Protein AF-A0A1C0VYT2-F1 (afdb_monomer)

Nearest PDB structures (foldseek):
  2xb3-assembly1_A  TM=7.299E-01  e=4.134E-08  Thermosynechococcus vestitus BP-1
  6e8a-assembly1_A-3  TM=6.330E-01  e=3.218E-06  Salmonella enterica subsp. enterica serovar Typhimurium
  6e8a-assembly2_B-2  TM=6.716E-01  e=8.251E-06  Salmonella enterica subsp. enterica serovar Typhimurium
  4pws-assembly1_A  TM=6.854E-01  e=1.565E-04  Mycobacterium tuberculosis
  7f9o-assembly1_a  TM=5.754E-01  e=8.686E-05  Hordeum vulgare subsp. spontaneum

Structure (mmCIF, N/CA/C/O backbone):
data_AF-A0A1C0VYT2-F1
#
_entry.id   AF-A0A1C0VYT2-F1
#
loop_
_atom_site.group_PDB
_atom_site.id
_atom_site.type_symbol
_atom_site.label_atom_id
_atom_site.label_alt_id
_atom_site.label_comp_id
_atom_site.label_asym_id
_atom_site.label_entity_id
_atom_site.label_seq_id
_atom_site.pdbx_PDB_ins_code
_atom_site.Cartn_x
_atom_site.Cartn_y
_atom_site.Cartn_z
_atom_site.occupancy
_atom_site.B_iso_or_equiv
_atom_site.auth_seq_id
_atom_site.auth_comp_id
_atom_site.auth_asym_id
_atom_site.auth_atom_id
_atom_site.pdbx_PDB_model_num
ATOM 1 N N . MET A 1 1 ? 4.820 16.505 9.010 1.00 67.19 1 MET A N 1
ATOM 2 C CA . MET A 1 1 ? 3.392 16.584 9.397 1.00 67.19 1 MET A CA 1
ATOM 3 C C . MET A 1 1 ? 3.048 15.269 10.068 1.00 67.19 1 MET A C 1
ATOM 5 O O . MET A 1 1 ? 3.541 14.257 9.594 1.00 67.19 1 MET A O 1
ATOM 9 N N . THR A 1 2 ? 2.296 15.259 11.169 1.00 90.50 2 THR A N 1
ATOM 10 C CA . THR A 1 2 ? 2.099 14.013 11.928 1.00 90.50 2 THR A CA 1
ATOM 11 C C . THR A 1 2 ? 1.067 13.104 11.279 1.00 90.50 2 THR A C 1
ATOM 13 O O . THR A 1 2 ? -0.043 13.531 10.964 1.00 90.50 2 THR A O 1
ATOM 16 N N . ARG A 1 3 ? 1.416 11.822 11.172 1.00 95.06 3 ARG A N 1
ATOM 17 C CA . ARG A 1 3 ? 0.549 10.750 10.683 1.00 95.06 3 ARG A CA 1
ATOM 18 C C . ARG A 1 3 ? 0.267 9.780 11.826 1.00 95.06 3 ARG A C 1
ATOM 20 O O . ARG A 1 3 ? 1.177 9.441 12.585 1.00 95.06 3 ARG A O 1
ATOM 27 N N . LYS A 1 4 ? -0.982 9.342 11.974 1.00 96.81 4 LYS A N 1
ATOM 28 C CA . LYS A 1 4 ? -1.411 8.404 13.027 1.00 96.81 4 LYS A CA 1
ATOM 29 C C . LYS A 1 4 ? -2.142 7.221 12.408 1.00 96.81 4 LYS A C 1
ATOM 31 O O . LYS A 1 4 ? -2.921 7.399 11.474 1.00 96.81 4 LYS A O 1
ATOM 36 N N . ALA A 1 5 ? -1.894 6.023 12.918 1.00 97.81 5 ALA A N 1
ATOM 37 C CA . ALA A 1 5 ? -2.599 4.822 12.495 1.00 97.81 5 ALA A CA 1
ATOM 38 C C . ALA A 1 5 ? -3.116 4.041 13.703 1.00 97.81 5 ALA A C 1
ATOM 40 O O . ALA A 1 5 ? -2.420 3.930 14.708 1.00 97.81 5 ALA A O 1
ATOM 41 N N . LEU A 1 6 ? -4.312 3.474 13.570 1.00 98.44 6 LEU A N 1
ATOM 42 C CA . LEU A 1 6 ? -4.851 2.454 14.460 1.00 98.44 6 LEU A CA 1
ATOM 43 C C . LEU A 1 6 ? -4.951 1.154 13.666 1.00 98.44 6 LEU A C 1
ATOM 45 O O . LEU A 1 6 ? -5.703 1.077 12.694 1.00 98.44 6 LEU A O 1
ATOM 49 N N . VAL A 1 7 ? -4.185 0.146 14.071 1.00 98.62 7 VAL A N 1
ATOM 50 C CA . VAL A 1 7 ? -4.066 -1.123 13.348 1.00 98.62 7 VAL A CA 1
ATOM 51 C C . VAL A 1 7 ? -4.605 -2.250 14.227 1.00 98.62 7 VAL A C 1
ATOM 53 O O . VAL A 1 7 ? -4.034 -2.595 15.261 1.00 98.62 7 VAL A O 1
ATOM 56 N N . VAL A 1 8 ? -5.763 -2.781 13.841 1.00 98.62 8 VAL A N 1
ATOM 57 C CA . VAL A 1 8 ? -6.567 -3.706 14.645 1.00 98.62 8 VAL A CA 1
ATOM 58 C C . VAL A 1 8 ? -6.573 -5.086 14.000 1.00 98.62 8 VAL A C 1
ATOM 60 O O . VAL A 1 8 ? -6.860 -5.209 12.811 1.00 98.62 8 VAL A O 1
ATOM 63 N N . GLY A 1 9 ? -6.299 -6.124 14.785 1.00 97.69 9 GLY A N 1
ATOM 64 C CA . GLY A 1 9 ? -6.355 -7.516 14.346 1.00 97.69 9 GLY A CA 1
ATOM 65 C C . GLY A 1 9 ? -6.921 -8.385 15.451 1.00 97.69 9 GLY A C 1
ATOM 66 O O . GLY A 1 9 ? -6.299 -8.493 16.498 1.00 97.69 9 GLY A O 1
ATOM 67 N N . ILE A 1 10 ? -8.099 -8.982 15.263 1.00 96.81 10 ILE A N 1
ATOM 68 C CA . ILE A 1 10 ? -8.766 -9.749 16.329 1.00 96.81 10 ILE A CA 1
ATOM 69 C C . ILE A 1 10 ? -8.854 -11.223 15.932 1.00 96.81 10 ILE A C 1
ATOM 71 O O . ILE A 1 10 ? -9.649 -11.604 15.075 1.00 96.81 10 ILE A O 1
ATOM 75 N N . ASN A 1 11 ? -8.065 -12.071 16.597 1.00 94.38 11 ASN A N 1
ATOM 76 C CA . ASN A 1 11 ? -8.181 -13.528 16.484 1.00 94.38 11 ASN A CA 1
ATOM 77 C C . ASN A 1 11 ? -9.289 -14.102 17.389 1.00 94.38 11 ASN A C 1
ATOM 79 O O . ASN A 1 11 ? -9.940 -15.083 17.028 1.00 94.38 11 ASN A O 1
ATOM 83 N N . ARG A 1 12 ? -9.509 -13.525 18.578 1.00 95.44 12 ARG A N 1
ATOM 84 C CA . ARG A 1 12 ? -10.246 -14.187 19.667 1.00 95.44 12 ARG A CA 1
ATOM 85 C C . ARG A 1 12 ? -11.700 -13.721 19.788 1.00 95.44 12 ARG A C 1
ATOM 87 O O . ARG A 1 12 ? -11.967 -12.555 20.077 1.00 95.44 12 ARG A O 1
ATOM 94 N N . TYR A 1 13 ? -12.629 -14.668 19.651 1.00 94.06 13 TYR A N 1
ATOM 95 C CA . TYR A 1 13 ? -14.081 -14.456 19.596 1.00 94.06 13 TYR A CA 1
ATOM 96 C C . TYR A 1 13 ? -14.864 -15.491 20.439 1.00 94.06 13 TYR A C 1
ATOM 98 O O . TYR A 1 13 ? -15.661 -16.261 19.902 1.00 94.06 13 TYR A O 1
ATOM 106 N N . PRO A 1 14 ? -14.676 -15.534 21.774 1.00 92.25 14 PRO A N 1
ATOM 107 C CA . PRO A 1 14 ? -15.202 -16.597 22.645 1.00 92.25 14 PRO A CA 1
ATOM 108 C C . PRO A 1 14 ? -16.734 -16.748 22.659 1.00 92.25 14 PRO A C 1
ATOM 110 O O . PRO A 1 14 ? -17.233 -17.804 23.043 1.00 92.25 14 PRO A O 1
ATOM 113 N N . TYR A 1 15 ? -17.484 -15.720 22.247 1.00 89.25 15 TYR A N 1
ATOM 114 C CA . TYR A 1 15 ? -18.953 -15.724 22.231 1.00 89.25 15 TYR A CA 1
ATOM 115 C C . TYR A 1 15 ? -19.568 -15.744 20.819 1.00 89.25 15 TYR A C 1
ATOM 117 O O . TYR A 1 15 ? -20.793 -15.830 20.698 1.00 89.25 15 TYR A O 1
ATOM 125 N N . PHE A 1 16 ? -18.747 -15.714 19.762 1.00 87.88 16 PHE A N 1
ATOM 126 C CA . PHE A 1 16 ? -19.202 -15.833 18.376 1.00 87.88 16 PHE A CA 1
ATOM 127 C C . PHE A 1 16 ? -19.235 -17.311 17.991 1.00 87.88 16 PHE A C 1
ATOM 129 O O . PHE A 1 16 ? -18.185 -17.939 17.902 1.00 87.88 16 PHE A O 1
ATOM 136 N N . ARG A 1 17 ? -20.416 -17.900 17.802 1.00 74.88 17 ARG A N 1
ATOM 137 C CA . ARG A 1 17 ? -20.528 -19.331 17.483 1.00 74.88 17 ARG A CA 1
ATOM 138 C C . ARG A 1 17 ? -20.465 -19.555 15.974 1.00 74.88 17 ARG A C 1
ATOM 140 O O . ARG A 1 17 ? -21.247 -18.958 15.243 1.00 74.88 17 ARG A O 1
ATOM 147 N N . GLY A 1 18 ? -19.564 -20.434 15.538 1.00 63.53 18 GLY A N 1
ATOM 148 C CA . GLY A 1 18 ? -19.774 -21.220 14.323 1.00 63.53 18 GLY A CA 1
ATOM 149 C C . GLY A 1 18 ? -20.707 -22.401 14.615 1.00 63.53 18 GLY A C 1
ATOM 150 O O . GLY A 1 18 ? -21.377 -22.423 15.648 1.00 63.53 18 GLY A O 1
ATOM 151 N N . GLU A 1 19 ? -20.719 -23.400 13.734 1.00 52.00 19 GLU A N 1
ATOM 152 C CA . GLU A 1 19 ? -21.639 -24.546 13.825 1.00 52.00 19 GLU A CA 1
ATOM 153 C C . GLU A 1 19 ? -21.464 -25.360 15.123 1.00 52.00 19 GLU A C 1
ATOM 155 O O . GLU A 1 19 ? -22.455 -25.690 15.770 1.00 52.00 19 GLU A O 1
ATOM 160 N N . GLU A 1 20 ? -20.220 -25.600 15.566 1.00 53.72 20 GLU A N 1
ATOM 161 C CA . GLU A 1 20 ? -19.933 -26.373 16.794 1.00 53.72 20 GLU A CA 1
ATOM 162 C C . GLU A 1 20 ? -19.004 -25.674 17.809 1.00 53.72 20 GLU A C 1
ATOM 164 O O . GLU A 1 20 ? -18.975 -26.052 18.980 1.00 53.72 20 GLU A O 1
ATOM 169 N N . GLN A 1 21 ? -18.233 -24.655 17.406 1.00 65.00 21 GLN A N 1
ATOM 170 C CA . GLN A 1 21 ? -17.193 -24.034 18.247 1.00 65.00 21 GLN A CA 1
ATOM 171 C C . GLN A 1 21 ? -17.145 -22.500 18.111 1.00 65.00 21 GLN A C 1
ATOM 173 O O . GLN A 1 21 ? -17.704 -21.947 17.158 1.00 65.00 21 GLN A O 1
ATOM 178 N N . PRO A 1 22 ? -16.477 -21.777 19.038 1.00 73.06 22 PRO A N 1
ATOM 179 C CA . PRO A 1 22 ? -16.233 -20.349 18.882 1.00 73.06 22 PRO A CA 1
ATOM 180 C C . PRO A 1 22 ? -15.411 -20.051 17.620 1.00 73.06 22 PRO A C 1
ATOM 182 O O . PRO A 1 22 ? -14.344 -20.632 17.411 1.00 73.06 22 PRO A O 1
ATOM 185 N N . SER A 1 23 ? -15.901 -19.128 16.794 1.00 84.69 23 SER A N 1
ATOM 186 C CA . SER A 1 23 ? -15.352 -18.764 15.483 1.00 84.69 23 SER A CA 1
ATOM 187 C C . SER A 1 23 ? -14.115 -17.865 15.621 1.00 84.69 23 SER A C 1
ATOM 189 O O . SER A 1 23 ? -14.105 -16.700 15.227 1.00 84.69 23 SER A O 1
ATOM 191 N N . ASN A 1 24 ? -13.062 -18.396 16.245 1.00 89.31 24 ASN A N 1
ATOM 192 C CA . ASN A 1 24 ? -11.770 -17.726 16.358 1.00 89.31 24 ASN A CA 1
ATOM 193 C C . ASN A 1 24 ? -11.046 -17.715 15.001 1.00 89.31 24 ASN A C 1
ATOM 195 O O . ASN A 1 24 ? -11.020 -18.718 14.285 1.00 89.31 24 ASN A O 1
ATOM 199 N N . LEU A 1 25 ? -10.407 -16.594 14.679 1.00 88.50 25 LEU A N 1
ATOM 200 C CA . LEU A 1 25 ? -9.508 -16.461 13.535 1.00 88.50 25 LEU A CA 1
ATOM 201 C C . LEU A 1 25 ? -8.064 -16.782 13.948 1.00 88.50 25 LEU A C 1
ATOM 203 O O . LEU A 1 25 ? -7.734 -16.824 15.132 1.00 88.50 25 LEU A O 1
ATOM 207 N N . LYS A 1 26 ? -7.207 -17.034 12.954 1.00 86.31 26 LYS A N 1
ATOM 208 C CA . LYS A 1 26 ? -5.778 -17.344 13.155 1.00 86.31 26 LYS A CA 1
ATOM 209 C C . LYS A 1 26 ? -4.850 -16.244 12.636 1.00 86.31 26 LYS A C 1
ATOM 211 O O . LYS A 1 26 ? -3.811 -15.990 13.235 1.00 86.31 26 LYS A O 1
ATOM 216 N N . ASN A 1 27 ? -5.232 -15.589 11.538 1.00 88.69 27 ASN A N 1
ATOM 217 C CA . ASN A 1 27 ? -4.342 -14.689 10.802 1.00 88.69 27 ASN A CA 1
ATOM 218 C C . ASN A 1 27 ? -4.558 -13.205 11.131 1.00 88.69 27 ASN A C 1
ATOM 220 O O . ASN A 1 27 ? -3.654 -12.419 10.889 1.00 88.69 27 ASN A O 1
ATOM 224 N N . ALA A 1 28 ? -5.695 -12.807 11.710 1.00 93.19 28 ALA A N 1
ATOM 225 C CA . ALA A 1 28 ? -6.067 -11.395 11.842 1.00 93.19 28 ALA A CA 1
ATOM 226 C C . ALA A 1 28 ? -5.068 -10.587 12.693 1.00 93.19 28 ALA A C 1
ATOM 228 O O . ALA A 1 28 ? -4.718 -9.463 12.336 1.00 93.19 28 ALA A O 1
ATOM 229 N N . CYS A 1 29 ? -4.542 -11.172 13.776 1.00 94.62 29 CYS A N 1
ATOM 230 C CA . CYS A 1 29 ? -3.480 -10.539 14.568 1.00 94.62 29 CYS A CA 1
ATOM 231 C C . 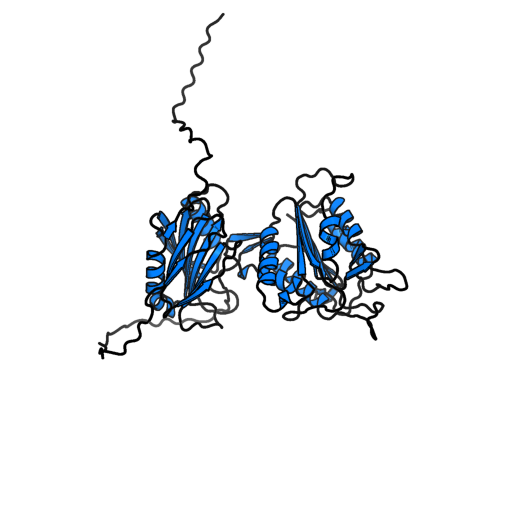CYS A 1 29 ? -2.157 -10.415 13.783 1.00 94.62 29 CYS A C 1
ATOM 233 O O . CYS A 1 29 ? -1.483 -9.391 13.865 1.00 94.62 29 CYS A O 1
ATOM 235 N N . ARG A 1 30 ? -1.815 -11.419 12.964 1.00 92.06 30 ARG A N 1
ATOM 236 C CA . ARG A 1 30 ? -0.632 -11.425 12.084 1.00 92.06 30 ARG A CA 1
ATOM 237 C C . ARG A 1 30 ? -0.764 -10.437 10.916 1.00 92.06 30 ARG A C 1
ATOM 239 O O . ARG A 1 30 ? 0.229 -9.837 10.510 1.00 92.06 30 ARG A O 1
ATOM 246 N N . ASP A 1 31 ? -1.969 -10.263 10.385 1.00 94.56 31 ASP A N 1
ATOM 247 C CA . ASP A 1 31 ? -2.305 -9.266 9.368 1.00 94.56 31 ASP A CA 1
ATOM 248 C C . ASP A 1 31 ? -2.105 -7.847 9.912 1.00 94.56 31 ASP A C 1
ATOM 250 O O . ASP A 1 31 ? -1.418 -7.029 9.296 1.00 94.56 31 ASP A O 1
ATOM 254 N N . ALA A 1 32 ? -2.611 -7.590 11.121 1.00 97.12 32 ALA A N 1
ATOM 255 C CA . ALA A 1 32 ? -2.389 -6.340 11.834 1.00 97.12 32 ALA A CA 1
ATOM 256 C C . ALA A 1 32 ? -0.906 -6.100 12.167 1.00 97.12 32 ALA A C 1
ATOM 258 O O . ALA A 1 32 ? -0.409 -5.009 11.910 1.00 97.12 32 ALA A O 1
ATOM 259 N N . GLU A 1 33 ? -0.164 -7.092 12.669 1.00 93.75 33 GLU A N 1
ATOM 260 C CA . GLU A 1 33 ? 1.267 -6.928 12.978 1.00 93.75 33 GLU A CA 1
ATOM 261 C C . GLU A 1 33 ? 2.101 -6.638 11.712 1.00 93.75 33 GLU A C 1
ATOM 263 O O . GLU A 1 33 ? 2.989 -5.782 11.730 1.00 93.75 33 GLU A O 1
ATOM 268 N N . ALA A 1 34 ? 1.782 -7.282 10.582 1.00 93.81 34 ALA A N 1
ATOM 269 C CA . ALA A 1 34 ? 2.443 -7.016 9.305 1.00 93.81 34 ALA A CA 1
ATOM 270 C C . ALA A 1 34 ? 2.180 -5.586 8.805 1.00 93.81 34 ALA A C 1
ATOM 272 O O . ALA A 1 34 ? 3.124 -4.877 8.457 1.00 93.81 34 ALA A O 1
ATOM 273 N N . ILE A 1 35 ? 0.921 -5.129 8.819 1.00 96.25 35 ILE A N 1
ATOM 274 C CA . ILE A 1 35 ? 0.560 -3.756 8.431 1.00 96.25 35 ILE A CA 1
ATOM 275 C C . ILE A 1 35 ? 1.142 -2.726 9.412 1.00 96.25 35 ILE A C 1
ATOM 277 O O . ILE A 1 35 ? 1.640 -1.687 8.979 1.00 96.25 35 ILE A O 1
ATOM 281 N N . ALA A 1 36 ? 1.149 -3.008 10.718 1.00 95.06 36 ALA A N 1
ATOM 282 C CA . ALA A 1 36 ? 1.701 -2.113 11.730 1.00 95.06 36 ALA A CA 1
ATOM 283 C C . ALA A 1 36 ? 3.202 -1.879 11.520 1.00 95.06 36 ALA A C 1
ATOM 285 O O . ALA A 1 36 ? 3.645 -0.731 11.491 1.00 95.06 36 ALA A O 1
ATOM 286 N N . ASN A 1 37 ? 3.982 -2.945 11.318 1.00 89.88 37 ASN A N 1
ATOM 287 C CA . ASN A 1 37 ? 5.418 -2.827 11.055 1.00 89.88 37 ASN A CA 1
ATOM 288 C C . ASN A 1 37 ? 5.710 -2.157 9.714 1.00 89.88 37 ASN A C 1
ATOM 290 O O . ASN A 1 37 ? 6.559 -1.271 9.654 1.00 89.88 37 ASN A O 1
ATOM 294 N N . PHE A 1 38 ? 4.932 -2.473 8.679 1.00 90.75 38 PHE A N 1
ATOM 295 C CA . PHE A 1 38 ? 5.046 -1.812 7.385 1.00 90.75 38 PHE A CA 1
ATOM 296 C C . PHE A 1 38 ? 4.848 -0.284 7.491 1.00 90.75 38 PHE A C 1
ATOM 298 O O . PHE A 1 38 ? 5.644 0.499 6.969 1.00 90.75 38 PHE A O 1
ATOM 305 N N . LEU A 1 39 ? 3.802 0.160 8.198 1.00 93.06 39 LEU A N 1
ATOM 306 C CA . LEU A 1 39 ? 3.492 1.584 8.376 1.00 93.06 39 LEU A CA 1
ATOM 307 C C . LEU A 1 39 ? 4.521 2.317 9.258 1.00 93.06 39 LEU A C 1
ATOM 309 O O . LEU A 1 39 ? 4.768 3.503 9.026 1.00 93.06 39 LEU A O 1
ATOM 313 N N . ARG A 1 40 ? 5.150 1.617 10.216 1.00 87.06 40 ARG A N 1
ATOM 314 C CA . ARG A 1 40 ? 6.283 2.120 11.019 1.00 87.06 40 ARG A CA 1
ATOM 315 C C . ARG A 1 40 ? 7.555 2.300 10.175 1.00 87.06 40 ARG A C 1
ATOM 317 O O . ARG A 1 40 ? 8.228 3.313 10.314 1.00 87.06 40 ARG A O 1
ATOM 324 N N . GLU A 1 41 ? 7.887 1.337 9.312 1.00 85.69 41 GLU A N 1
ATOM 325 C CA . GLU A 1 41 ? 9.153 1.309 8.554 1.00 85.69 41 GLU A CA 1
ATOM 326 C C . GLU A 1 41 ? 9.160 2.242 7.328 1.00 85.69 41 GLU A C 1
ATOM 328 O O . GLU A 1 41 ? 10.159 2.912 7.035 1.00 85.69 41 GLU A O 1
ATOM 333 N N . PHE A 1 42 ? 8.044 2.295 6.596 1.00 83.88 42 PHE A N 1
ATOM 334 C CA . PHE A 1 42 ? 7.971 3.005 5.316 1.00 83.88 42 PHE A CA 1
ATOM 335 C C . PHE A 1 42 ? 7.140 4.285 5.365 1.00 83.88 42 PHE A C 1
ATOM 337 O O . PHE A 1 42 ? 7.408 5.193 4.578 1.00 83.88 42 PHE A O 1
ATOM 344 N N . GLY A 1 43 ? 6.165 4.376 6.276 1.00 82.75 43 GLY A N 1
ATOM 345 C CA . GLY A 1 43 ? 5.122 5.399 6.212 1.00 82.75 43 GLY A CA 1
ATOM 346 C C . GLY A 1 43 ? 5.157 6.535 7.219 1.00 82.75 43 GLY A C 1
ATOM 347 O O . GLY A 1 43 ? 4.282 7.391 7.119 1.00 82.75 43 GLY A O 1
ATOM 348 N N . ASP A 1 44 ? 6.124 6.586 8.138 1.00 87.19 44 ASP A N 1
ATOM 349 C CA . ASP A 1 44 ? 6.218 7.647 9.161 1.00 87.19 44 ASP A CA 1
ATOM 350 C C . ASP A 1 44 ? 4.917 7.801 9.988 1.00 87.19 44 ASP A C 1
ATOM 352 O O . ASP A 1 44 ? 4.494 8.894 10.370 1.00 87.19 44 ASP A O 1
ATOM 356 N N . PHE A 1 45 ? 4.225 6.681 10.231 1.00 93.62 45 PHE A N 1
ATOM 357 C CA . PHE A 1 45 ? 3.025 6.644 11.063 1.00 93.62 45 PHE A CA 1
ATOM 358 C C . PHE A 1 45 ? 3.379 6.383 12.530 1.00 93.62 45 PHE A C 1
ATOM 360 O O . PHE A 1 45 ? 4.039 5.399 12.868 1.00 93.62 45 PHE A O 1
ATOM 367 N N . LYS A 1 46 ? 2.821 7.197 13.433 1.00 94.06 46 LYS A N 1
ATOM 368 C CA . LYS A 1 46 ? 2.653 6.829 14.846 1.00 94.06 46 LYS A CA 1
ATOM 369 C C . LYS A 1 46 ? 1.569 5.736 14.903 1.00 94.06 46 LYS A C 1
ATOM 371 O O . LYS A 1 46 ? 0.393 6.045 14.715 1.00 94.06 46 LYS A O 1
ATOM 376 N N . VAL A 1 47 ? 1.960 4.468 15.074 1.00 95.31 47 VAL A N 1
ATOM 377 C CA . VAL A 1 47 ? 1.044 3.307 15.005 1.00 95.31 47 VAL A CA 1
ATOM 378 C C . VAL A 1 47 ? 0.627 2.809 16.394 1.00 95.31 47 VAL A C 1
ATOM 380 O O . VAL A 1 47 ? 1.412 2.152 17.082 1.00 95.31 47 VAL A O 1
ATOM 383 N N . ASP A 1 48 ? -0.636 3.046 16.748 1.00 95.94 48 ASP A N 1
ATOM 384 C CA . ASP A 1 48 ? -1.351 2.332 17.809 1.00 95.94 48 ASP A CA 1
ATOM 385 C C . ASP A 1 48 ? -1.921 1.003 17.287 1.00 95.94 48 ASP A C 1
ATOM 387 O O . ASP A 1 48 ? -2.257 0.859 16.109 1.00 95.94 48 ASP A O 1
ATOM 391 N N . ILE A 1 49 ? -2.050 0.022 18.183 1.00 97.44 49 ILE A N 1
ATOM 392 C CA . ILE A 1 49 ? -2.447 -1.355 17.855 1.00 97.44 49 ILE A CA 1
ATOM 393 C C . ILE A 1 49 ? -3.478 -1.905 18.845 1.00 97.44 49 ILE A C 1
ATOM 395 O O . ILE A 1 49 ? -3.453 -1.542 20.024 1.00 97.44 49 ILE A O 1
ATOM 399 N N . LEU A 1 50 ? -4.363 -2.797 18.384 1.00 97.88 50 LEU A N 1
ATOM 400 C CA . LEU A 1 50 ? -5.309 -3.532 19.234 1.00 97.88 50 LEU A CA 1
ATOM 401 C C . LEU A 1 50 ? -5.534 -4.980 18.742 1.00 97.88 50 LEU A C 1
ATOM 403 O O . LEU A 1 50 ? -5.756 -5.168 17.545 1.00 97.88 50 LEU A O 1
ATOM 407 N N . PRO A 1 51 ? -5.588 -5.980 19.646 1.00 98.06 51 PRO A N 1
ATOM 408 C CA . PRO A 1 51 ? -5.199 -5.919 21.059 1.00 98.06 51 PRO A CA 1
ATOM 409 C C . PRO A 1 51 ? -3.681 -5.711 21.194 1.00 98.06 51 PRO A C 1
ATOM 411 O O . PRO A 1 51 ? -2.926 -5.980 20.264 1.00 98.06 51 PRO A O 1
ATOM 414 N N . LYS A 1 52 ? -3.230 -5.204 22.344 1.00 96.44 52 LYS A N 1
ATOM 415 C CA . LYS A 1 52 ? -1.854 -4.732 22.549 1.00 96.44 52 LYS A CA 1
ATOM 416 C C . LYS A 1 52 ? -1.166 -5.507 23.669 1.00 96.44 52 LYS A C 1
ATOM 418 O O . LYS A 1 52 ? -1.644 -5.486 24.800 1.00 96.44 52 LYS A O 1
ATOM 423 N N . THR A 1 53 ? -0.012 -6.094 23.366 1.00 94.19 53 THR A N 1
ATOM 424 C CA . THR A 1 53 ? 0.935 -6.639 24.348 1.00 94.19 53 THR A CA 1
ATOM 425 C C . THR A 1 53 ? 2.265 -5.878 24.283 1.00 94.19 53 THR A C 1
ATOM 427 O O . THR A 1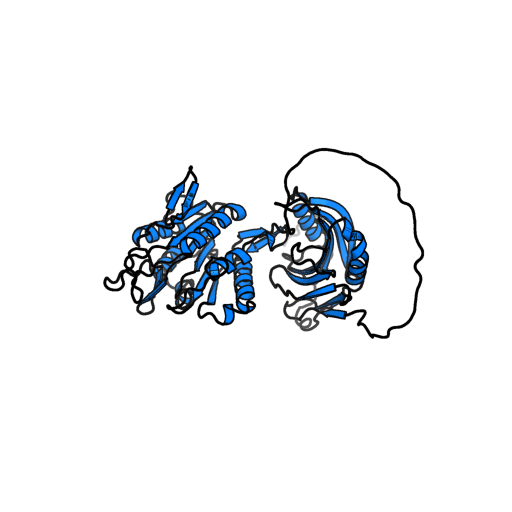 53 ? 2.517 -5.116 23.345 1.00 94.19 53 THR A O 1
ATOM 430 N N . GLU A 1 54 ? 3.121 -6.055 25.287 1.00 91.50 54 GLU A N 1
ATOM 431 C CA . GLU A 1 54 ? 4.471 -5.488 25.328 1.00 91.50 54 GLU A CA 1
ATOM 432 C C . GLU A 1 54 ? 5.489 -6.607 25.552 1.00 91.50 54 GLU A C 1
ATOM 434 O O . GLU A 1 54 ? 5.320 -7.447 26.437 1.00 91.50 54 GLU A O 1
ATOM 439 N N . ARG A 1 55 ? 6.560 -6.625 24.752 1.00 82.25 55 ARG A N 1
ATOM 440 C CA . ARG A 1 55 ? 7.701 -7.529 24.937 1.00 82.25 55 ARG A CA 1
ATOM 441 C C . ARG A 1 55 ? 8.989 -6.741 24.732 1.00 82.25 55 ARG A C 1
ATOM 443 O O . ARG A 1 55 ? 9.192 -6.159 23.673 1.00 82.25 55 ARG A O 1
ATOM 450 N N . ASN A 1 56 ? 9.859 -6.726 25.741 1.00 80.06 56 ASN A N 1
ATOM 451 C CA . ASN A 1 56 ? 11.156 -6.035 25.717 1.00 80.06 56 ASN A CA 1
ATOM 452 C C . ASN A 1 56 ? 11.067 -4.538 25.325 1.00 80.06 56 ASN A C 1
ATOM 454 O O . ASN A 1 56 ? 11.911 -4.047 24.579 1.00 80.06 56 ASN A O 1
ATOM 458 N N . GLY A 1 57 ? 10.032 -3.819 25.783 1.00 77.94 57 GLY A N 1
ATOM 459 C CA . GLY A 1 57 ? 9.785 -2.413 25.425 1.00 77.94 57 GLY A CA 1
ATOM 460 C C . GLY A 1 57 ? 9.169 -2.188 24.036 1.00 77.94 57 GLY A C 1
ATOM 461 O O . GLY A 1 57 ? 8.948 -1.044 23.646 1.00 77.94 57 GLY A O 1
ATOM 462 N N . ILE A 1 58 ? 8.881 -3.253 23.278 1.00 78.19 58 ILE A N 1
ATOM 463 C CA . ILE A 1 58 ? 8.246 -3.190 21.956 1.00 78.19 58 ILE A CA 1
ATOM 464 C C . ILE A 1 58 ? 6.767 -3.563 22.087 1.00 78.19 58 ILE A C 1
ATOM 466 O O . ILE A 1 58 ? 6.420 -4.592 22.671 1.00 78.19 58 ILE A O 1
ATOM 470 N N . TYR A 1 59 ? 5.893 -2.736 21.510 1.00 87.44 59 TYR A N 1
ATOM 471 C CA . TYR A 1 59 ? 4.452 -2.980 21.464 1.00 87.44 59 TYR A CA 1
ATOM 472 C C . TYR A 1 59 ? 4.051 -3.793 20.230 1.00 87.44 59 TYR A C 1
ATOM 474 O O . TYR A 1 59 ? 4.230 -3.342 19.095 1.00 87.44 59 TYR A O 1
ATOM 482 N N . LEU A 1 60 ? 3.456 -4.961 20.480 1.00 89.94 60 LEU A N 1
ATOM 483 C CA . LEU A 1 60 ? 3.074 -5.969 19.488 1.00 89.94 60 LEU A CA 1
ATOM 484 C C . LEU A 1 60 ? 1.576 -6.296 19.594 1.00 89.94 60 LEU A C 1
ATOM 486 O O . LEU A 1 60 ? 0.959 -6.076 20.642 1.00 89.94 60 LEU A O 1
ATOM 490 N N . VAL A 1 61 ? 0.988 -6.824 18.522 1.00 93.31 61 VAL A N 1
ATOM 491 C CA . VAL A 1 61 ? -0.392 -7.317 18.521 1.00 93.31 61 VAL A CA 1
ATOM 492 C C . VAL A 1 61 ? -0.475 -8.602 19.348 1.00 93.31 61 VAL A C 1
ATOM 494 O O . VAL A 1 61 ? 0.346 -9.508 19.210 1.00 93.31 61 VAL A O 1
ATOM 497 N N . ASP A 1 62 ? -1.465 -8.684 20.234 1.00 95.81 62 ASP A N 1
ATOM 498 C CA . ASP A 1 62 ? -1.653 -9.841 21.114 1.00 95.81 62 ASP A CA 1
ATOM 499 C C . ASP A 1 62 ? -2.531 -10.921 20.453 1.00 95.81 62 ASP A C 1
ATOM 501 O O . ASP A 1 62 ? -3.744 -10.764 20.331 1.00 95.81 62 ASP A O 1
ATOM 505 N N . GLU A 1 63 ? -1.942 -12.038 20.020 1.00 94.25 63 GLU A N 1
ATOM 506 C CA . GLU A 1 63 ? -2.687 -13.132 19.369 1.00 94.25 63 GLU A CA 1
ATOM 507 C C . GLU A 1 63 ? -3.775 -13.757 20.264 1.00 94.25 63 GLU A C 1
ATOM 509 O O . GLU A 1 63 ? -4.802 -14.208 19.750 1.00 94.25 63 GLU A O 1
ATOM 514 N N . GLU A 1 64 ? -3.587 -13.724 21.589 1.00 95.19 64 GLU A N 1
ATOM 515 C CA . GLU A 1 64 ? -4.546 -14.223 22.586 1.00 95.19 64 GLU A CA 1
ATOM 516 C C . GLU A 1 64 ? -5.408 -13.105 23.200 1.00 95.19 64 GLU A C 1
ATOM 518 O O . GLU A 1 64 ? -6.332 -13.379 23.972 1.00 95.19 64 GLU A O 1
ATOM 523 N N . GLY A 1 65 ? -5.133 -11.847 22.852 1.00 96.44 65 GLY A N 1
ATOM 524 C CA . GLY A 1 65 ? -5.776 -10.678 23.436 1.00 96.44 65 GLY A CA 1
ATOM 525 C C . GLY A 1 65 ? -7.239 -10.510 23.022 1.00 96.44 65 GLY A C 1
ATOM 526 O O . GLY A 1 65 ? -7.651 -10.824 21.904 1.00 96.44 65 GLY A O 1
ATOM 527 N N . PHE A 1 66 ? -8.036 -9.939 23.928 1.00 97.56 66 PHE A N 1
ATOM 528 C CA . PHE A 1 66 ? -9.426 -9.570 23.661 1.00 97.56 66 PHE A CA 1
ATOM 529 C C . PHE A 1 66 ? -9.564 -8.059 23.447 1.00 97.56 66 PHE A C 1
ATOM 531 O O . PHE A 1 66 ? -9.015 -7.260 24.207 1.00 97.56 66 PHE A O 1
ATOM 538 N N . VAL A 1 67 ? -10.371 -7.665 22.460 1.00 98.12 67 VAL A N 1
ATOM 539 C CA . VAL A 1 67 ? -10.800 -6.273 22.245 1.00 98.12 67 VAL A CA 1
ATOM 540 C C . VAL A 1 67 ? -12.314 -6.233 22.377 1.00 98.12 67 VAL A C 1
ATOM 542 O O . VAL A 1 67 ? -13.003 -6.900 21.612 1.00 98.12 67 VAL A O 1
ATOM 545 N N . ASN A 1 68 ? -12.855 -5.475 23.329 1.00 98.00 68 ASN A N 1
ATOM 546 C CA . ASN A 1 68 ? -14.299 -5.258 23.455 1.00 98.00 68 ASN A CA 1
ATOM 547 C C . ASN A 1 68 ? -14.772 -4.035 22.649 1.00 98.00 68 ASN A C 1
ATOM 549 O O . ASN A 1 68 ? -13.969 -3.178 22.274 1.00 98.00 68 ASN A O 1
ATOM 553 N N . ARG A 1 69 ? -16.089 -3.937 22.415 1.00 97.94 69 ARG A N 1
ATOM 554 C CA . ARG A 1 69 ? -16.720 -2.836 21.665 1.00 97.94 69 ARG A CA 1
ATOM 555 C C . ARG A 1 69 ? -16.217 -1.449 22.090 1.00 97.94 69 ARG A C 1
ATOM 557 O O . ARG A 1 69 ? -15.789 -0.680 21.234 1.00 97.94 69 ARG A O 1
ATOM 564 N N . LYS A 1 70 ? -16.214 -1.150 23.395 1.00 97.94 70 LYS A N 1
ATOM 565 C CA . LYS A 1 70 ? -15.821 0.170 23.910 1.00 97.94 70 LYS A CA 1
ATOM 566 C C . LYS A 1 70 ? -14.341 0.474 23.669 1.00 97.94 70 LYS A C 1
ATOM 568 O O . LYS A 1 70 ? -14.021 1.605 23.331 1.00 97.94 70 LYS A O 1
ATOM 573 N N . GLN A 1 71 ? -13.445 -0.507 23.800 1.00 98.25 71 GLN A N 1
ATOM 574 C CA . GLN A 1 71 ? -12.018 -0.301 23.504 1.00 98.25 71 GLN A CA 1
ATOM 575 C C . GLN A 1 71 ? -11.800 0.113 22.041 1.00 98.25 71 GLN A C 1
ATOM 577 O O . GLN A 1 71 ? -10.991 1.001 21.776 1.00 98.25 71 GLN A O 1
ATOM 582 N N . LEU A 1 72 ? -12.541 -0.492 21.106 1.00 98.56 72 LEU A N 1
ATOM 583 C CA . LEU A 1 72 ? -12.455 -0.157 19.686 1.00 98.56 72 LEU A CA 1
ATOM 584 C C . LEU A 1 72 ? -13.123 1.194 19.363 1.00 98.56 72 LEU A C 1
ATOM 586 O O . LEU A 1 72 ? -12.539 1.990 18.631 1.00 98.56 72 LEU A O 1
ATOM 590 N N . GLU A 1 73 ? -14.287 1.500 19.947 1.00 98.31 73 GLU A N 1
ATOM 591 C CA . GLU A 1 73 ? -14.936 2.820 19.819 1.00 98.31 73 GLU A CA 1
ATOM 592 C C . GLU A 1 73 ? -14.053 3.946 20.377 1.00 98.31 73 GLU A C 1
ATOM 594 O O . GLU A 1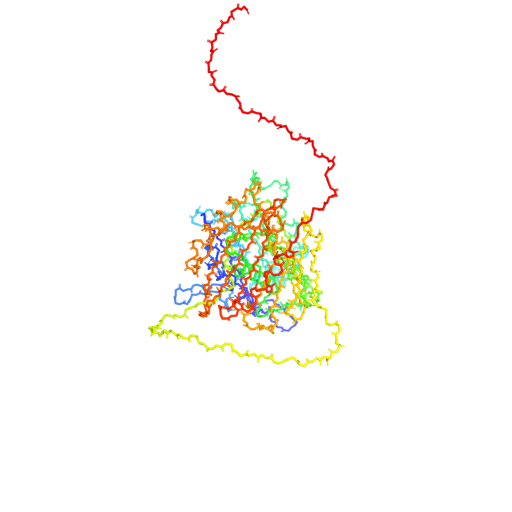 73 ? -13.812 4.940 19.691 1.00 98.31 73 GLU A O 1
ATOM 599 N N . ASP A 1 74 ? -13.504 3.779 21.584 1.00 97.50 74 ASP A N 1
ATOM 600 C CA . ASP A 1 74 ? -12.597 4.758 22.186 1.00 97.50 74 ASP A CA 1
ATOM 601 C C . ASP A 1 74 ? -11.369 4.980 21.293 1.00 97.50 74 ASP A C 1
ATOM 603 O O . ASP A 1 74 ? -10.973 6.122 21.074 1.00 97.50 74 ASP A O 1
ATOM 607 N N . ALA A 1 75 ? -10.765 3.915 20.754 1.00 97.75 75 ALA A N 1
ATOM 608 C CA . ALA A 1 75 ? -9.579 4.013 19.907 1.00 97.75 75 ALA A CA 1
ATOM 609 C C . ALA A 1 75 ? -9.858 4.699 18.556 1.00 97.75 75 ALA A C 1
ATOM 611 O O . ALA A 1 75 ? -9.116 5.606 18.178 1.00 97.75 75 ALA A O 1
ATOM 612 N N . ILE A 1 76 ? -10.947 4.341 17.864 1.00 98.00 76 ILE A N 1
ATOM 613 C CA . ILE A 1 76 ? -11.352 4.989 16.602 1.00 98.00 76 ILE A CA 1
ATOM 614 C C . ILE A 1 76 ? -11.689 6.470 16.841 1.00 98.00 76 ILE A C 1
ATOM 616 O O . ILE A 1 76 ? -11.281 7.329 16.057 1.00 98.00 76 ILE A O 1
ATOM 620 N N . SER A 1 77 ? -12.366 6.794 17.949 1.00 96.12 77 SER A N 1
ATOM 621 C CA . SER A 1 77 ? -12.665 8.185 18.302 1.00 96.12 77 SER A CA 1
ATOM 622 C C . SER A 1 77 ? -11.387 8.972 18.631 1.00 96.12 77 SER A C 1
ATOM 624 O O . SER A 1 77 ? -11.241 10.095 18.154 1.00 96.12 77 SER A O 1
ATOM 626 N N . ASN A 1 78 ? -10.413 8.383 19.345 1.00 95.44 78 ASN A N 1
ATOM 627 C CA . ASN A 1 78 ? -9.109 9.020 19.605 1.00 95.44 78 ASN A CA 1
ATOM 628 C C . ASN A 1 78 ? -8.321 9.312 18.314 1.00 95.44 78 ASN A C 1
ATOM 630 O O . ASN A 1 78 ? -7.604 10.309 18.255 1.00 95.44 78 ASN A O 1
ATOM 634 N N . LEU A 1 79 ? -8.437 8.454 17.293 1.00 96.38 79 LEU A N 1
ATOM 635 C CA . LEU A 1 79 ? -7.749 8.625 16.012 1.00 96.38 79 LEU A CA 1
ATOM 636 C C . LEU A 1 79 ? -8.324 9.795 15.199 1.00 96.38 79 LEU A C 1
ATOM 638 O O . LEU A 1 79 ? -7.565 10.640 14.719 1.00 96.38 79 LEU A O 1
ATOM 642 N N . PHE A 1 80 ? -9.652 9.848 15.051 1.00 94.44 80 PHE A N 1
ATOM 643 C CA . PHE A 1 80 ? -10.312 10.772 14.121 1.00 94.44 80 PHE A CA 1
ATOM 644 C C . PHE A 1 80 ? -10.895 12.040 14.769 1.00 94.44 80 PHE A C 1
ATOM 646 O O . PHE A 1 80 ? -10.828 13.099 14.145 1.00 94.44 80 PHE A O 1
ATOM 653 N N . VAL A 1 81 ? -11.435 11.983 15.992 1.00 90.44 81 VAL A N 1
ATOM 654 C CA . VAL A 1 81 ? -12.287 13.061 16.556 1.00 90.44 81 VAL A CA 1
ATOM 655 C C . VAL A 1 81 ? -11.768 13.634 17.886 1.00 90.44 81 VAL A C 1
ATOM 657 O O . VAL A 1 81 ? -12.043 14.785 18.211 1.00 90.44 81 VAL A O 1
ATOM 660 N N . LYS A 1 82 ? -11.058 12.836 18.692 1.00 85.31 82 LYS A N 1
ATOM 661 C CA . LYS A 1 82 ? -10.696 13.150 20.087 1.00 85.31 82 LYS A CA 1
ATOM 662 C C . LYS A 1 82 ? -9.225 12.850 20.372 1.00 85.31 82 LYS A C 1
ATOM 664 O O . LYS A 1 82 ? -8.903 12.056 21.255 1.00 85.31 82 LYS A O 1
ATOM 669 N N . GLN A 1 83 ? -8.324 13.460 19.606 1.00 81.25 83 GLN A N 1
ATOM 670 C CA . GLN A 1 83 ? -6.882 13.258 19.748 1.00 81.25 83 GLN A CA 1
ATOM 671 C C . GLN A 1 83 ? -6.414 13.698 21.146 1.00 81.25 83 GLN A C 1
ATOM 673 O O . GLN A 1 83 ? -6.349 14.887 21.449 1.00 81.25 83 GLN A O 1
ATOM 678 N N . LYS A 1 84 ? -6.086 12.721 22.003 1.00 68.94 84 LYS A N 1
ATOM 679 C CA . LYS A 1 84 ? -5.741 12.916 23.428 1.00 68.94 84 LYS A CA 1
ATOM 680 C C . LYS A 1 84 ? -4.591 13.896 23.657 1.00 68.94 84 LYS A C 1
ATOM 682 O O . LYS A 1 84 ? -4.590 14.624 24.641 1.00 68.94 84 LYS A O 1
ATOM 687 N N . ASP A 1 85 ? -3.639 13.908 22.736 1.00 69.75 85 ASP A N 1
ATOM 688 C CA . ASP A 1 85 ? -2.426 14.726 22.757 1.00 69.75 85 ASP A CA 1
ATOM 689 C C . ASP A 1 85 ? -2.631 16.133 22.151 1.00 69.75 85 ASP A C 1
ATOM 691 O O . ASP A 1 85 ? -1.670 16.880 21.988 1.00 69.75 85 ASP A O 1
ATOM 695 N N . GLY A 1 86 ? -3.862 16.505 21.772 1.00 71.31 86 GLY A N 1
ATOM 696 C CA . GLY A 1 86 ? -4.202 17.787 21.130 1.00 71.31 86 GLY A CA 1
ATOM 697 C C . GLY A 1 86 ? -3.724 17.927 19.676 1.00 71.31 86 GLY A C 1
ATOM 698 O O . GLY A 1 86 ? -4.266 18.724 18.915 1.00 71.31 86 GLY A O 1
ATOM 699 N N . GLU A 1 87 ? -2.744 17.124 19.258 1.00 82.50 87 GLU A N 1
ATOM 700 C CA . GLU A 1 87 ? -2.230 17.077 17.891 1.00 82.50 87 GLU A CA 1
ATOM 701 C C . GLU A 1 87 ? -3.192 16.329 16.947 1.00 82.50 87 GLU A C 1
ATOM 703 O O . GLU A 1 87 ? -3.215 15.090 16.903 1.00 82.50 87 GLU A O 1
ATOM 708 N N . ILE A 1 88 ? -3.946 17.094 16.151 1.00 90.00 88 ILE A N 1
ATOM 709 C CA . ILE A 1 88 ? -4.691 16.601 14.983 1.00 90.00 88 ILE A CA 1
ATOM 710 C C . ILE A 1 88 ? -3.666 16.167 13.914 1.00 90.00 88 ILE A C 1
ATOM 712 O O . ILE A 1 88 ? -2.859 16.995 13.485 1.00 90.00 88 ILE A O 1
ATOM 716 N N . PRO A 1 89 ? -3.645 14.893 13.476 1.00 93.31 89 PRO A N 1
ATOM 717 C CA . PRO A 1 89 ? -2.742 14.455 12.416 1.00 93.31 89 PRO A CA 1
ATOM 718 C C . PRO A 1 89 ? -3.169 15.022 11.052 1.00 93.31 89 PRO A C 1
ATOM 720 O O . PRO A 1 89 ? -4.347 15.282 10.820 1.00 93.31 89 PRO A O 1
ATOM 723 N N . SER A 1 90 ? -2.229 15.143 10.109 1.00 92.69 90 SER A N 1
ATOM 724 C CA . SER A 1 90 ? -2.565 15.390 8.697 1.00 92.69 90 SER A CA 1
ATOM 725 C C . SER A 1 90 ? -3.242 14.172 8.071 1.00 92.69 90 SER A C 1
ATOM 727 O O . SER A 1 90 ? -4.212 14.318 7.329 1.00 92.69 90 SER A O 1
ATOM 729 N N . THR A 1 91 ? -2.734 12.984 8.418 1.00 95.88 91 THR A N 1
ATOM 730 C CA . THR A 1 91 ? -3.156 11.685 7.890 1.00 95.88 91 THR A CA 1
ATOM 731 C C . THR A 1 91 ? -3.551 10.748 9.031 1.00 95.88 91 THR A C 1
ATOM 733 O O . THR A 1 91 ? -2.729 10.468 9.908 1.00 95.88 91 THR A O 1
ATOM 736 N N . ALA A 1 92 ? -4.776 10.221 9.002 1.00 97.44 92 ALA A N 1
ATOM 737 C CA . ALA A 1 92 ? -5.253 9.191 9.926 1.00 97.44 92 ALA A CA 1
ATOM 738 C C . ALA A 1 92 ? -5.627 7.910 9.170 1.00 97.44 92 ALA A C 1
ATOM 740 O O . ALA A 1 92 ? -6.365 7.968 8.186 1.00 97.44 92 ALA A O 1
ATOM 741 N N . LEU A 1 93 ? -5.138 6.759 9.637 1.00 98.38 93 LEU A N 1
ATOM 742 C CA . LEU A 1 93 ? -5.344 5.454 9.000 1.00 98.38 93 LEU A CA 1
ATOM 743 C C . LEU A 1 93 ? -5.942 4.442 9.981 1.00 98.38 93 LEU A C 1
ATOM 745 O O . LEU A 1 93 ? -5.326 4.119 10.992 1.00 98.38 93 LEU A O 1
ATOM 749 N N . LEU A 1 94 ? -7.117 3.899 9.667 1.00 98.38 94 LEU A N 1
ATOM 750 C CA . LEU A 1 94 ? -7.700 2.751 10.365 1.00 98.38 94 LEU A CA 1
ATOM 751 C C . LEU A 1 94 ? -7.487 1.484 9.533 1.00 98.38 94 L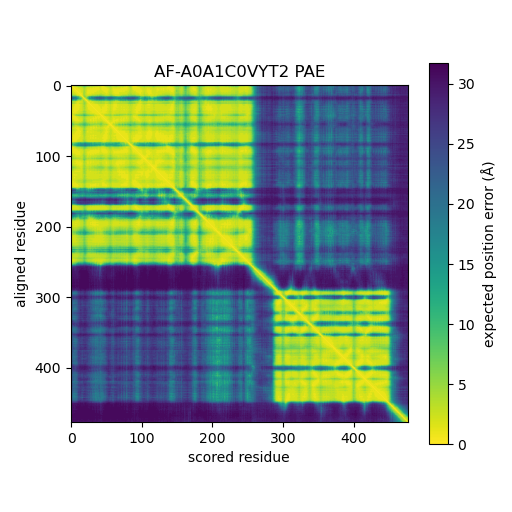EU A C 1
ATOM 753 O O . LEU A 1 94 ? -8.006 1.390 8.425 1.00 98.38 94 LEU A O 1
ATOM 757 N N . PHE A 1 95 ? -6.780 0.497 10.074 1.00 98.06 95 PHE A N 1
ATOM 758 C CA . PHE A 1 95 ? -6.773 -0.868 9.546 1.00 98.06 95 PHE A CA 1
ATOM 759 C C . PHE A 1 95 ? -7.532 -1.788 10.504 1.00 98.06 95 PHE A C 1
ATOM 761 O O . PHE A 1 95 ? -7.328 -1.721 11.716 1.00 98.06 95 PHE A O 1
ATOM 768 N N . PHE A 1 96 ? -8.376 -2.664 9.963 1.00 97.12 96 PHE A N 1
ATOM 769 C CA . PHE A 1 96 ? -9.064 -3.707 10.714 1.00 97.12 96 PHE A CA 1
ATOM 770 C C . PHE A 1 96 ? -9.015 -5.038 9.957 1.00 97.12 96 PHE A C 1
ATOM 772 O O . PHE A 1 96 ? -9.565 -5.142 8.861 1.00 97.12 96 PHE A O 1
ATOM 779 N N . ALA A 1 97 ? -8.428 -6.059 10.579 1.00 94.81 97 ALA A N 1
ATOM 780 C CA . ALA A 1 97 ? -8.580 -7.462 10.210 1.00 94.81 97 ALA A CA 1
ATOM 781 C C . ALA A 1 97 ? -9.390 -8.198 11.288 1.00 94.81 97 ALA A C 1
ATOM 783 O O . ALA A 1 97 ? -9.132 -8.061 12.489 1.00 94.81 97 ALA A O 1
ATOM 784 N N . GLY A 1 98 ? -10.372 -8.995 10.873 1.00 92.44 98 GLY A N 1
ATOM 785 C CA . GLY A 1 98 ? -11.249 -9.699 11.809 1.00 92.44 98 GLY A CA 1
ATOM 786 C C . GLY A 1 98 ? -12.552 -10.177 11.178 1.00 92.44 98 GLY A C 1
ATOM 787 O O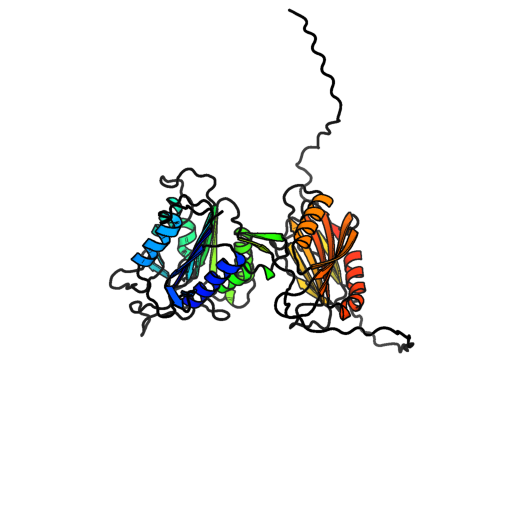 . GLY A 1 98 ? -12.704 -10.208 9.956 1.00 92.44 98 GLY A O 1
ATOM 788 N N . HIS A 1 99 ? -13.525 -10.519 12.020 1.00 89.56 99 HIS A N 1
ATOM 789 C CA . HIS A 1 99 ? -14.889 -10.800 11.567 1.00 89.56 99 HIS A CA 1
ATOM 790 C C . HIS A 1 99 ? -15.678 -9.519 11.291 1.00 89.56 99 HIS A C 1
ATOM 792 O O . HIS A 1 99 ? -15.493 -8.491 11.948 1.00 89.56 99 HIS A O 1
ATOM 798 N N . GLY A 1 100 ? -16.591 -9.611 10.327 1.00 87.69 100 GLY A N 1
ATOM 799 C CA . GLY A 1 100 ? -17.592 -8.593 10.029 1.00 87.69 100 GLY A CA 1
ATOM 800 C C . GLY A 1 100 ? -18.971 -9.232 9.872 1.00 87.69 100 GLY A C 1
ATOM 801 O O . GLY A 1 100 ? -19.084 -10.377 9.431 1.00 87.69 100 GLY A O 1
ATOM 802 N N . LEU A 1 101 ? -20.015 -8.497 10.252 1.00 84.88 101 LEU A N 1
ATOM 803 C CA . LEU A 1 101 ? -21.415 -8.930 10.180 1.00 84.88 101 LEU A CA 1
ATOM 804 C C . LEU A 1 101 ? -22.262 -7.896 9.436 1.00 84.88 101 LEU A C 1
ATOM 806 O O . LEU A 1 101 ? -22.057 -6.696 9.619 1.00 84.88 101 LEU A O 1
ATOM 810 N N . VAL A 1 102 ? -23.272 -8.363 8.695 1.00 83.06 102 VAL A N 1
ATOM 811 C CA . VAL A 1 102 ? -24.470 -7.566 8.385 1.00 83.06 102 VAL A CA 1
ATOM 812 C C . VAL A 1 102 ? -25.604 -8.021 9.297 1.00 83.06 102 VAL A C 1
ATOM 814 O O . VAL A 1 102 ? -25.860 -9.218 9.401 1.00 83.06 102 VAL A O 1
ATOM 817 N N . ILE A 1 103 ? -26.295 -7.074 9.927 1.00 83.38 103 ILE A N 1
ATOM 818 C CA . ILE A 1 103 ? -27.563 -7.291 10.632 1.00 83.38 103 ILE A CA 1
ATOM 819 C C . ILE A 1 103 ? -28.534 -6.221 10.130 1.00 83.38 103 ILE A C 1
ATOM 821 O O . ILE A 1 103 ? -28.188 -5.043 10.143 1.00 83.38 103 ILE A O 1
ATOM 825 N N . ASP A 1 104 ? -29.708 -6.623 9.640 1.00 84.31 104 ASP A N 1
ATOM 826 C CA . ASP A 1 104 ? -30.782 -5.731 9.165 1.00 84.31 104 ASP A CA 1
ATOM 827 C C . ASP A 1 104 ? -30.345 -4.661 8.137 1.00 84.31 104 ASP A C 1
ATOM 829 O O . ASP A 1 104 ? -30.896 -3.565 8.076 1.00 84.31 104 ASP A O 1
ATOM 833 N N . GLY A 1 105 ? -29.331 -4.972 7.318 1.00 79.12 105 GLY A N 1
ATOM 834 C CA . GLY A 1 105 ? -28.749 -4.043 6.339 1.00 79.12 105 GLY A CA 1
ATOM 835 C C . GLY A 1 105 ? -27.673 -3.098 6.895 1.00 79.12 105 GLY A C 1
ATOM 836 O O . GLY A 1 105 ? -27.178 -2.249 6.159 1.00 79.12 105 GLY A O 1
ATOM 837 N N . PHE A 1 106 ? -27.263 -3.253 8.156 1.00 82.56 106 PHE A N 1
ATOM 838 C CA . PHE A 1 106 ? -26.192 -2.480 8.791 1.00 82.56 106 PHE A CA 1
ATOM 839 C C . PHE A 1 106 ? -24.941 -3.337 9.006 1.00 82.56 106 PHE A C 1
ATOM 841 O O . PHE A 1 106 ? -25.020 -4.467 9.486 1.00 82.56 106 PHE A O 1
ATOM 848 N N . GLY A 1 107 ? -23.774 -2.791 8.655 1.00 86.44 107 GLY A N 1
ATOM 849 C CA . GLY A 1 107 ? -22.486 -3.474 8.775 1.00 86.44 107 GLY A CA 1
ATOM 850 C C . GLY A 1 107 ? -21.789 -3.200 10.111 1.00 86.44 107 GLY A C 1
ATOM 851 O O . GLY A 1 107 ? -21.818 -2.070 10.607 1.00 86.44 107 GLY A O 1
ATOM 852 N N . TYR A 1 108 ? -21.120 -4.212 10.668 1.00 90.38 108 TYR A N 1
ATOM 853 C CA . TYR A 1 108 ? -20.418 -4.142 11.954 1.00 90.38 108 TYR A CA 1
ATOM 854 C C . TYR A 1 108 ? -19.022 -4.774 11.895 1.00 90.38 108 TYR A C 1
ATOM 856 O O . TYR A 1 108 ? -18.850 -5.858 11.340 1.00 90.38 108 TYR A O 1
ATOM 864 N N . LEU A 1 109 ? -18.048 -4.122 12.536 1.00 93.81 109 LEU A N 1
ATOM 865 C CA . LEU A 1 109 ? -16.731 -4.673 12.862 1.00 93.81 109 LEU A CA 1
ATOM 866 C C . LEU A 1 109 ? -16.837 -5.460 14.171 1.00 93.81 109 LEU A C 1
ATOM 868 O O . LEU A 1 109 ? -17.110 -4.876 15.226 1.00 93.81 109 LEU A O 1
ATOM 872 N N . CYS A 1 110 ? -16.644 -6.777 14.122 1.00 94.31 110 CYS A N 1
ATOM 873 C CA . CYS A 1 110 ? -16.875 -7.632 15.280 1.00 94.31 110 CYS A CA 1
ATOM 874 C C . CYS A 1 110 ? -15.735 -7.535 16.298 1.00 94.31 110 CYS A C 1
ATOM 876 O O . CYS A 1 110 ? -14.570 -7.770 15.976 1.00 94.31 110 CYS A O 1
ATOM 878 N N . THR A 1 111 ? -16.094 -7.279 17.554 1.00 96.88 111 THR A N 1
ATOM 879 C CA . THR A 1 111 ? -15.196 -7.313 18.717 1.00 96.88 111 THR A CA 1
ATOM 880 C C . THR A 1 111 ? -15.264 -8.659 19.441 1.00 96.88 111 THR A C 1
ATOM 882 O O . THR A 1 111 ? -16.197 -9.431 19.242 1.00 96.88 111 THR A O 1
ATOM 885 N N . SER A 1 112 ? -14.300 -8.969 20.307 1.00 97.06 112 SER A N 1
ATOM 886 C CA . SER A 1 112 ? -14.238 -10.237 21.054 1.00 97.06 112 SER A CA 1
ATOM 887 C C . SER A 1 112 ? -15.468 -10.506 21.933 1.00 97.06 112 SER A C 1
ATOM 889 O O . SER A 1 112 ? -15.752 -11.658 22.259 1.00 97.06 112 SER A O 1
ATOM 891 N N . ASP A 1 113 ? -16.212 -9.460 22.314 1.00 95.69 113 ASP A N 1
ATOM 892 C CA . ASP A 1 113 ? -17.469 -9.553 23.066 1.00 95.69 113 ASP A CA 1
ATOM 893 C C . ASP A 1 113 ? -18.735 -9.658 22.186 1.00 95.69 113 ASP A C 1
ATOM 895 O O . ASP A 1 113 ? -19.850 -9.563 22.709 1.00 95.69 113 ASP A O 1
ATOM 899 N N . VAL A 1 114 ? -18.576 -9.875 20.872 1.00 94.38 114 VAL A N 1
ATOM 900 C CA . VAL A 1 114 ? -19.672 -10.119 19.919 1.00 94.38 114 VAL A CA 1
ATOM 901 C C . VAL A 1 114 ? -20.501 -11.341 20.331 1.00 94.38 114 VAL A C 1
ATOM 903 O O . VAL A 1 114 ? -19.984 -12.422 20.603 1.00 94.38 114 VAL A O 1
ATOM 906 N N . ASN A 1 115 ? -21.816 -11.165 20.396 1.00 92.44 115 ASN A N 1
ATOM 907 C CA . ASN A 1 115 ? -22.786 -12.177 20.788 1.00 92.44 115 ASN A CA 1
ATOM 908 C C . ASN A 1 115 ? -24.142 -11.816 20.159 1.00 92.44 115 ASN A C 1
ATOM 910 O O . ASN A 1 115 ? -24.855 -10.943 20.662 1.00 92.44 115 ASN A O 1
ATOM 914 N N . GLN A 1 116 ? -24.499 -12.485 19.059 1.00 86.88 116 GLN A N 1
ATOM 915 C CA . GLN A 1 116 ? -25.725 -12.188 18.305 1.00 86.88 116 GLN A CA 1
ATOM 916 C C . GLN A 1 116 ? -26.999 -12.434 19.131 1.00 86.88 116 GLN A C 1
ATOM 918 O O . GLN A 1 116 ? -27.921 -11.627 19.077 1.00 86.88 116 GLN A O 1
ATOM 923 N N . GLN A 1 117 ? -27.023 -13.474 19.976 1.00 86.94 117 GLN A N 1
ATOM 924 C CA . GLN A 1 117 ? -28.153 -13.771 20.874 1.00 86.94 117 GLN A CA 1
ATOM 925 C C . GLN A 1 117 ? -28.421 -12.651 21.896 1.00 86.94 117 GLN A C 1
ATOM 927 O O . GLN A 1 117 ? -29.531 -12.528 22.404 1.00 86.94 117 GLN A O 1
ATOM 932 N N . ARG A 1 118 ? -27.408 -11.831 22.204 1.00 89.50 118 ARG A N 1
ATOM 933 C CA . ARG A 1 118 ? -27.489 -10.657 23.090 1.00 89.50 118 ARG A CA 1
ATOM 934 C C . ARG A 1 118 ? -27.395 -9.329 22.328 1.00 89.50 118 ARG A C 1
ATOM 936 O O . ARG A 1 118 ? -27.078 -8.312 22.939 1.00 89.50 118 ARG A O 1
ATOM 943 N N . GLN A 1 119 ? -27.621 -9.345 21.010 1.00 90.38 119 GLN A N 1
ATOM 944 C CA . GLN A 1 119 ? -27.582 -8.177 20.115 1.00 90.38 119 GLN A CA 1
ATOM 945 C C . GLN A 1 119 ? -26.275 -7.357 20.192 1.00 90.38 119 GLN A C 1
ATOM 947 O O . GLN A 1 119 ? -26.233 -6.160 19.905 1.00 90.38 119 GLN A O 1
ATOM 952 N N . LYS A 1 120 ? -25.167 -8.005 20.572 1.00 92.94 120 LYS A N 1
ATOM 953 C CA . LYS A 1 120 ? -23.830 -7.409 20.580 1.00 92.94 120 LYS A CA 1
ATOM 954 C C . LYS A 1 120 ? -23.136 -7.733 19.264 1.00 92.94 120 LYS A C 1
ATOM 956 O O . LYS A 1 120 ? -22.622 -8.833 19.115 1.00 92.94 120 LYS A O 1
ATOM 961 N N . TYR A 1 121 ? -23.095 -6.789 18.329 1.00 91.31 121 TYR A N 1
ATOM 962 C CA . TYR A 1 121 ? -22.500 -7.014 16.999 1.00 91.31 121 TYR A CA 1
ATOM 963 C C . TYR A 1 121 ? -21.070 -6.462 16.842 1.00 91.31 121 TYR A C 1
ATOM 965 O O . TYR A 1 121 ? -20.383 -6.789 15.878 1.00 91.31 121 TYR A O 1
ATOM 973 N N . GLY A 1 122 ? -20.605 -5.664 17.810 1.00 94.81 122 GLY A N 1
ATOM 974 C CA . GLY A 1 122 ? -19.352 -4.909 17.739 1.00 94.81 122 GLY A CA 1
ATOM 975 C C . GLY A 1 122 ? -19.598 -3.440 17.389 1.00 94.81 122 GLY A C 1
ATOM 976 O O . GLY A 1 122 ? -20.558 -2.846 17.886 1.00 94.81 122 GLY A O 1
ATOM 977 N N . VAL A 1 123 ? -18.732 -2.850 16.564 1.00 96.31 123 VAL A N 1
ATOM 978 C CA . VAL A 1 123 ? -18.762 -1.419 16.206 1.00 96.31 123 VAL A CA 1
ATOM 979 C C . VAL A 1 123 ? -19.428 -1.223 14.846 1.00 96.31 123 VAL A C 1
ATOM 981 O O . VAL A 1 123 ? -19.016 -1.833 13.865 1.00 96.31 123 VAL A O 1
ATOM 984 N N . SER A 1 124 ? -20.456 -0.375 14.767 1.00 92.88 124 SER A N 1
ATOM 985 C CA . SER A 1 124 ? -21.179 -0.115 13.512 1.00 92.88 124 SER A CA 1
ATOM 986 C C . SER A 1 124 ? -20.325 0.673 12.515 1.00 92.88 124 SER A C 1
ATOM 988 O O . SER A 1 124 ? -19.766 1.713 12.863 1.00 92.88 124 SER A O 1
ATOM 990 N N . LEU A 1 125 ? -20.293 0.239 11.252 1.00 90.25 125 LEU A N 1
ATOM 991 C CA . LEU A 1 125 ? -19.631 0.972 10.170 1.00 90.25 125 LEU A CA 1
ATOM 992 C C . LEU A 1 125 ? -20.273 2.345 9.916 1.00 90.25 125 LEU A C 1
ATOM 994 O O . LEU A 1 125 ? -19.560 3.287 9.588 1.00 90.25 125 LEU A O 1
ATOM 998 N N . SER A 1 126 ? -21.582 2.497 10.143 1.00 88.75 126 SER A N 1
ATOM 999 C CA . SER A 1 126 ? -22.267 3.797 10.078 1.00 88.75 126 SER A CA 1
ATOM 1000 C C . SER A 1 126 ? -21.781 4.754 11.175 1.00 88.75 126 SER A C 1
ATOM 1002 O O . SER A 1 126 ? -21.642 5.950 10.936 1.00 88.75 126 SER A O 1
ATOM 1004 N N . TRP A 1 127 ? -21.449 4.236 12.363 1.00 93.06 127 TRP A N 1
ATOM 1005 C CA . TRP A 1 127 ? -20.822 5.037 13.419 1.00 93.06 127 TRP A CA 1
ATOM 1006 C C . TRP A 1 127 ? -19.370 5.403 13.070 1.00 93.06 127 TRP A C 1
ATOM 1008 O O . TRP A 1 127 ? -18.970 6.548 13.268 1.00 93.06 127 TRP A O 1
ATOM 1018 N N . VAL A 1 128 ? -18.598 4.482 12.473 1.00 93.81 128 VAL A N 1
ATOM 1019 C CA . VAL A 1 128 ? -17.252 4.797 11.951 1.00 93.81 128 VAL A CA 1
ATOM 1020 C C . VAL A 1 128 ? -17.333 5.883 10.872 1.00 93.81 128 VAL A C 1
ATOM 1022 O O . VAL A 1 128 ? -16.542 6.821 10.898 1.00 93.81 128 VAL A O 1
ATOM 1025 N N . ALA A 1 129 ? -18.320 5.821 9.973 1.00 89.81 129 ALA A N 1
ATOM 1026 C CA . ALA A 1 129 ? -18.556 6.854 8.967 1.00 89.81 129 ALA A CA 1
ATOM 1027 C C . ALA A 1 129 ? -18.864 8.224 9.591 1.00 89.81 129 ALA A C 1
ATOM 1029 O O . ALA A 1 129 ? -18.314 9.229 9.142 1.00 89.81 129 ALA A O 1
ATOM 1030 N N . GLN A 1 130 ? -19.648 8.266 10.675 1.00 89.81 130 GLN A N 1
ATOM 1031 C CA . GLN A 1 130 ? -19.868 9.500 11.431 1.00 89.81 130 GLN A CA 1
ATOM 1032 C C . GLN A 1 130 ? -18.561 10.034 12.042 1.00 89.81 130 GLN A C 1
ATOM 1034 O O . GLN A 1 130 ? -18.282 11.223 11.922 1.00 89.81 130 GLN A O 1
ATOM 1039 N N . GLN A 1 131 ? -17.700 9.174 12.610 1.00 93.44 131 GLN A N 1
ATOM 1040 C CA . GLN A 1 131 ? -16.381 9.613 13.096 1.00 93.44 131 GLN A CA 1
ATOM 1041 C C . GLN A 1 131 ? -15.498 10.200 11.978 1.00 93.44 131 GLN A C 1
ATOM 1043 O O . GLN A 1 131 ? -14.730 11.114 12.254 1.00 93.44 131 GLN A O 1
ATOM 1048 N N . LEU A 1 132 ? -15.624 9.743 10.724 1.00 91.75 132 LEU A N 1
ATOM 1049 C CA . LEU A 1 132 ? -14.943 10.349 9.566 1.00 91.75 132 LEU A CA 1
ATOM 1050 C C . LEU A 1 132 ? -15.577 11.674 9.100 1.00 91.75 132 LEU A C 1
ATOM 1052 O O . LEU A 1 132 ? -14.890 12.510 8.505 1.00 91.75 132 LEU A O 1
ATOM 1056 N N . ALA A 1 133 ? -16.882 11.862 9.315 1.00 88.12 133 ALA A N 1
ATOM 1057 C CA . ALA A 1 133 ? -17.613 13.081 8.961 1.00 88.12 133 ALA A CA 1
ATOM 1058 C C . ALA A 1 133 ? -17.382 14.219 9.969 1.00 88.12 133 ALA A C 1
ATOM 1060 O O . ALA A 1 133 ? -17.258 15.375 9.564 1.00 88.12 133 ALA A O 1
ATOM 1061 N N . ASP A 1 134 ? -17.269 13.879 11.256 1.00 89.56 134 ASP A N 1
ATOM 1062 C CA . ASP A 1 134 ? -17.027 14.820 12.358 1.00 89.56 134 ASP A CA 1
ATOM 1063 C C . ASP A 1 134 ? -15.533 15.179 12.531 1.00 89.56 134 ASP A C 1
ATOM 1065 O O . ASP A 1 134 ? -15.190 16.087 13.290 1.00 89.56 134 ASP A O 1
ATOM 1069 N N . SER A 1 135 ? -14.636 14.454 11.852 1.00 91.44 135 SER A N 1
ATOM 1070 C CA . SER A 1 135 ? -13.180 14.583 11.976 1.00 91.44 135 SER A CA 1
ATOM 1071 C C . SER A 1 135 ? -12.618 15.851 11.327 1.00 91.44 135 SER A C 1
ATOM 1073 O O . SER A 1 135 ? -12.905 16.156 10.170 1.00 91.44 135 SER A O 1
ATOM 1075 N N . ASP A 1 136 ? -11.708 16.521 12.038 1.00 90.44 136 ASP A N 1
ATOM 1076 C CA . ASP A 1 136 ? -10.864 17.594 11.491 1.00 90.44 136 ASP A CA 1
ATOM 1077 C C . ASP A 1 136 ? -9.620 17.078 10.734 1.00 90.44 136 ASP A C 1
ATOM 1079 O O . ASP A 1 136 ? -8.858 17.875 10.185 1.00 90.44 136 ASP A O 1
ATOM 1083 N N . VAL A 1 137 ? -9.400 15.758 10.670 1.00 93.06 137 VAL A N 1
ATOM 1084 C CA . VAL A 1 137 ? -8.292 15.170 9.904 1.00 93.06 137 VAL A CA 1
ATOM 1085 C C . VAL A 1 137 ? -8.596 15.245 8.410 1.00 93.06 137 VAL A C 1
ATOM 1087 O O . VAL A 1 137 ? -9.627 14.747 7.953 1.00 93.06 137 VAL A O 1
ATOM 1090 N N . LEU A 1 138 ? -7.680 15.839 7.641 1.00 91.31 138 LEU A N 1
ATOM 1091 C CA . LEU A 1 138 ? -7.880 16.094 6.213 1.00 91.31 138 LEU A CA 1
ATOM 1092 C C . LEU A 1 138 ? -7.672 14.855 5.335 1.00 91.31 138 LEU A C 1
ATOM 1094 O O . LEU A 1 138 ? -8.430 14.677 4.387 1.00 91.31 138 LEU A O 1
ATOM 1098 N N . GLU A 1 139 ? -6.689 14.001 5.626 1.00 95.12 139 GLU A N 1
ATOM 1099 C CA . GLU A 1 139 ? -6.451 12.759 4.880 1.00 95.12 139 GLU A CA 1
ATOM 1100 C C . GLU A 1 139 ? -6.883 11.542 5.710 1.00 95.12 139 GLU A C 1
ATOM 1102 O O . GLU A 1 139 ? -6.277 11.214 6.731 1.00 95.12 139 GLU A O 1
ATOM 1107 N N . GLN A 1 140 ? -7.937 10.857 5.273 1.00 95.62 140 GLN A N 1
ATOM 1108 C CA . GLN A 1 140 ? -8.577 9.782 6.033 1.00 95.62 140 GLN A CA 1
ATOM 1109 C C . GLN A 1 140 ? -8.494 8.459 5.260 1.00 95.62 140 GLN A C 1
ATOM 1111 O O . GLN A 1 140 ? -9.000 8.352 4.142 1.00 95.62 140 GLN A O 1
ATOM 1116 N N . ILE A 1 141 ? -7.870 7.439 5.848 1.00 96.75 141 ILE A N 1
ATOM 1117 C CA . ILE A 1 141 ? -7.667 6.127 5.221 1.00 96.75 141 ILE A CA 1
ATOM 1118 C C . ILE A 1 141 ? -8.370 5.048 6.052 1.00 96.75 141 ILE A C 1
ATOM 1120 O O . ILE A 1 141 ? -8.219 5.020 7.274 1.00 96.75 141 ILE A O 1
ATOM 1124 N N . VAL A 1 142 ? -9.116 4.144 5.408 1.00 95.56 142 VAL A N 1
ATOM 1125 C CA . VAL A 1 142 ? -9.755 2.997 6.079 1.00 95.56 142 VAL A CA 1
ATOM 1126 C C . VAL A 1 142 ? -9.575 1.709 5.272 1.00 95.56 142 VAL A C 1
ATOM 1128 O O . VAL A 1 142 ? -10.016 1.609 4.129 1.00 95.56 142 VAL A O 1
ATOM 1131 N N . TRP A 1 143 ? -8.962 0.696 5.878 1.00 95.44 143 TRP A N 1
ATOM 1132 C CA . TRP A 1 143 ? -8.715 -0.618 5.286 1.00 95.44 143 TRP A CA 1
ATOM 1133 C C . TRP A 1 143 ? -9.394 -1.712 6.113 1.00 95.44 143 TRP A C 1
ATOM 1135 O O . TRP A 1 143 ? -9.073 -1.886 7.287 1.00 95.44 143 TRP A O 1
ATOM 1145 N N . LEU A 1 144 ? -10.341 -2.437 5.511 1.00 93.38 144 LEU A N 1
ATOM 1146 C CA . LEU A 1 144 ? -11.185 -3.424 6.196 1.00 93.38 144 LEU A CA 1
ATOM 1147 C C . LEU A 1 144 ? -11.004 -4.817 5.579 1.00 93.38 144 LEU A C 1
ATOM 1149 O O . LEU A 1 144 ? -11.726 -5.185 4.649 1.00 93.38 144 LEU A O 1
ATOM 1153 N N . ASP A 1 145 ? -10.066 -5.610 6.102 1.00 91.12 145 ASP A N 1
ATOM 1154 C CA . ASP A 1 145 ? -9.930 -7.029 5.747 1.00 91.12 145 ASP A CA 1
ATOM 1155 C C . ASP A 1 145 ? -10.815 -7.898 6.654 1.00 91.12 145 ASP A C 1
ATOM 1157 O O . ASP A 1 145 ? -10.367 -8.718 7.457 1.00 91.12 145 ASP A O 1
ATOM 1161 N N . CYS A 1 146 ? -12.119 -7.654 6.547 1.00 84.50 146 CYS A N 1
ATOM 1162 C CA . CYS A 1 146 ? -13.169 -8.425 7.193 1.00 84.50 146 CYS A CA 1
ATOM 1163 C C . CYS A 1 146 ? -14.295 -8.705 6.192 1.00 84.50 146 CYS A C 1
ATOM 1165 O O . CYS A 1 146 ? -14.593 -7.875 5.327 1.00 84.50 146 CYS A O 1
ATOM 1167 N N . CYS A 1 147 ? -14.910 -9.887 6.291 1.00 70.06 147 CYS A N 1
ATOM 1168 C CA . CYS A 1 147 ? -16.035 -10.271 5.432 1.00 70.06 147 CYS A CA 1
ATOM 1169 C C . CYS A 1 147 ? -17.220 -9.303 5.610 1.00 70.06 147 CYS A C 1
ATOM 1171 O O . CYS A 1 147 ? -17.291 -8.573 6.600 1.00 70.06 147 CYS A O 1
ATOM 1173 N N . HIS A 1 148 ? -18.153 -9.293 4.654 1.00 63.16 148 HIS A N 1
ATOM 1174 C CA . HIS A 1 148 ? -19.350 -8.431 4.634 1.00 63.16 148 HIS A CA 1
ATOM 1175 C C . HIS A 1 148 ? -19.163 -6.906 4.599 1.00 63.16 148 HIS A C 1
ATOM 1177 O O . HIS A 1 148 ? -20.128 -6.201 4.311 1.00 63.16 148 HIS A O 1
ATOM 1183 N N . SER A 1 149 ? -17.963 -6.366 4.816 1.00 54.53 149 SER A N 1
ATOM 1184 C CA . SER A 1 149 ? -17.758 -4.910 4.870 1.00 54.53 149 SER A CA 1
ATOM 1185 C C . SER A 1 149 ? -18.168 -4.197 3.570 1.00 54.53 149 SER A C 1
ATOM 1187 O O . SER A 1 149 ? -18.928 -3.225 3.596 1.00 54.53 149 SER A O 1
ATOM 1189 N N . GLY A 1 150 ? -17.708 -4.698 2.421 1.00 50.09 150 GLY A N 1
ATOM 1190 C CA . GLY A 1 150 ? -17.806 -3.981 1.147 1.00 50.09 150 GLY A CA 1
ATOM 1191 C C . GLY A 1 150 ? -19.198 -3.866 0.503 1.00 50.09 150 GLY A C 1
ATOM 1192 O O . GLY A 1 150 ? -19.352 -3.068 -0.414 1.00 50.09 150 GLY A O 1
ATOM 1193 N N . SER A 1 151 ? -20.223 -4.589 0.980 1.00 52.28 151 SER A N 1
ATOM 1194 C CA . SER A 1 151 ? -21.598 -4.445 0.455 1.00 52.28 151 SER A CA 1
ATOM 1195 C C . SER A 1 151 ? -22.271 -3.146 0.912 1.00 52.28 151 SER A C 1
ATOM 1197 O O . SER A 1 151 ? -23.277 -2.739 0.333 1.00 52.28 151 SER A O 1
ATOM 1199 N N . LEU A 1 152 ? -21.755 -2.527 1.979 1.00 53.41 152 LEU A N 1
ATOM 1200 C CA . LEU A 1 152 ? -22.359 -1.365 2.633 1.00 53.41 152 LEU A CA 1
ATOM 1201 C C . LEU A 1 152 ? -21.408 -0.163 2.708 1.00 53.41 152 LEU A C 1
ATOM 1203 O O . LEU A 1 152 ? -21.881 0.968 2.808 1.00 53.41 152 LEU A O 1
ATOM 1207 N N . THR A 1 153 ? -20.086 -0.368 2.614 1.00 58.78 153 THR A N 1
ATOM 1208 C CA . THR A 1 153 ? -19.084 0.713 2.699 1.00 58.78 153 THR A CA 1
ATOM 1209 C C . THR A 1 153 ? -19.310 1.845 1.696 1.00 58.78 153 THR A C 1
ATOM 1211 O O . THR A 1 153 ? -19.180 3.014 2.061 1.00 58.78 153 THR A O 1
ATOM 1214 N N . THR A 1 154 ? -19.627 1.531 0.438 1.00 57.97 154 THR A N 1
ATOM 1215 C CA . THR A 1 154 ? -19.570 2.521 -0.650 1.00 57.97 154 THR A CA 1
ATOM 1216 C C . THR A 1 154 ? -20.619 3.620 -0.534 1.00 57.97 154 THR A C 1
ATOM 1218 O O . THR A 1 154 ? -20.350 4.733 -0.972 1.00 57.97 154 THR A O 1
ATOM 1221 N N . GLU A 1 155 ? -21.776 3.359 0.080 1.00 64.12 155 GLU A N 1
ATOM 1222 C CA . GLU A 1 155 ? -22.782 4.399 0.331 1.00 64.12 155 GLU A CA 1
ATOM 1223 C C . GLU A 1 155 ? -22.562 5.097 1.678 1.00 64.12 155 GLU A C 1
ATOM 1225 O O . GLU A 1 155 ? -22.563 6.325 1.726 1.00 64.12 155 GLU A O 1
ATOM 1230 N N . ILE A 1 156 ? -22.296 4.353 2.761 1.00 68.62 156 ILE A N 1
ATOM 1231 C CA . ILE A 1 156 ? -22.188 4.943 4.110 1.00 68.62 156 ILE A CA 1
ATOM 1232 C C . ILE A 1 156 ? -20.984 5.881 4.279 1.00 68.62 156 ILE A C 1
ATOM 1234 O O . ILE A 1 156 ? -21.040 6.773 5.117 1.00 68.62 156 ILE A O 1
ATOM 1238 N N . PHE A 1 157 ? -19.903 5.703 3.509 1.00 68.12 157 PHE A N 1
ATOM 1239 C CA . PHE A 1 157 ? -18.699 6.539 3.613 1.00 68.12 157 PHE A CA 1
ATOM 1240 C C . PHE A 1 157 ? -18.634 7.713 2.619 1.00 68.12 157 PHE A C 1
ATOM 1242 O O . PHE A 1 157 ? -17.714 8.543 2.710 1.00 68.12 157 PHE A O 1
ATOM 1249 N N . LYS A 1 158 ? -19.603 7.832 1.698 1.00 65.06 158 LYS A N 1
ATOM 1250 C CA . LYS A 1 158 ? -19.730 9.020 0.841 1.00 65.06 158 LYS A CA 1
ATOM 1251 C C . LYS A 1 158 ? -19.974 10.263 1.704 1.00 65.06 158 LYS A C 1
ATOM 1253 O O . LYS A 1 158 ? -20.825 10.225 2.590 1.00 65.06 158 LYS A O 1
ATOM 1258 N N . PRO A 1 159 ? -19.298 11.391 1.428 1.00 57.94 159 PRO A N 1
ATOM 1259 C CA . PRO A 1 159 ? -19.767 12.697 1.871 1.00 57.94 159 PRO A CA 1
ATOM 1260 C C . PRO A 1 159 ? -21.197 12.921 1.366 1.00 57.94 159 PRO A C 1
ATOM 1262 O O . PRO A 1 159 ? -21.426 13.030 0.161 1.00 57.94 159 PRO A O 1
ATOM 1265 N N . THR A 1 160 ? -22.167 12.951 2.275 1.00 54.22 160 THR A N 1
ATOM 1266 C CA . THR A 1 160 ? -23.541 13.339 1.955 1.00 54.22 160 THR A CA 1
ATOM 1267 C C . THR A 1 160 ? -23.677 14.850 2.117 1.00 54.22 160 THR A C 1
ATOM 1269 O O . THR A 1 160 ? -23.129 15.444 3.043 1.00 54.22 160 THR A O 1
ATOM 1272 N N . ASN A 1 161 ? -24.462 15.494 1.252 1.00 44.53 161 ASN A N 1
ATOM 1273 C CA . ASN A 1 161 ? -24.730 16.938 1.346 1.00 44.53 161 ASN A CA 1
ATOM 1274 C C . ASN A 1 161 ? -25.627 17.316 2.551 1.00 44.53 161 ASN A C 1
ATOM 1276 O O . ASN A 1 161 ? -26.062 18.460 2.668 1.00 44.53 161 ASN A O 1
ATOM 1280 N N . HIS A 1 162 ? -25.928 16.367 3.444 1.00 40.53 162 HIS A N 1
ATOM 1281 C CA . HIS A 1 162 ? -26.839 16.531 4.571 1.00 40.53 162 HIS A CA 1
ATOM 1282 C C . HIS A 1 162 ? -26.085 16.747 5.890 1.00 40.53 162 HIS A C 1
ATOM 1284 O O . HIS A 1 162 ? -25.894 15.833 6.685 1.00 40.53 162 HIS A O 1
ATOM 1290 N N . SER A 1 163 ? -25.736 18.013 6.133 1.00 39.19 163 SER A N 1
ATOM 1291 C CA . SER A 1 163 ? -25.773 18.633 7.469 1.00 39.19 163 SER A CA 1
ATOM 1292 C C . SER A 1 163 ? -25.064 17.908 8.632 1.00 39.19 163 SER A C 1
ATOM 1294 O O . SER A 1 163 ? -25.659 17.724 9.693 1.00 39.19 163 SER A O 1
ATOM 1296 N N . SER A 1 164 ? -23.775 17.592 8.484 1.00 46.88 164 SER A N 1
ATOM 1297 C CA . SER A 1 164 ? -22.856 17.470 9.639 1.00 46.88 164 SER A CA 1
ATOM 1298 C C . SER A 1 164 ? -21.396 17.746 9.272 1.00 46.88 164 SER A C 1
ATOM 1300 O O . SER A 1 164 ? -20.666 18.347 10.057 1.00 46.88 164 SER A O 1
ATOM 1302 N N . GLN A 1 165 ? -20.978 17.353 8.065 1.00 50.72 165 GLN A N 1
ATOM 1303 C CA . GLN A 1 165 ? -19.610 17.538 7.592 1.00 50.72 165 GLN A CA 1
ATOM 1304 C C . GLN A 1 165 ? -19.246 19.034 7.548 1.00 50.72 165 GLN A C 1
ATOM 1306 O O . GLN A 1 165 ? -19.853 19.809 6.808 1.00 50.72 165 GLN A O 1
ATOM 1311 N N . LYS A 1 166 ? -18.241 19.440 8.341 1.00 51.97 166 LYS A N 1
ATOM 1312 C CA . LYS A 1 166 ? -17.646 20.789 8.282 1.00 51.97 166 LYS A CA 1
ATOM 1313 C C . LYS A 1 166 ? -17.254 21.101 6.833 1.00 51.97 166 LYS A C 1
ATOM 1315 O O . LYS A 1 166 ? -16.729 20.221 6.150 1.00 51.97 166 LYS A O 1
ATOM 1320 N N . ASN A 1 167 ? -17.461 22.345 6.385 1.00 46.00 167 ASN A N 1
ATOM 1321 C CA . ASN A 1 167 ? -17.283 22.803 4.992 1.00 46.00 167 ASN A CA 1
ATOM 1322 C C . ASN A 1 167 ? -15.806 22.858 4.519 1.00 46.00 167 ASN A C 1
ATOM 1324 O O . ASN A 1 167 ? -15.332 23.870 4.005 1.00 46.00 167 ASN A O 1
ATOM 1328 N N . ASN A 1 168 ? -15.065 21.763 4.683 1.00 54.53 168 ASN A N 1
ATOM 1329 C CA . ASN A 1 168 ? -13.687 21.592 4.248 1.00 54.53 168 ASN A CA 1
ATOM 1330 C C . ASN A 1 168 ? -13.644 20.858 2.902 1.00 54.53 168 ASN A C 1
ATOM 1332 O O . ASN A 1 168 ? -13.490 19.637 2.842 1.00 54.53 168 ASN A O 1
ATOM 1336 N N . ASN A 1 169 ? -13.644 21.628 1.810 1.00 59.47 169 ASN A N 1
ATOM 1337 C CA . ASN A 1 169 ? -13.421 21.143 0.435 1.00 59.47 169 ASN A CA 1
ATOM 1338 C C . ASN A 1 169 ? -12.029 20.494 0.211 1.00 59.47 169 ASN A C 1
ATOM 1340 O O . ASN A 1 169 ? -11.700 20.102 -0.905 1.00 59.47 169 ASN A O 1
ATOM 1344 N N . ASN A 1 170 ? -11.209 20.392 1.263 1.00 76.44 170 ASN A N 1
ATOM 1345 C CA . ASN A 1 170 ? -9.880 19.783 1.273 1.00 76.44 170 ASN A CA 1
ATOM 1346 C C . ASN A 1 170 ? -9.847 18.355 1.858 1.00 76.44 170 ASN A C 1
ATOM 1348 O O . ASN A 1 170 ? -8.792 17.724 1.794 1.00 76.44 170 ASN A O 1
ATOM 1352 N N . ILE A 1 171 ? -10.950 17.838 2.425 1.00 87.44 171 ILE A N 1
ATOM 1353 C CA . ILE A 1 171 ? -10.988 16.459 2.948 1.00 87.44 171 ILE A CA 1
ATOM 1354 C C . ILE A 1 171 ? -10.794 15.467 1.797 1.00 87.44 171 ILE A C 1
ATOM 1356 O O . ILE A 1 171 ? -11.492 15.524 0.784 1.00 87.44 171 ILE A O 1
ATOM 1360 N N . SER A 1 172 ? -9.866 14.534 1.986 1.00 90.19 172 SER A N 1
ATOM 1361 C CA . SER A 1 172 ? -9.567 13.438 1.072 1.00 90.19 172 SER A CA 1
ATOM 1362 C C . SER A 1 172 ? -9.738 12.109 1.807 1.00 90.19 172 SER A C 1
ATOM 1364 O O . SER A 1 172 ? -9.259 11.950 2.930 1.00 90.19 172 SER A O 1
ATOM 1366 N N . ARG A 1 173 ? -10.440 11.151 1.192 1.00 90.75 173 ARG A N 1
ATOM 1367 C CA . ARG A 1 173 ? -10.697 9.815 1.755 1.00 90.75 173 ARG A CA 1
ATOM 1368 C C . ARG A 1 173 ? -10.175 8.728 0.823 1.00 90.75 173 ARG A C 1
ATOM 1370 O O . ARG A 1 173 ? -10.354 8.833 -0.387 1.00 90.75 173 ARG A O 1
ATOM 1377 N N . SER A 1 174 ? -9.611 7.663 1.387 1.00 93.12 174 SER A N 1
ATOM 1378 C CA . SER A 1 174 ? -9.303 6.419 0.672 1.00 93.12 174 SER A CA 1
ATOM 1379 C C . SER A 1 174 ? -9.741 5.214 1.491 1.00 93.12 174 SER A C 1
ATOM 1381 O O . SER A 1 174 ? -9.298 5.025 2.621 1.00 93.12 174 SER A O 1
ATOM 1383 N N . ILE A 1 175 ? -10.638 4.406 0.938 1.00 91.25 175 ILE A N 1
ATOM 1384 C CA . ILE A 1 175 ? -11.241 3.270 1.628 1.00 91.25 175 ILE A CA 1
ATOM 1385 C C . ILE A 1 175 ? -11.142 2.037 0.742 1.00 91.25 175 ILE A C 1
ATOM 1387 O O . ILE A 1 175 ? -11.510 2.080 -0.434 1.00 91.25 175 ILE A O 1
ATOM 1391 N N . ILE A 1 176 ? -10.655 0.938 1.319 1.00 90.94 176 ILE A N 1
ATOM 1392 C CA . ILE A 1 176 ? -10.558 -0.366 0.657 1.00 90.94 176 ILE A CA 1
ATOM 1393 C C . ILE A 1 176 ? -11.109 -1.431 1.609 1.00 90.94 176 ILE A C 1
ATOM 1395 O O . ILE A 1 176 ? -10.660 -1.529 2.750 1.00 90.94 176 ILE A O 1
ATOM 1399 N N . ALA A 1 177 ? -12.102 -2.202 1.170 1.00 88.31 177 ALA A N 1
ATOM 1400 C CA . ALA A 1 177 ? -12.869 -3.096 2.037 1.00 88.31 177 ALA A CA 1
ATOM 1401 C C . ALA A 1 177 ? -13.197 -4.436 1.360 1.00 88.31 177 ALA A C 1
ATOM 1403 O O . ALA A 1 177 ? -13.548 -4.470 0.183 1.00 88.31 177 ALA A O 1
ATOM 1404 N N . SER A 1 178 ? -13.117 -5.538 2.104 1.00 83.25 178 SER A N 1
ATOM 1405 C CA . SER A 1 178 ? -13.404 -6.891 1.614 1.00 83.25 178 SER A CA 1
ATOM 1406 C C . SER A 1 178 ? -14.918 -7.194 1.584 1.00 83.25 178 SER A C 1
ATOM 1408 O O . SER A 1 178 ? -15.531 -7.506 2.603 1.00 83.25 178 SER A O 1
ATOM 1410 N N . CYS A 1 179 ? -15.554 -7.155 0.410 1.00 69.00 179 CYS A N 1
ATOM 1411 C CA . CYS A 1 179 ? -16.943 -7.602 0.229 1.00 69.00 179 CYS A CA 1
ATOM 1412 C C . CYS A 1 179 ? -17.001 -9.114 0.002 1.00 69.00 179 CYS A C 1
ATOM 1414 O O . CYS A 1 179 ? -16.382 -9.580 -0.944 1.00 69.00 179 CYS A O 1
ATOM 1416 N N . GLY A 1 180 ? -17.757 -9.879 0.791 1.00 61.22 180 GLY A N 1
ATOM 1417 C CA . GLY A 1 180 ? -17.944 -11.314 0.546 1.00 61.22 180 GLY A CA 1
ATOM 1418 C C . GLY A 1 180 ? -18.791 -12.018 1.603 1.00 61.22 180 GLY A C 1
ATOM 1419 O O . GLY A 1 180 ? -18.950 -11.501 2.710 1.00 61.22 180 GLY A O 1
ATOM 1420 N N . GLU A 1 181 ? -19.322 -13.185 1.236 1.00 51.81 181 GLU A N 1
ATOM 1421 C CA . GLU A 1 181 ? -20.232 -14.002 2.050 1.00 51.81 181 GLU A CA 1
ATOM 1422 C C . GLU A 1 181 ? -19.554 -14.665 3.266 1.00 51.81 181 GLU A C 1
ATOM 1424 O O . GLU A 1 181 ? -18.332 -14.756 3.366 1.00 51.81 181 GLU A O 1
ATOM 1429 N N . LEU A 1 182 ? -20.376 -15.111 4.224 1.00 46.06 182 LEU A N 1
ATOM 1430 C CA . LEU A 1 182 ? -19.978 -15.394 5.615 1.00 46.06 182 LEU A CA 1
ATOM 1431 C C . LEU A 1 182 ? -19.092 -16.645 5.783 1.00 46.06 182 LEU A C 1
ATOM 1433 O O . LEU A 1 182 ? -18.357 -16.754 6.760 1.00 46.06 182 LEU A O 1
ATOM 1437 N N . GLU A 1 183 ? -19.177 -17.600 4.858 1.00 42.91 183 GLU A N 1
ATOM 1438 C CA . GLU A 1 183 ? -18.751 -18.984 5.104 1.00 42.91 183 GLU A CA 1
ATOM 1439 C C . GLU A 1 183 ? -17.253 -19.254 4.902 1.00 42.91 183 GLU A C 1
ATOM 1441 O O . GLU A 1 183 ? -16.756 -20.293 5.340 1.00 42.91 183 GLU A O 1
ATOM 1446 N N . LYS A 1 184 ? -16.521 -18.388 4.184 1.00 51.06 184 LYS A N 1
ATOM 1447 C CA . LYS A 1 184 ? -15.144 -18.681 3.736 1.00 51.06 184 LYS A CA 1
ATOM 1448 C C . LYS A 1 184 ? -14.226 -17.468 3.859 1.00 51.06 184 LYS A C 1
ATOM 1450 O O . LYS A 1 184 ? -14.133 -16.646 2.951 1.00 51.06 184 LYS A O 1
ATOM 1455 N N . SER A 1 185 ? -13.474 -17.410 4.958 1.00 51.91 185 SER A N 1
ATOM 1456 C CA . SER A 1 185 ? -12.293 -16.554 5.065 1.00 51.91 185 SER A CA 1
ATOM 1457 C C . SER A 1 185 ? -11.160 -17.137 4.214 1.00 51.91 185 SER A C 1
ATOM 1459 O O . SER A 1 185 ? -10.653 -18.233 4.462 1.00 51.91 185 SER A O 1
ATOM 1461 N N . TYR A 1 186 ? -10.769 -16.415 3.166 1.00 58.31 186 TYR A N 1
ATOM 1462 C CA . TYR A 1 186 ? -9.706 -16.848 2.266 1.00 58.31 186 TYR A CA 1
ATOM 1463 C C . TYR A 1 186 ? -8.342 -16.354 2.763 1.00 58.31 186 TYR A C 1
ATOM 1465 O O . TYR A 1 186 ? -8.190 -15.196 3.146 1.00 58.31 186 TYR A O 1
ATOM 1473 N N . GLY A 1 187 ? -7.341 -17.237 2.741 1.00 59.38 187 GLY A N 1
ATOM 1474 C CA . GLY A 1 187 ? -5.972 -16.937 3.166 1.00 59.38 187 GLY A CA 1
ATOM 1475 C C . GLY A 1 187 ? -4.946 -17.132 2.049 1.00 59.38 187 GLY A C 1
ATOM 1476 O O . GLY A 1 187 ? -5.089 -18.027 1.211 1.00 59.38 187 GLY A O 1
ATOM 1477 N N . VAL A 1 188 ? -3.900 -16.304 2.043 1.00 61.66 188 VAL A N 1
ATOM 1478 C CA . VAL A 1 188 ? -2.809 -16.314 1.056 1.00 61.66 188 VAL A CA 1
ATOM 1479 C C . VAL A 1 188 ? -1.495 -15.993 1.761 1.00 61.66 188 VAL A C 1
ATOM 1481 O O . VAL A 1 188 ? -1.395 -14.980 2.441 1.00 61.66 188 VAL A O 1
ATOM 1484 N N . ASP A 1 189 ? -0.484 -16.851 1.627 1.00 65.06 189 ASP A N 1
ATOM 1485 C CA . ASP A 1 189 ? 0.849 -16.693 2.242 1.00 65.06 189 ASP A CA 1
ATOM 1486 C C . ASP A 1 189 ? 0.829 -16.460 3.779 1.00 65.06 189 ASP A C 1
ATOM 1488 O O . ASP A 1 189 ? 1.766 -15.917 4.365 1.00 65.06 189 ASP A O 1
ATOM 1492 N N . GLY A 1 190 ? -0.244 -16.903 4.450 1.00 71.88 190 GLY A N 1
ATOM 1493 C CA . GLY A 1 190 ? -0.485 -16.714 5.889 1.00 71.88 190 GLY A CA 1
ATOM 1494 C C . GLY A 1 190 ? -1.266 -15.446 6.265 1.00 71.88 190 GLY A C 1
ATOM 1495 O O . GLY A 1 190 ? -1.392 -15.165 7.452 1.00 71.88 190 GLY A O 1
ATOM 1496 N N . HIS A 1 191 ? -1.788 -14.716 5.278 1.00 81.44 191 HIS A N 1
ATOM 1497 C CA . HIS A 1 191 ? -2.469 -13.426 5.420 1.00 81.44 191 HIS A CA 1
ATOM 1498 C C . HIS A 1 191 ? -3.891 -13.444 4.844 1.00 81.44 191 HIS A C 1
ATOM 1500 O O . HIS A 1 191 ? -4.208 -14.304 4.017 1.00 81.44 191 HIS A O 1
ATOM 1506 N N . GLY A 1 192 ? -4.746 -12.504 5.254 1.00 83.38 192 GLY A N 1
ATOM 1507 C CA . GLY A 1 192 ? -6.018 -12.215 4.578 1.00 83.38 192 GLY A CA 1
ATOM 1508 C C . GLY A 1 192 ? -5.819 -11.714 3.137 1.00 83.38 192 GLY A C 1
ATOM 1509 O O . GLY A 1 192 ? -4.741 -11.232 2.775 1.00 83.38 192 GLY A O 1
ATOM 1510 N N . VAL A 1 193 ? -6.831 -11.863 2.269 1.00 85.75 193 VAL A N 1
ATOM 1511 C CA . VAL A 1 193 ? -6.697 -11.544 0.829 1.00 85.75 193 VAL A CA 1
ATOM 1512 C C . VAL A 1 193 ? -6.416 -10.061 0.599 1.00 85.75 193 VAL A C 1
ATOM 1514 O O . VAL A 1 193 ? -5.529 -9.734 -0.193 1.00 85.75 193 VAL A O 1
ATOM 1517 N N . LEU A 1 194 ? -7.131 -9.161 1.283 1.00 89.75 194 LEU A N 1
ATOM 1518 C CA . LEU A 1 194 ? -6.881 -7.728 1.136 1.00 89.75 194 LEU A CA 1
ATOM 1519 C C . LEU A 1 194 ? -5.542 -7.348 1.775 1.00 89.75 194 LEU A C 1
ATOM 1521 O O . LEU A 1 194 ? -4.796 -6.590 1.168 1.00 89.75 194 LEU A O 1
ATOM 1525 N N . THR A 1 195 ? -5.174 -7.924 2.919 1.00 92.31 195 THR A N 1
ATOM 1526 C CA . THR A 1 195 ? -3.879 -7.670 3.571 1.00 92.31 195 THR A CA 1
ATOM 1527 C C . THR A 1 195 ? -2.705 -8.078 2.678 1.00 92.31 195 THR A C 1
ATOM 1529 O O . THR A 1 195 ? -1.782 -7.293 2.462 1.00 92.31 195 THR A O 1
ATOM 1532 N N . HIS A 1 196 ? -2.771 -9.262 2.066 1.00 88.81 196 HIS A N 1
ATOM 1533 C CA . HIS A 1 196 ? -1.796 -9.732 1.080 1.00 88.81 196 HIS A CA 1
ATOM 1534 C C . HIS A 1 196 ? -1.668 -8.777 -0.120 1.00 88.81 196 HIS A C 1
ATOM 1536 O O . HIS A 1 196 ? -0.561 -8.501 -0.590 1.00 88.81 196 HIS A O 1
ATOM 1542 N N . LEU A 1 197 ? -2.796 -8.275 -0.633 1.00 90.06 197 LEU A N 1
ATOM 1543 C CA . LEU A 1 197 ? -2.816 -7.340 -1.758 1.00 90.06 197 LEU A CA 1
ATOM 1544 C C . LEU A 1 197 ? -2.311 -5.947 -1.364 1.00 90.06 197 LEU A C 1
ATOM 1546 O O . LEU A 1 197 ? -1.565 -5.356 -2.139 1.00 90.06 197 LEU A O 1
ATOM 1550 N N . LEU A 1 198 ? -2.652 -5.455 -0.168 1.00 93.75 198 LEU A N 1
ATOM 1551 C CA . LEU A 1 198 ? -2.148 -4.202 0.395 1.00 93.75 198 LEU A CA 1
ATOM 1552 C C . LEU A 1 198 ? -0.631 -4.265 0.555 1.00 93.75 198 LEU A C 1
ATOM 1554 O O . LEU A 1 198 ? 0.057 -3.440 -0.030 1.00 93.75 198 LEU A O 1
ATOM 1558 N N . LEU A 1 199 ? -0.082 -5.276 1.235 1.00 90.00 199 LEU A N 1
ATOM 1559 C CA . LEU A 1 199 ? 1.372 -5.429 1.394 1.00 90.00 199 LEU A CA 1
ATOM 1560 C C . LEU A 1 199 ? 2.099 -5.436 0.032 1.00 90.00 199 LEU A C 1
ATOM 1562 O O . LEU A 1 199 ? 3.115 -4.762 -0.129 1.00 90.00 199 LEU A O 1
ATOM 1566 N N . LYS A 1 200 ? 1.532 -6.097 -0.990 1.00 85.31 200 LYS A N 1
ATOM 1567 C CA . LYS A 1 200 ? 2.059 -6.106 -2.372 1.00 85.31 200 LYS A CA 1
ATOM 1568 C C . LYS A 1 200 ? 1.765 -4.848 -3.201 1.00 85.31 200 LYS A C 1
ATOM 1570 O O . LYS A 1 200 ? 2.330 -4.720 -4.286 1.00 85.31 200 LYS A O 1
ATOM 1575 N N . ALA A 1 201 ? 0.878 -3.965 -2.757 1.00 88.25 201 ALA A N 1
ATOM 1576 C CA . ALA A 1 201 ? 0.594 -2.670 -3.380 1.00 88.25 201 ALA A CA 1
ATOM 1577 C C . ALA A 1 201 ? 1.348 -1.519 -2.696 1.00 88.25 201 ALA A C 1
ATOM 1579 O O . ALA A 1 201 ? 1.563 -0.477 -3.307 1.00 88.25 201 ALA A O 1
ATOM 1580 N N . LEU A 1 202 ? 1.753 -1.717 -1.443 1.00 88.19 202 LEU A N 1
ATOM 1581 C CA . LEU A 1 202 ? 2.422 -0.742 -0.591 1.00 88.19 202 LEU A CA 1
ATOM 1582 C C . LEU A 1 202 ? 3.951 -0.894 -0.631 1.00 88.19 202 LEU A C 1
ATOM 1584 O O . LEU A 1 202 ? 4.647 0.117 -0.546 1.00 88.19 202 LEU A O 1
ATOM 1588 N N . ASN A 1 203 ? 4.472 -2.121 -0.797 1.00 83.06 203 ASN A N 1
ATOM 1589 C CA . ASN A 1 203 ? 5.909 -2.431 -0.860 1.00 83.06 203 ASN A CA 1
ATOM 1590 C C . ASN A 1 203 ? 6.685 -1.435 -1.752 1.00 83.06 203 ASN A C 1
ATOM 1592 O O . ASN A 1 203 ? 6.574 -1.517 -2.979 1.00 83.06 203 ASN A O 1
ATOM 1596 N N . PRO A 1 204 ? 7.514 -0.528 -1.192 1.00 78.31 204 PRO A N 1
ATOM 1597 C CA . PRO A 1 204 ? 8.228 0.453 -1.998 1.00 78.31 204 PRO A CA 1
ATOM 1598 C C . PRO A 1 204 ? 9.282 -0.188 -2.901 1.00 78.31 204 PRO A C 1
ATOM 1600 O O . PRO A 1 204 ? 9.709 0.450 -3.857 1.00 78.31 204 PRO A O 1
ATOM 1603 N N . HIS A 1 205 ? 9.673 -1.442 -2.657 1.00 71.94 205 HIS A N 1
ATOM 1604 C CA . HIS A 1 205 ? 10.566 -2.195 -3.535 1.00 71.94 205 HIS A CA 1
ATOM 1605 C C . HIS A 1 205 ? 9.869 -2.753 -4.797 1.00 71.94 205 HIS A C 1
ATOM 1607 O O . HIS A 1 205 ? 10.540 -3.346 -5.637 1.00 71.94 205 HIS A O 1
ATOM 1613 N N . GLU A 1 206 ? 8.568 -2.499 -5.001 1.00 70.38 206 GLU A N 1
ATOM 1614 C CA . GLU A 1 206 ? 7.886 -2.693 -6.297 1.00 70.38 206 GLU A CA 1
ATOM 1615 C C . GLU A 1 206 ? 8.010 -1.454 -7.220 1.00 70.38 206 GLU A C 1
ATOM 1617 O O . GLU A 1 206 ? 7.764 -1.560 -8.420 1.00 70.38 206 GLU A O 1
ATOM 1622 N N . TYR A 1 207 ? 8.400 -0.281 -6.694 1.00 69.56 207 TYR A N 1
ATOM 1623 C CA . TYR A 1 207 ? 8.314 1.021 -7.383 1.00 69.56 207 TYR A CA 1
ATOM 1624 C C . TYR A 1 207 ? 9.655 1.763 -7.423 1.00 69.56 207 TYR A C 1
ATOM 1626 O O . TYR A 1 207 ? 10.362 1.779 -6.418 1.00 69.56 207 TYR A O 1
ATOM 1634 N N . ARG A 1 208 ? 9.983 2.418 -8.549 1.00 65.12 208 ARG A N 1
ATOM 1635 C CA . ARG A 1 208 ? 11.245 3.166 -8.740 1.00 65.12 208 ARG A CA 1
ATOM 1636 C C . ARG A 1 208 ? 11.549 4.106 -7.565 1.00 65.12 208 ARG A C 1
ATOM 1638 O O . ARG A 1 208 ? 10.636 4.718 -7.014 1.00 65.12 208 ARG A O 1
ATOM 1645 N N . VAL A 1 209 ? 12.831 4.284 -7.234 1.00 66.75 209 VAL A N 1
ATOM 1646 C CA . VAL A 1 209 ? 13.273 5.411 -6.390 1.00 66.75 209 VAL A CA 1
ATOM 1647 C C . VAL A 1 209 ? 12.701 6.719 -6.954 1.00 66.75 209 VAL A C 1
ATOM 1649 O O . VAL A 1 209 ? 12.789 6.945 -8.158 1.00 66.75 209 VAL A O 1
ATOM 1652 N N . GLY A 1 210 ? 12.072 7.528 -6.095 1.00 66.69 210 GLY A N 1
ATOM 1653 C CA . GLY A 1 210 ? 11.404 8.785 -6.469 1.00 66.69 210 GLY A CA 1
ATOM 1654 C C . GLY A 1 210 ? 9.934 8.656 -6.903 1.00 66.69 210 GLY A C 1
ATOM 1655 O O . GLY A 1 210 ? 9.207 9.643 -6.889 1.00 66.69 210 GLY A O 1
ATOM 1656 N N . PHE A 1 211 ? 9.440 7.454 -7.220 1.00 73.50 211 PHE A N 1
ATOM 1657 C CA . PHE A 1 211 ? 8.044 7.269 -7.633 1.00 73.50 211 PHE A CA 1
ATOM 1658 C C . PHE A 1 211 ? 7.084 7.376 -6.435 1.00 73.50 211 PHE A C 1
ATOM 1660 O O . PHE A 1 211 ? 7.025 6.463 -5.614 1.00 73.50 211 PHE A O 1
ATOM 1667 N N . ASP A 1 212 ? 6.315 8.457 -6.322 1.00 78.31 212 ASP A N 1
ATOM 1668 C CA . ASP A 1 212 ? 5.360 8.642 -5.220 1.00 78.31 212 ASP A CA 1
ATOM 1669 C C . ASP A 1 212 ? 4.195 7.642 -5.258 1.00 78.31 212 ASP A C 1
ATOM 1671 O O . ASP A 1 212 ? 3.373 7.654 -6.180 1.00 78.31 212 ASP A O 1
ATOM 1675 N N . ILE A 1 213 ? 4.105 6.815 -4.206 1.00 87.31 213 ILE A N 1
ATOM 1676 C CA . ILE A 1 213 ? 3.036 5.834 -3.981 1.00 87.31 213 ILE A CA 1
ATOM 1677 C C . ILE A 1 213 ? 1.865 6.532 -3.276 1.00 87.31 213 ILE A C 1
ATOM 1679 O O . ILE A 1 213 ? 2.065 7.205 -2.269 1.00 87.31 213 ILE A O 1
ATOM 1683 N N . ASN A 1 214 ? 0.636 6.379 -3.772 1.00 90.44 214 ASN A N 1
ATOM 1684 C CA . ASN A 1 214 ? -0.557 7.078 -3.278 1.00 90.44 214 ASN A CA 1
ATOM 1685 C C . ASN A 1 214 ? -1.845 6.230 -3.340 1.00 90.44 214 ASN A C 1
ATOM 1687 O O . ASN A 1 214 ? -1.890 5.164 -3.957 1.00 90.44 214 ASN A O 1
ATOM 1691 N N . SER A 1 215 ? -2.922 6.721 -2.717 1.00 90.44 215 SER A N 1
ATOM 1692 C CA . SER A 1 215 ? -4.218 6.030 -2.588 1.00 90.44 215 SER A CA 1
ATOM 1693 C C . SER A 1 215 ? -4.832 5.497 -3.888 1.00 90.44 215 SER A C 1
ATOM 1695 O O . SER A 1 215 ? -5.418 4.410 -3.882 1.00 90.44 215 SER A O 1
ATOM 1697 N N . HIS A 1 216 ? -4.687 6.208 -5.009 1.00 85.12 216 HIS A N 1
ATOM 1698 C CA . HIS A 1 216 ? -5.257 5.786 -6.293 1.00 85.12 216 HIS A CA 1
ATOM 1699 C C . HIS A 1 216 ? -4.436 4.654 -6.917 1.00 85.12 216 HIS A C 1
ATOM 1701 O O . HIS A 1 216 ? -5.003 3.723 -7.491 1.00 85.12 216 HIS A O 1
ATOM 1707 N N . GLN A 1 217 ? -3.113 4.686 -6.749 1.00 84.88 217 GLN A N 1
ATOM 1708 C CA . GLN A 1 217 ? -2.246 3.605 -7.206 1.00 84.88 217 GLN A CA 1
ATOM 1709 C C . GLN A 1 217 ? -2.414 2.360 -6.329 1.00 84.88 217 GLN A C 1
ATOM 1711 O O . GLN A 1 217 ? -2.597 1.272 -6.862 1.00 84.88 217 GLN A O 1
ATOM 1716 N N . VAL A 1 218 ? -2.459 2.499 -4.999 1.00 90.81 218 VAL A N 1
ATOM 1717 C CA . VAL A 1 218 ? -2.722 1.363 -4.093 1.00 90.81 218 VAL A CA 1
ATOM 1718 C C . VAL A 1 218 ? -4.061 0.705 -4.435 1.00 90.81 218 VAL A C 1
ATOM 1720 O O . VAL A 1 218 ? -4.115 -0.511 -4.605 1.00 90.81 218 VAL A O 1
ATOM 1723 N N . THR A 1 219 ? -5.112 1.507 -4.648 1.00 87.12 219 THR A N 1
ATOM 1724 C CA . THR A 1 219 ? -6.420 1.045 -5.144 1.00 87.12 219 THR A CA 1
ATOM 1725 C C . THR A 1 219 ? -6.282 0.198 -6.414 1.00 87.12 219 THR A C 1
ATOM 1727 O O . THR A 1 219 ? -6.713 -0.954 -6.441 1.00 87.12 219 THR A O 1
ATOM 1730 N N . ALA A 1 220 ? -5.650 0.730 -7.461 1.00 82.38 220 ALA A N 1
ATOM 1731 C CA . ALA A 1 220 ? -5.596 0.050 -8.750 1.00 82.38 220 ALA A CA 1
ATOM 1732 C C . ALA A 1 220 ? -4.552 -1.091 -8.824 1.00 82.38 220 ALA A C 1
ATOM 1734 O O . ALA A 1 220 ? -4.767 -2.022 -9.598 1.00 82.38 220 ALA A O 1
ATOM 1735 N N . VAL A 1 221 ? -3.500 -1.125 -7.989 1.00 82.88 221 VAL A N 1
ATOM 1736 C CA . VAL A 1 221 ? -2.646 -2.325 -7.839 1.00 82.88 221 VAL A CA 1
ATOM 1737 C C . VAL A 1 221 ? -3.397 -3.438 -7.114 1.00 82.88 221 VAL A C 1
ATOM 1739 O O . VAL A 1 221 ? -3.331 -4.583 -7.562 1.00 82.88 221 VAL A O 1
ATOM 1742 N N . VAL A 1 222 ? -4.133 -3.136 -6.037 1.00 87.88 222 VAL A N 1
ATOM 1743 C CA . VAL A 1 222 ? -4.991 -4.127 -5.359 1.00 87.88 222 VAL A CA 1
ATOM 1744 C C . VAL A 1 222 ? -6.021 -4.676 -6.350 1.00 87.88 222 VAL A C 1
ATOM 1746 O O . VAL A 1 222 ? -6.160 -5.892 -6.470 1.00 87.88 222 VAL A O 1
ATOM 1749 N N . GLU A 1 223 ? -6.676 -3.810 -7.131 1.00 84.75 223 GLU A N 1
ATOM 1750 C CA . GLU A 1 223 ? -7.638 -4.226 -8.156 1.00 84.75 223 GLU A CA 1
ATOM 1751 C C . GLU A 1 223 ? -6.990 -5.073 -9.273 1.00 84.75 223 GLU A C 1
ATOM 1753 O O . GLU A 1 223 ? -7.508 -6.137 -9.616 1.00 84.75 223 GLU A O 1
ATOM 1758 N N . GLN A 1 224 ? -5.841 -4.655 -9.818 1.00 81.12 224 GLN A N 1
ATOM 1759 C CA . GLN A 1 224 ? -5.133 -5.376 -10.884 1.00 81.12 224 GLN A CA 1
ATOM 1760 C C . GLN A 1 224 ? -4.610 -6.735 -10.397 1.00 81.12 224 GLN A C 1
ATOM 1762 O O . GLN A 1 224 ? -4.836 -7.754 -11.056 1.00 81.12 224 GLN A O 1
ATOM 1767 N N . LYS A 1 225 ? -3.937 -6.782 -9.236 1.00 82.44 225 LYS A N 1
ATOM 1768 C CA . LYS A 1 225 ? -3.426 -8.033 -8.651 1.00 82.44 225 LYS A CA 1
ATOM 1769 C C . LYS A 1 225 ? -4.587 -8.960 -8.247 1.00 82.44 225 LYS A C 1
ATOM 1771 O O . LYS A 1 225 ? -4.455 -10.169 -8.427 1.00 82.44 225 LYS A O 1
ATOM 1776 N N . PHE A 1 226 ? -5.751 -8.432 -7.838 1.00 82.44 226 PHE A N 1
ATOM 1777 C CA . PHE A 1 226 ? -6.970 -9.233 -7.656 1.00 82.44 226 PHE A CA 1
ATOM 1778 C C . PHE A 1 226 ? -7.494 -9.813 -8.981 1.00 82.44 226 PHE A C 1
ATOM 1780 O O . PHE A 1 226 ? -7.586 -11.033 -9.133 1.00 82.44 226 PHE A O 1
ATOM 1787 N N . LYS A 1 227 ? -7.773 -8.956 -9.974 1.00 78.25 227 LYS A N 1
ATOM 1788 C CA . LYS A 1 227 ? -8.334 -9.343 -11.284 1.00 78.25 227 LYS A CA 1
ATOM 1789 C C . LYS A 1 227 ? -7.424 -10.267 -12.098 1.00 78.25 227 LYS A C 1
ATOM 1791 O O . LYS A 1 227 ? -7.936 -11.021 -12.924 1.00 78.25 227 LYS A O 1
ATOM 1796 N N . ASN A 1 228 ? -6.111 -10.255 -11.879 1.00 71.94 228 ASN A N 1
ATOM 1797 C CA . ASN A 1 228 ? -5.172 -11.103 -12.619 1.00 71.94 228 ASN A CA 1
ATOM 1798 C C . ASN A 1 228 ? -4.837 -12.429 -11.915 1.00 71.94 228 ASN A C 1
ATOM 1800 O O . ASN A 1 228 ? -4.366 -13.359 -12.572 1.00 71.94 228 ASN A O 1
ATOM 1804 N N . HIS A 1 229 ? -5.101 -12.578 -10.613 1.00 73.19 229 HIS A N 1
ATOM 1805 C CA . HIS A 1 229 ? -4.743 -13.804 -9.903 1.00 73.19 229 HIS A CA 1
ATOM 1806 C C . HIS A 1 229 ? -5.754 -14.940 -10.135 1.00 73.19 229 HIS A C 1
ATOM 1808 O O . HIS A 1 229 ? -6.932 -14.848 -9.783 1.00 73.19 229 HIS A O 1
ATOM 1814 N N . ARG A 1 230 ? -5.270 -16.066 -10.684 1.00 69.31 230 ARG A N 1
ATOM 1815 C CA . ARG A 1 230 ? -6.090 -17.208 -11.141 1.00 69.31 230 ARG A CA 1
ATOM 1816 C C . ARG A 1 230 ? -7.055 -17.769 -10.085 1.00 69.31 230 ARG A C 1
ATOM 1818 O O . ARG A 1 230 ? -8.112 -18.256 -10.469 1.00 69.31 230 ARG A O 1
ATOM 1825 N N . LYS A 1 231 ? -6.709 -17.713 -8.791 1.00 68.81 231 LYS A N 1
ATOM 1826 C CA . LYS A 1 231 ? -7.571 -18.203 -7.695 1.00 68.81 231 LYS A CA 1
ATOM 1827 C C . LYS A 1 231 ? -8.547 -17.153 -7.155 1.00 68.81 231 LYS A C 1
ATOM 1829 O O . LYS A 1 231 ? -9.620 -17.519 -6.705 1.00 68.81 231 LYS A O 1
ATOM 1834 N N . PHE A 1 232 ? -8.215 -15.861 -7.193 1.00 73.62 232 PHE A N 1
ATOM 1835 C CA . PHE A 1 232 ? -9.049 -14.841 -6.534 1.00 73.62 232 PHE A CA 1
ATOM 1836 C C . PHE A 1 232 ? -10.369 -14.598 -7.277 1.00 73.62 232 PHE A C 1
ATOM 1838 O O . PHE A 1 232 ? -11.384 -14.325 -6.649 1.00 73.62 232 PHE A O 1
ATOM 1845 N N . LYS A 1 233 ? -10.405 -14.852 -8.593 1.00 63.28 233 LYS A N 1
ATOM 1846 C CA . LYS A 1 233 ? -11.648 -14.887 -9.388 1.00 63.28 233 LYS A CA 1
ATOM 1847 C C . LYS A 1 233 ? -12.686 -15.912 -8.911 1.00 63.28 233 LYS A C 1
ATOM 1849 O O . LYS A 1 233 ? -13.840 -15.801 -9.304 1.00 63.28 233 LYS A O 1
ATOM 1854 N N . THR A 1 234 ? -12.290 -16.919 -8.128 1.00 65.88 234 THR A N 1
ATOM 1855 C CA . THR A 1 234 ? -13.198 -17.947 -7.588 1.00 65.88 234 THR A CA 1
ATOM 1856 C C . THR A 1 234 ? -13.492 -17.746 -6.100 1.00 65.88 234 THR A C 1
ATOM 1858 O O . THR A 1 234 ? -14.000 -18.659 -5.452 1.00 65.88 234 THR A O 1
ATOM 1861 N N . TYR A 1 235 ? -13.115 -16.601 -5.526 1.00 71.31 235 TYR A N 1
ATOM 1862 C CA . TYR A 1 235 ? -13.424 -16.253 -4.143 1.00 71.31 235 TYR A CA 1
ATOM 1863 C C . TYR A 1 235 ? -14.681 -15.380 -4.118 1.00 71.31 235 TYR A C 1
ATOM 1865 O O . TYR A 1 235 ? -14.805 -14.442 -4.904 1.00 71.31 235 TYR A O 1
ATOM 1873 N N . ALA A 1 236 ? -15.594 -15.656 -3.183 1.00 64.88 236 ALA A N 1
ATOM 1874 C CA . ALA A 1 236 ? -16.731 -14.769 -2.917 1.00 64.88 236 ALA A CA 1
ATOM 1875 C C . ALA A 1 236 ? -16.282 -13.407 -2.347 1.00 64.88 236 ALA A C 1
ATOM 1877 O O . ALA A 1 236 ? -17.032 -12.438 -2.403 1.00 64.88 236 ALA A O 1
ATOM 1878 N N . GLN A 1 237 ? -15.057 -13.335 -1.810 1.00 69.50 237 GLN A N 1
ATOM 1879 C CA . GLN A 1 237 ? -14.454 -12.123 -1.268 1.00 69.50 237 GLN A CA 1
ATOM 1880 C C . GLN A 1 237 ? -13.758 -11.303 -2.372 1.00 69.50 237 GLN A C 1
ATOM 1882 O O . GLN A 1 237 ? -12.785 -11.771 -2.964 1.00 69.50 237 GLN A O 1
ATOM 1887 N N . GLN A 1 238 ? -14.225 -10.077 -2.618 1.00 77.94 238 GLN A N 1
ATOM 1888 C CA . GLN A 1 238 ? -13.672 -9.118 -3.582 1.00 77.94 238 GLN A CA 1
ATOM 1889 C C . GLN A 1 238 ? -13.383 -7.762 -2.908 1.00 77.94 238 GLN A C 1
ATOM 1891 O O . GLN A 1 238 ? -14.179 -7.318 -2.076 1.00 77.94 238 GLN A O 1
ATOM 1896 N N . PRO A 1 239 ? -12.281 -7.069 -3.251 1.00 84.62 239 PRO A N 1
ATOM 1897 C CA . PRO A 1 239 ? -12.005 -5.736 -2.733 1.00 84.62 239 PRO A CA 1
ATOM 1898 C C . PRO A 1 239 ? -12.924 -4.692 -3.384 1.00 84.62 239 PRO A C 1
ATOM 1900 O O . PRO A 1 239 ? -13.054 -4.627 -4.606 1.00 84.62 239 PRO A O 1
ATOM 1903 N N . VAL A 1 240 ? -13.532 -3.853 -2.550 1.00 83.94 240 VAL A N 1
ATOM 1904 C CA . VAL A 1 240 ? -14.348 -2.694 -2.923 1.00 83.94 240 VAL A CA 1
ATOM 1905 C C . VAL A 1 240 ? -13.595 -1.424 -2.544 1.00 83.94 240 VAL A C 1
ATOM 1907 O O . VAL A 1 240 ? -12.972 -1.359 -1.483 1.00 83.94 240 VAL A O 1
ATOM 1910 N N . PHE A 1 241 ? -13.657 -0.412 -3.409 1.00 85.88 241 PHE A N 1
ATOM 1911 C CA . PHE A 1 241 ? -12.846 0.800 -3.320 1.00 85.88 241 PHE A CA 1
ATOM 1912 C C . PHE A 1 241 ? -13.720 2.054 -3.286 1.00 85.88 241 PHE A C 1
ATOM 1914 O O . PHE A 1 241 ? -14.683 2.170 -4.043 1.00 85.88 241 PHE A O 1
ATOM 1921 N N . PHE A 1 242 ? -13.340 3.028 -2.464 1.00 85.38 242 PHE A N 1
ATOM 1922 C CA . PHE A 1 242 ? -13.903 4.374 -2.481 1.00 85.38 242 PHE A CA 1
ATOM 1923 C C . PHE A 1 242 ? -12.783 5.395 -2.257 1.00 85.38 242 PHE A C 1
ATOM 1925 O O . PHE A 1 242 ? -12.093 5.350 -1.243 1.00 85.38 242 PHE A O 1
ATOM 1932 N N . ASN A 1 243 ? -12.600 6.320 -3.200 1.00 85.50 243 ASN A N 1
ATOM 1933 C CA . ASN A 1 243 ? -11.669 7.440 -3.065 1.00 85.50 243 ASN A CA 1
ATOM 1934 C C . ASN A 1 243 ? -12.423 8.755 -3.303 1.00 85.50 243 ASN A C 1
ATOM 1936 O O . ASN A 1 243 ? -13.270 8.832 -4.193 1.00 85.50 243 ASN A O 1
ATOM 1940 N N . TYR A 1 244 ? -12.112 9.779 -2.511 1.00 84.38 244 TYR A N 1
ATOM 1941 C CA . TYR A 1 244 ? -12.717 11.112 -2.574 1.00 84.38 244 TYR A CA 1
ATOM 1942 C C . TYR A 1 244 ? -11.652 12.181 -2.313 1.00 84.38 244 TYR A C 1
ATOM 1944 O O . TYR A 1 244 ? -10.733 11.948 -1.532 1.00 84.38 244 TYR A O 1
ATOM 1952 N N . GLY A 1 245 ? -11.798 13.365 -2.912 1.00 82.94 245 GLY A N 1
ATOM 1953 C CA . GLY A 1 245 ? -10.837 14.459 -2.765 1.00 82.94 245 GLY A CA 1
ATOM 1954 C C . GLY A 1 245 ? -9.576 14.236 -3.602 1.00 82.94 245 GLY A C 1
ATOM 1955 O O . GLY A 1 245 ?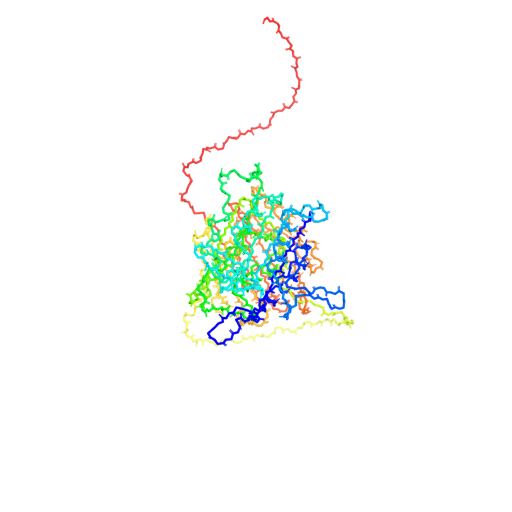 -9.665 13.901 -4.784 1.00 82.94 245 GLY A O 1
ATOM 1956 N N . LYS A 1 246 ? -8.404 14.470 -3.007 1.00 86.50 246 LYS A N 1
ATOM 1957 C CA . LYS A 1 246 ? -7.090 14.306 -3.647 1.00 86.50 246 LYS A CA 1
ATOM 1958 C C . LYS A 1 246 ? -6.515 12.914 -3.374 1.00 86.50 246 LYS A C 1
ATOM 1960 O O . LYS A 1 246 ? -6.914 12.227 -2.436 1.00 86.50 246 LYS A O 1
ATOM 1965 N N . SER A 1 247 ? -5.512 12.526 -4.158 1.00 89.25 247 SER A N 1
ATOM 1966 C CA . SER A 1 247 ? -4.686 11.359 -3.852 1.00 89.25 247 SER A CA 1
ATOM 1967 C C . SER A 1 247 ? -3.895 11.581 -2.561 1.00 89.25 247 SER A C 1
ATOM 1969 O O . SER A 1 247 ? -3.109 12.525 -2.481 1.00 89.25 247 SER A O 1
ATOM 1971 N N . ILE A 1 248 ? -4.074 10.697 -1.581 1.00 90.62 248 ILE A N 1
ATOM 1972 C CA . ILE A 1 248 ? -3.326 10.706 -0.319 1.00 90.62 248 ILE A CA 1
ATOM 1973 C C . ILE A 1 248 ? -1.980 10.029 -0.578 1.00 90.62 248 ILE A C 1
ATOM 1975 O O . ILE A 1 248 ? -1.957 8.880 -1.027 1.00 90.62 248 ILE A O 1
ATOM 1979 N N . SER A 1 249 ? -0.870 10.728 -0.332 1.00 90.56 249 SER A N 1
ATOM 1980 C CA . SER A 1 249 ? 0.474 10.163 -0.519 1.00 90.56 249 SER A CA 1
ATOM 1981 C C . SER A 1 249 ? 0.811 9.176 0.600 1.00 90.56 249 SER A C 1
ATOM 1983 O O . SER A 1 249 ? 0.450 9.389 1.754 1.00 90.56 249 SER A O 1
ATOM 1985 N N . PHE A 1 250 ? 1.514 8.095 0.280 1.00 88.94 250 PHE A N 1
ATOM 1986 C CA . PHE A 1 250 ? 2.033 7.122 1.235 1.00 88.94 250 PHE A CA 1
ATOM 1987 C C . PHE A 1 250 ? 3.515 7.382 1.501 1.00 88.94 250 PHE A C 1
ATOM 1989 O O . PHE A 1 250 ? 3.856 7.819 2.600 1.00 88.94 250 PHE A O 1
ATOM 1996 N N . TRP A 1 251 ? 4.365 7.138 0.507 1.00 83.56 251 TRP A N 1
ATOM 1997 C CA . TRP A 1 251 ? 5.815 7.360 0.512 1.00 83.56 251 TRP A CA 1
ATOM 1998 C C . TRP A 1 251 ? 6.332 7.219 -0.923 1.00 83.56 251 TRP A C 1
ATOM 2000 O O . TRP A 1 251 ? 5.709 6.552 -1.749 1.00 83.56 251 TRP A O 1
ATOM 2010 N N . SER A 1 252 ? 7.494 7.788 -1.224 1.00 76.44 252 SER A N 1
ATOM 2011 C CA . SER A 1 252 ? 8.169 7.531 -2.497 1.00 76.44 252 SER A CA 1
ATOM 2012 C C . SER A 1 252 ? 8.739 6.106 -2.539 1.00 76.44 252 SER A C 1
ATOM 2014 O O . SER A 1 252 ? 9.139 5.537 -1.515 1.00 76.44 252 SER A O 1
ATOM 2016 N N . GLY A 1 253 ? 8.768 5.521 -3.733 1.00 74.06 253 GLY A N 1
ATOM 2017 C CA . GLY A 1 253 ? 9.319 4.202 -4.004 1.00 74.06 253 GLY A CA 1
ATOM 2018 C C . GLY A 1 253 ? 10.786 4.095 -3.596 1.00 74.06 253 GLY A C 1
ATOM 2019 O O . GLY A 1 253 ? 11.519 5.081 -3.501 1.00 74.06 253 GLY A O 1
ATOM 2020 N N . ARG A 1 254 ? 11.206 2.863 -3.317 1.00 64.94 254 ARG A N 1
ATOM 2021 C CA . ARG A 1 254 ? 12.562 2.502 -2.875 1.00 64.94 254 ARG A CA 1
ATOM 2022 C C . ARG A 1 254 ? 13.111 1.335 -3.695 1.00 64.94 254 ARG A C 1
ATOM 2024 O O . ARG A 1 254 ? 14.061 0.684 -3.270 1.00 64.94 254 ARG A O 1
ATOM 2031 N N . SER A 1 255 ? 12.521 1.032 -4.853 1.00 45.25 255 SER A N 1
ATOM 2032 C CA . SER A 1 255 ? 13.073 0.065 -5.790 1.00 45.25 255 SER A CA 1
ATOM 2033 C C . SER A 1 255 ? 14.124 0.722 -6.684 1.00 45.25 255 SER A C 1
ATOM 2035 O O . SER A 1 255 ? 13.865 1.453 -7.638 1.00 45.25 255 SER A O 1
ATOM 2037 N N . PHE A 1 256 ? 15.365 0.357 -6.413 1.00 54.16 256 PHE A N 1
ATOM 2038 C CA . PHE A 1 256 ? 15.952 -0.610 -7.323 1.00 54.16 256 PHE A CA 1
ATOM 2039 C C . PHE A 1 256 ? 15.700 -2.010 -6.726 1.00 54.16 256 PHE A C 1
ATOM 2041 O O . PHE A 1 256 ? 15.424 -2.138 -5.536 1.00 54.16 256 PHE A O 1
ATOM 2048 N N . ASN A 1 257 ? 15.686 -3.084 -7.517 1.00 31.72 257 ASN A N 1
ATOM 2049 C CA . ASN A 1 257 ? 15.484 -4.423 -6.941 1.00 31.72 257 ASN A CA 1
ATOM 2050 C C . ASN A 1 257 ? 16.717 -4.730 -6.053 1.00 31.72 257 ASN A C 1
ATOM 2052 O O . ASN A 1 257 ? 17.829 -4.760 -6.580 1.00 31.72 257 ASN A O 1
ATOM 2056 N N . PHE A 1 258 ? 16.553 -4.863 -4.724 1.00 40.25 258 PHE A N 1
ATOM 2057 C CA . PHE A 1 258 ? 17.614 -4.605 -3.723 1.00 40.25 258 PHE A CA 1
ATOM 2058 C C . PHE A 1 258 ? 17.815 -5.743 -2.673 1.00 40.25 258 PHE A C 1
ATOM 2060 O O . PHE A 1 258 ? 16.921 -5.978 -1.881 1.00 40.25 258 PHE A O 1
ATOM 2067 N N . ILE A 1 259 ? 19.031 -6.338 -2.571 1.00 33.09 259 ILE A N 1
ATOM 2068 C CA . ILE A 1 259 ? 19.697 -7.049 -1.397 1.00 33.09 259 ILE A CA 1
ATOM 2069 C C . ILE A 1 259 ? 21.355 -6.842 -1.108 1.00 33.09 259 ILE A C 1
ATOM 2071 O O . ILE A 1 259 ? 22.223 -7.284 -1.845 1.00 33.09 259 ILE A O 1
ATOM 2075 N N . LEU A 1 260 ? 21.899 -6.146 -0.040 1.00 30.11 260 LEU A N 1
ATOM 2076 C CA . LEU A 1 260 ? 23.294 -5.787 0.539 1.00 30.11 260 LEU A CA 1
ATOM 2077 C C . LEU A 1 260 ? 23.675 -6.357 1.969 1.00 30.11 260 LEU A C 1
ATOM 2079 O O . LEU A 1 260 ? 22.756 -6.724 2.686 1.00 30.11 260 LEU A O 1
ATOM 2083 N N . ILE A 1 261 ? 24.962 -6.267 2.412 1.00 32.06 261 ILE A N 1
ATOM 2084 C CA . ILE A 1 261 ? 25.588 -6.406 3.792 1.00 32.06 261 ILE A CA 1
ATOM 2085 C C . ILE A 1 261 ? 26.396 -7.728 4.029 1.00 32.06 261 ILE A C 1
ATOM 2087 O O . ILE A 1 261 ? 26.003 -8.749 3.471 1.00 32.06 261 ILE A O 1
ATOM 2091 N N . PRO A 1 262 ? 27.500 -7.811 4.839 1.00 36.06 262 PRO A N 1
ATOM 2092 C CA . PRO A 1 262 ? 28.402 -6.804 5.442 1.00 36.06 262 PRO A CA 1
ATOM 2093 C C . PRO A 1 262 ? 29.857 -6.831 4.877 1.00 36.06 262 PRO A C 1
ATOM 2095 O O . PRO A 1 262 ? 30.164 -7.528 3.916 1.00 36.06 262 PRO A O 1
ATOM 2098 N N . LEU A 1 263 ? 30.756 -6.040 5.483 1.00 38.50 263 LEU A N 1
ATOM 2099 C CA . LEU A 1 263 ? 32.143 -5.753 5.071 1.00 38.50 263 LEU A CA 1
ATOM 2100 C C . LEU A 1 263 ? 33.197 -6.709 5.683 1.00 38.50 263 LEU A C 1
ATOM 2102 O O . LEU A 1 263 ? 33.254 -6.802 6.907 1.00 38.50 263 LEU A O 1
ATOM 2106 N N . LEU A 1 264 ? 34.121 -7.278 4.884 1.00 25.53 264 LEU A N 1
ATOM 2107 C CA . LEU A 1 264 ? 35.482 -7.610 5.359 1.00 25.53 264 LEU A CA 1
ATOM 2108 C C . LEU A 1 264 ? 36.535 -7.785 4.237 1.00 25.53 264 LEU A C 1
ATOM 2110 O O . LEU A 1 264 ? 36.272 -8.436 3.234 1.00 25.53 264 LEU A O 1
ATOM 2114 N N . LEU A 1 265 ? 37.747 -7.282 4.517 1.00 26.27 265 LEU A N 1
ATOM 2115 C CA . LEU A 1 265 ? 39.064 -7.583 3.919 1.00 26.27 265 LEU A CA 1
ATOM 2116 C C . LEU A 1 265 ? 39.380 -7.252 2.441 1.00 26.27 265 LEU A C 1
ATOM 2118 O O . LEU A 1 265 ? 38.550 -7.232 1.540 1.00 26.27 265 LEU A O 1
ATOM 2122 N N . LEU A 1 266 ? 40.672 -6.965 2.247 1.00 32.88 266 LEU A N 1
ATOM 2123 C CA . LEU A 1 266 ? 41.353 -6.637 0.996 1.00 32.88 266 LEU A CA 1
ATOM 2124 C C . LEU A 1 266 ? 41.712 -7.921 0.225 1.00 32.88 266 LEU A C 1
ATOM 2126 O O . LEU A 1 266 ? 42.093 -8.905 0.854 1.00 32.88 266 LEU A O 1
ATOM 2130 N N . LEU A 1 267 ? 41.837 -7.833 -1.106 1.00 28.41 267 LEU A N 1
ATOM 2131 C CA . LEU A 1 267 ? 43.173 -7.917 -1.720 1.00 28.41 267 LEU A CA 1
ATOM 2132 C C . LEU A 1 267 ? 43.224 -7.297 -3.126 1.00 28.41 267 LEU A C 1
ATOM 2134 O O . LEU A 1 267 ? 42.232 -7.257 -3.848 1.00 28.41 267 LEU A O 1
ATOM 2138 N N . ILE A 1 268 ? 44.416 -6.833 -3.507 1.00 40.31 268 ILE A N 1
ATOM 2139 C CA . ILE A 1 268 ? 44.768 -6.404 -4.864 1.00 40.31 268 ILE A CA 1
ATOM 2140 C C . ILE A 1 268 ? 45.437 -7.588 -5.567 1.00 40.31 268 ILE A C 1
ATOM 2142 O O . ILE A 1 268 ? 46.443 -8.082 -5.064 1.00 40.31 268 ILE A O 1
ATOM 2146 N N . ILE A 1 269 ? 44.953 -7.984 -6.747 1.00 29.98 269 ILE A N 1
ATOM 2147 C CA . ILE A 1 269 ? 45.740 -8.730 -7.745 1.00 29.98 269 ILE A CA 1
ATOM 2148 C C . ILE A 1 269 ? 45.455 -8.122 -9.125 1.00 29.98 269 ILE A C 1
ATOM 2150 O O . ILE A 1 269 ? 44.331 -7.712 -9.414 1.00 29.98 269 ILE A O 1
ATOM 2154 N N . THR A 1 270 ? 46.489 -8.019 -9.956 1.00 33.03 270 THR A N 1
ATOM 2155 C CA . THR A 1 270 ? 46.475 -7.345 -11.259 1.00 33.03 270 THR A CA 1
ATOM 2156 C C . THR A 1 270 ? 46.694 -8.307 -12.435 1.00 33.03 270 THR A C 1
ATOM 2158 O O . THR A 1 270 ? 47.246 -9.391 -12.275 1.00 33.03 270 THR A O 1
ATOM 2161 N N . ALA A 1 271 ? 46.363 -7.798 -13.630 1.00 30.14 271 ALA A N 1
ATOM 2162 C CA . ALA A 1 271 ? 46.952 -8.122 -14.938 1.00 30.14 271 ALA A CA 1
ATOM 2163 C C . ALA A 1 271 ? 46.466 -9.341 -15.766 1.00 30.14 271 ALA A C 1
ATOM 2165 O O . ALA A 1 271 ? 46.053 -10.380 -15.263 1.00 30.14 271 ALA A O 1
ATOM 2166 N N . SER A 1 272 ? 46.653 -9.159 -17.085 1.00 30.20 272 SER A N 1
ATOM 2167 C CA . SER A 1 272 ? 46.858 -10.166 -18.147 1.00 30.20 272 SER A CA 1
ATOM 2168 C C . SER A 1 272 ? 45.649 -10.846 -18.817 1.00 30.20 272 SER A C 1
ATOM 2170 O O . SER A 1 272 ? 45.203 -11.918 -18.426 1.00 30.20 272 SER A O 1
ATOM 2172 N N . ILE A 1 273 ? 45.243 -10.274 -19.962 1.00 34.00 273 ILE A N 1
ATOM 2173 C CA . ILE A 1 273 ? 44.512 -10.934 -21.065 1.00 34.00 273 ILE A CA 1
ATOM 2174 C C . ILE A 1 273 ? 45.536 -11.364 -22.132 1.00 34.00 273 ILE A C 1
ATOM 2176 O O . ILE A 1 273 ? 46.318 -10.516 -22.569 1.00 34.00 273 ILE A O 1
ATOM 2180 N N . PRO A 1 274 ? 45.581 -12.648 -22.537 1.00 42.09 274 PRO A N 1
ATOM 2181 C CA . PRO A 1 274 ? 45.480 -13.031 -23.968 1.00 42.09 274 PRO A CA 1
ATOM 2182 C C . PRO A 1 274 ? 44.851 -14.443 -24.182 1.00 42.09 274 PRO A C 1
ATOM 2184 O O . PRO A 1 274 ? 44.765 -15.221 -23.241 1.00 42.09 274 PRO A O 1
ATOM 2187 N N . LEU A 1 275 ? 44.417 -14.910 -25.365 1.00 27.69 275 LEU A N 1
ATOM 2188 C CA . LEU A 1 275 ? 44.026 -14.269 -26.633 1.00 27.69 275 LEU A CA 1
ATOM 2189 C C . LEU A 1 275 ? 42.960 -15.150 -27.340 1.00 27.69 275 LEU A C 1
ATOM 2191 O O . LEU A 1 275 ? 42.766 -16.314 -27.002 1.00 27.69 275 LEU A O 1
ATOM 2195 N N . ILE A 1 276 ? 42.324 -14.580 -28.364 1.00 32.97 276 ILE A N 1
ATOM 2196 C CA . ILE A 1 276 ? 41.419 -15.182 -29.362 1.00 32.97 276 ILE A CA 1
ATOM 2197 C C . ILE A 1 276 ? 41.784 -16.624 -29.780 1.00 32.97 276 ILE A C 1
ATOM 2199 O O . ILE A 1 276 ? 42.892 -16.871 -30.259 1.00 32.97 276 ILE A O 1
ATOM 2203 N N . SER A 1 277 ? 40.794 -17.525 -29.788 1.00 27.34 277 SER A N 1
ATOM 2204 C CA . SER A 1 277 ? 40.797 -18.751 -30.603 1.00 27.34 277 SER A CA 1
ATOM 2205 C C . SER A 1 277 ? 39.745 -18.663 -31.722 1.00 27.34 277 SER A C 1
ATOM 2207 O O . SER A 1 277 ? 38.644 -18.147 -31.530 1.00 27.34 277 SER A O 1
ATOM 2209 N N . LYS A 1 278 ? 40.095 -19.125 -32.930 1.00 31.42 278 LYS A N 1
ATOM 2210 C CA . LYS A 1 278 ? 39.184 -19.147 -34.089 1.00 31.42 278 LYS A CA 1
ATOM 2211 C C . LYS A 1 278 ? 38.276 -20.374 -34.005 1.00 31.42 278 LYS A C 1
ATOM 2213 O O . LYS A 1 278 ? 38.791 -21.484 -33.900 1.00 31.42 278 LYS A O 1
ATOM 2218 N N . PHE A 1 279 ? 36.963 -20.189 -34.130 1.00 28.53 279 PHE A N 1
ATOM 2219 C CA . PHE A 1 279 ? 36.010 -21.299 -34.227 1.00 28.53 279 PHE A CA 1
ATOM 2220 C C . PHE A 1 279 ? 35.581 -21.593 -35.668 1.00 28.53 279 PHE A C 1
ATOM 2222 O O . PHE A 1 279 ? 35.548 -20.717 -36.531 1.00 28.53 279 PHE A O 1
ATOM 2229 N N . TYR A 1 280 ? 35.303 -22.872 -35.905 1.00 24.97 280 TYR A N 1
ATOM 2230 C CA . TYR A 1 280 ? 34.999 -23.486 -37.195 1.00 24.97 280 TYR A CA 1
ATOM 2231 C C . TYR A 1 280 ? 33.481 -23.482 -37.439 1.00 24.97 280 TYR A C 1
ATOM 2233 O O . TYR A 1 280 ? 32.720 -23.707 -36.499 1.00 24.97 280 TYR A O 1
ATOM 2241 N N . ILE A 1 281 ? 33.033 -23.259 -38.680 1.00 28.89 281 ILE A N 1
ATOM 2242 C CA . ILE A 1 281 ? 31.603 -23.260 -39.039 1.00 28.89 281 ILE A CA 1
ATOM 2243 C C . ILE A 1 281 ? 31.272 -24.526 -39.846 1.00 28.89 281 ILE A C 1
ATOM 2245 O O . ILE A 1 281 ? 31.648 -24.602 -41.016 1.00 28.89 281 ILE A O 1
ATOM 2249 N N . PRO A 1 282 ? 30.532 -25.495 -39.281 1.00 29.45 282 PRO A N 1
ATOM 2250 C CA . PRO A 1 282 ? 29.749 -26.443 -40.065 1.00 29.45 282 PRO A CA 1
ATOM 2251 C C . PRO A 1 282 ? 28.413 -25.797 -40.480 1.00 29.45 282 PRO A C 1
ATOM 2253 O O . PRO A 1 282 ? 27.779 -25.101 -39.688 1.00 29.45 282 PRO A O 1
ATOM 2256 N N . GLN A 1 283 ? 27.971 -26.023 -41.718 1.00 34.97 283 GLN A N 1
ATOM 2257 C CA . GLN A 1 283 ? 26.658 -25.565 -42.192 1.00 34.97 283 GLN A CA 1
ATOM 2258 C C . GLN A 1 283 ? 25.537 -26.584 -41.921 1.00 34.97 283 GLN A C 1
ATOM 2260 O O . GLN A 1 283 ? 25.780 -27.778 -41.775 1.00 34.97 283 GLN A O 1
ATOM 2265 N N . ASN A 1 284 ? 24.303 -26.072 -41.992 1.00 32.44 284 ASN A N 1
ATOM 2266 C CA . ASN A 1 284 ? 23.030 -26.782 -42.161 1.00 32.44 284 ASN A CA 1
ATOM 2267 C C . ASN A 1 284 ? 22.464 -27.582 -40.974 1.00 32.44 284 ASN A C 1
ATOM 2269 O O . ASN A 1 284 ? 22.645 -28.789 -40.850 1.00 32.44 284 ASN A O 1
ATOM 2273 N N . SER A 1 285 ? 21.521 -26.939 -40.282 1.00 31.72 285 SER A N 1
ATOM 2274 C CA . SER A 1 285 ? 20.187 -27.528 -40.099 1.00 31.72 285 SER A CA 1
ATOM 2275 C C . SER A 1 285 ? 19.127 -26.430 -40.216 1.00 31.72 285 SER A C 1
ATOM 2277 O O . SER A 1 285 ? 19.209 -25.419 -39.519 1.00 31.72 285 SER A O 1
ATOM 2279 N N . SER A 1 286 ? 18.148 -26.597 -41.106 1.00 38.91 286 SER A N 1
ATOM 2280 C CA . SER A 1 286 ? 17.155 -25.567 -41.424 1.00 38.91 286 SER A CA 1
ATOM 2281 C C . SER A 1 286 ? 15.942 -25.617 -40.489 1.00 38.91 286 SER A C 1
ATOM 2283 O O . SER A 1 286 ? 14.946 -26.273 -40.789 1.00 38.91 286 SER A O 1
ATOM 2285 N N . PHE A 1 287 ? 16.000 -24.866 -39.391 1.00 33.59 287 PHE A N 1
ATOM 2286 C CA . PHE A 1 287 ? 14.803 -24.335 -38.736 1.00 33.59 287 PHE A CA 1
ATOM 2287 C C . PHE A 1 287 ? 14.709 -22.843 -39.058 1.00 33.59 287 PHE A C 1
ATOM 2289 O O . PHE A 1 287 ? 15.659 -22.102 -38.815 1.00 33.59 287 PHE A O 1
ATOM 2296 N N . THR A 1 288 ? 13.564 -22.382 -39.567 1.00 41.25 288 THR A N 1
ATOM 2297 C CA . THR A 1 288 ? 13.242 -20.950 -39.708 1.00 41.25 288 THR A CA 1
ATOM 2298 C C . THR A 1 288 ? 12.914 -20.355 -38.340 1.00 41.25 288 THR A C 1
ATOM 2300 O O . THR A 1 288 ? 11.780 -20.006 -38.015 1.00 41.25 288 THR A O 1
ATOM 2303 N N . GLN A 1 289 ? 13.944 -20.287 -37.501 1.00 51.53 289 GLN A N 1
ATOM 2304 C CA . GLN A 1 289 ? 13.88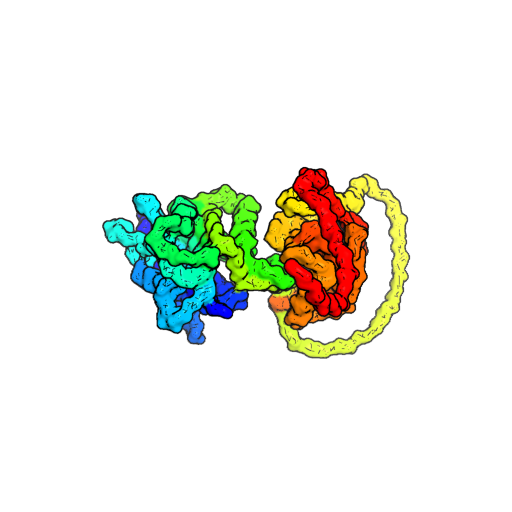2 -19.704 -36.175 1.00 51.53 289 GLN A CA 1
ATOM 2305 C C . GLN A 1 289 ? 13.662 -18.192 -36.311 1.00 51.53 289 GLN A C 1
ATOM 2307 O O . GLN A 1 289 ? 14.398 -17.502 -37.011 1.00 51.53 289 GLN A O 1
ATOM 2312 N N . LYS A 1 290 ? 12.604 -17.673 -35.682 1.00 58.19 290 LYS A N 1
ATOM 2313 C CA . LYS A 1 290 ? 12.164 -16.284 -35.856 1.00 58.19 290 LYS A CA 1
ATOM 2314 C C . LYS A 1 290 ? 13.178 -15.334 -35.210 1.00 58.19 290 LYS A C 1
ATOM 2316 O O . LYS A 1 290 ? 13.211 -15.218 -33.988 1.00 58.19 290 LYS A O 1
ATOM 2321 N N . GLU A 1 291 ? 14.032 -14.704 -36.018 1.00 76.12 291 GLU A N 1
ATOM 2322 C CA . GLU A 1 291 ? 15.185 -13.920 -35.538 1.00 76.12 291 GLU A CA 1
ATOM 2323 C C . GLU A 1 291 ? 14.784 -12.665 -34.748 1.00 76.12 291 GLU A C 1
ATOM 2325 O O . GLU A 1 291 ? 15.476 -12.275 -33.807 1.00 76.12 291 GLU A O 1
ATOM 2330 N N . LYS A 1 292 ? 13.648 -12.053 -35.107 1.00 86.75 292 LYS A N 1
ATOM 2331 C CA . LYS A 1 292 ? 13.083 -10.871 -34.449 1.00 86.75 292 LYS A CA 1
ATOM 2332 C C . LYS A 1 292 ? 11.567 -10.962 -34.300 1.00 86.75 292 LYS A C 1
ATOM 2334 O O . LYS A 1 292 ? 10.861 -11.490 -35.159 1.00 86.75 292 LYS A O 1
ATOM 2339 N N . GLU A 1 293 ? 11.072 -10.360 -33.230 1.00 93.56 293 GLU A N 1
ATOM 2340 C CA . GLU A 1 293 ? 9.671 -10.027 -32.997 1.00 93.56 293 GLU A CA 1
ATOM 2341 C C . GLU A 1 293 ? 9.540 -8.553 -32.626 1.00 93.56 293 GLU A C 1
ATOM 2343 O O . GLU A 1 293 ? 10.464 -7.963 -32.070 1.00 93.56 293 GLU A O 1
ATOM 2348 N N . LEU A 1 294 ? 8.383 -7.968 -32.929 1.00 93.56 294 LEU A N 1
ATOM 2349 C CA . LEU A 1 294 ? 8.056 -6.584 -32.614 1.00 93.56 294 LEU A CA 1
ATOM 2350 C C . LEU A 1 294 ? 7.030 -6.567 -31.479 1.00 93.56 294 LEU A C 1
ATOM 2352 O O . LEU A 1 294 ? 5.871 -6.923 -31.689 1.00 93.56 294 LEU A O 1
ATOM 2356 N N . PHE A 1 295 ? 7.436 -6.136 -30.286 1.00 92.56 295 PHE A N 1
ATOM 2357 C CA . PHE A 1 295 ? 6.476 -5.751 -29.258 1.00 92.56 295 PHE A CA 1
ATOM 2358 C C . PHE A 1 295 ? 5.823 -4.420 -29.654 1.00 92.56 295 PHE A C 1
ATOM 2360 O O . PHE A 1 295 ? 6.473 -3.535 -30.211 1.00 92.56 295 PHE A O 1
ATOM 2367 N N . THR A 1 296 ? 4.532 -4.277 -29.366 1.00 90.56 296 THR A N 1
ATOM 2368 C CA . THR A 1 296 ? 3.753 -3.045 -29.537 1.00 90.56 296 THR A CA 1
ATOM 2369 C C . THR A 1 296 ? 2.857 -2.891 -28.313 1.00 90.56 296 THR A C 1
ATOM 2371 O O . THR A 1 296 ? 2.222 -3.862 -27.910 1.00 90.56 296 THR A O 1
ATOM 2374 N N . SER A 1 297 ? 2.797 -1.698 -27.722 1.00 83.62 297 SER A N 1
ATOM 2375 C CA . SER A 1 297 ? 1.880 -1.414 -26.614 1.00 83.62 297 SER A CA 1
ATOM 2376 C C . SER A 1 297 ? 0.423 -1.405 -27.076 1.00 83.62 297 SER A C 1
ATOM 2378 O O . SER A 1 297 ? 0.104 -0.809 -28.110 1.00 83.62 297 SER A O 1
ATOM 2380 N N . ASP A 1 298 ? -0.470 -1.954 -26.255 1.00 70.50 298 ASP A N 1
ATOM 2381 C CA . ASP A 1 298 ? -1.909 -1.733 -26.389 1.00 70.50 298 ASP A CA 1
ATOM 2382 C C . ASP A 1 298 ? -2.242 -0.236 -26.267 1.00 70.50 298 ASP A C 1
ATOM 2384 O O . ASP A 1 298 ? -1.622 0.484 -25.483 1.00 70.50 298 ASP A O 1
ATOM 2388 N N . ASP A 1 299 ? -3.285 0.237 -26.954 1.00 57.03 299 ASP A N 1
ATOM 2389 C CA . ASP A 1 299 ? -3.748 1.640 -26.890 1.00 57.03 299 ASP A CA 1
ATOM 2390 C C . ASP A 1 299 ? -4.418 2.012 -25.542 1.00 57.03 299 ASP A C 1
ATOM 2392 O O . ASP A 1 299 ? -5.093 3.029 -25.405 1.00 57.03 299 ASP A O 1
ATOM 2396 N N . PHE A 1 300 ? -4.232 1.180 -24.515 1.00 47.25 300 PHE A N 1
ATOM 2397 C CA . PHE A 1 300 ? -4.968 1.162 -23.250 1.00 47.25 300 PHE A CA 1
ATOM 2398 C C . PHE A 1 300 ? -4.487 2.197 -22.211 1.00 47.25 300 PHE A C 1
ATOM 2400 O O . PHE A 1 300 ? -4.829 2.084 -21.029 1.00 47.25 300 PHE A O 1
ATOM 2407 N N . MET A 1 301 ? -3.680 3.179 -22.625 1.00 48.25 301 MET A N 1
ATOM 2408 C CA . MET A 1 301 ? -2.919 4.087 -21.746 1.00 48.25 301 MET A CA 1
ATOM 2409 C C . MET A 1 301 ? -3.135 5.586 -22.035 1.00 48.25 301 MET A C 1
ATOM 2411 O O . MET A 1 301 ? -2.427 6.411 -21.457 1.00 48.25 301 MET A O 1
ATOM 2415 N N . ASP A 1 302 ? -4.041 5.937 -22.964 1.00 52.94 302 ASP A N 1
ATOM 2416 C CA . ASP A 1 302 ? -4.193 7.296 -23.536 1.00 52.94 302 ASP A CA 1
ATOM 2417 C C . ASP A 1 302 ? -2.847 7.911 -24.006 1.00 52.94 302 ASP A C 1
ATOM 2419 O O . ASP A 1 302 ? -2.662 9.127 -24.063 1.00 52.94 302 ASP A O 1
ATOM 2423 N N . SER A 1 303 ? -1.875 7.053 -24.336 1.00 59.56 303 SER A N 1
ATOM 2424 C CA . SER A 1 303 ? -0.499 7.417 -24.664 1.00 59.56 303 SER A CA 1
ATOM 2425 C C . SER A 1 303 ? -0.242 7.420 -26.169 1.00 59.56 303 SER A C 1
ATOM 2427 O O . SER A 1 303 ? -1.058 6.986 -26.986 1.00 59.56 303 SER A O 1
ATOM 2429 N N . ALA A 1 304 ? 0.967 7.847 -26.531 1.00 74.31 304 ALA A N 1
ATOM 2430 C CA . ALA A 1 304 ? 1.555 7.445 -27.796 1.00 74.31 304 ALA A CA 1
ATOM 2431 C C . ALA A 1 304 ? 1.734 5.916 -27.832 1.00 74.31 304 ALA A C 1
ATOM 2433 O O . ALA A 1 304 ? 2.002 5.289 -26.800 1.00 74.31 304 ALA A O 1
ATOM 2434 N N . LYS A 1 305 ? 1.591 5.322 -29.017 1.00 87.81 305 LYS A N 1
ATOM 2435 C CA . LYS A 1 305 ? 1.795 3.893 -29.252 1.00 87.81 305 LYS A CA 1
ATOM 2436 C C . LYS A 1 305 ? 3.295 3.627 -29.346 1.00 87.81 305 LYS A C 1
ATOM 2438 O O . LYS A 1 305 ? 3.971 4.250 -30.163 1.00 87.81 305 LYS A O 1
ATOM 2443 N N . VAL A 1 306 ? 3.827 2.726 -28.525 1.00 90.75 306 VAL A N 1
ATOM 2444 C CA . VAL A 1 306 ? 5.263 2.410 -28.522 1.00 90.75 306 VAL A CA 1
ATOM 2445 C C . VAL A 1 306 ? 5.546 1.031 -29.089 1.00 90.75 306 VAL A C 1
ATOM 2447 O O . VAL A 1 306 ? 4.759 0.101 -28.904 1.00 90.75 306 VAL A O 1
ATOM 2450 N N . LYS A 1 307 ? 6.679 0.900 -29.782 1.00 94.12 307 LYS A N 1
ATOM 2451 C CA . LYS A 1 307 ? 7.123 -0.352 -30.407 1.00 94.12 307 LYS A CA 1
ATOM 2452 C C . LYS A 1 307 ? 8.599 -0.596 -30.123 1.00 94.12 307 LYS A C 1
ATOM 2454 O O . LYS A 1 307 ? 9.369 0.358 -30.029 1.00 94.12 307 LYS A O 1
ATOM 2459 N N . ILE A 1 308 ? 8.988 -1.862 -29.984 1.00 95.62 308 ILE A N 1
ATOM 2460 C CA . ILE A 1 308 ? 10.388 -2.265 -29.790 1.00 95.62 308 ILE A CA 1
ATOM 2461 C C . ILE A 1 308 ? 10.620 -3.686 -30.314 1.00 95.62 308 ILE A C 1
ATOM 2463 O O . ILE A 1 308 ? 9.802 -4.580 -30.090 1.00 95.62 308 ILE A O 1
ATOM 2467 N N . GLU A 1 309 ? 11.724 -3.904 -31.021 1.00 96.56 309 GLU A N 1
ATOM 2468 C CA . GLU A 1 309 ? 12.135 -5.228 -31.483 1.00 96.56 309 GLU A CA 1
ATOM 2469 C C . GLU A 1 309 ? 12.888 -5.999 -30.389 1.00 96.56 309 GLU A C 1
ATOM 2471 O O . GLU A 1 309 ? 13.682 -5.439 -29.630 1.00 96.56 309 GLU A O 1
ATOM 2476 N N . TYR A 1 310 ? 12.690 -7.315 -30.345 1.00 94.69 310 TYR A N 1
ATOM 2477 C CA . TYR A 1 310 ? 13.459 -8.242 -29.515 1.00 94.69 310 TYR A CA 1
ATOM 2478 C C . TYR A 1 310 ? 13.660 -9.579 -30.243 1.00 94.69 310 TYR A C 1
ATOM 2480 O O . TYR A 1 310 ? 12.900 -9.934 -31.140 1.00 94.69 310 TYR A O 1
ATOM 2488 N N . ASN A 1 311 ? 14.677 -10.349 -29.854 1.00 93.19 311 ASN A N 1
ATOM 2489 C CA . ASN A 1 311 ? 14.899 -11.700 -30.375 1.00 93.19 311 ASN A CA 1
ATOM 2490 C C . ASN A 1 311 ? 14.285 -12.734 -29.405 1.00 93.19 311 ASN A C 1
ATOM 2492 O O . ASN A 1 311 ? 14.831 -12.914 -28.311 1.00 93.19 311 ASN A O 1
ATOM 2496 N N . PRO A 1 312 ? 13.201 -13.453 -29.765 1.00 91.25 312 PRO A N 1
ATOM 2497 C CA . PRO A 1 312 ? 12.512 -14.387 -28.863 1.00 91.25 312 PRO A CA 1
ATOM 2498 C C . PRO A 1 312 ? 13.361 -15.606 -28.473 1.00 91.25 312 PRO A C 1
ATOM 2500 O O . PRO A 1 312 ? 13.005 -16.353 -27.563 1.00 91.25 312 PRO A O 1
ATOM 2503 N N . ASN A 1 313 ? 14.493 -15.830 -29.137 1.00 90.19 313 ASN A N 1
ATOM 2504 C CA . ASN A 1 313 ? 15.413 -16.929 -28.845 1.00 90.19 313 ASN A CA 1
ATOM 2505 C C . ASN A 1 313 ? 16.424 -16.539 -27.757 1.00 90.19 313 ASN A C 1
ATOM 2507 O O . ASN A 1 313 ? 16.877 -17.391 -26.998 1.00 90.19 313 ASN A O 1
ATOM 2511 N N . GLN A 1 314 ? 16.721 -15.241 -27.637 1.00 91.31 314 GLN A N 1
ATOM 2512 C CA . GLN A 1 314 ? 17.606 -14.672 -26.616 1.00 91.31 314 GLN A CA 1
ATOM 2513 C C . GLN A 1 314 ? 16.837 -14.095 -25.417 1.00 91.31 314 GLN A C 1
ATOM 2515 O O . GLN A 1 314 ? 17.414 -13.929 -24.342 1.00 91.31 314 GLN A O 1
ATOM 2520 N N . VAL A 1 315 ? 15.551 -13.781 -25.601 1.00 91.94 315 VAL A N 1
ATOM 2521 C CA . VAL A 1 315 ? 14.713 -13.026 -24.661 1.00 91.94 315 VAL A CA 1
ATOM 2522 C C . VAL A 1 315 ? 13.380 -13.741 -24.409 1.00 91.94 315 VAL A C 1
ATOM 2524 O O . VAL A 1 315 ? 12.833 -14.407 -25.287 1.00 91.94 315 VAL A O 1
ATOM 2527 N N . GLU A 1 316 ? 12.842 -13.608 -23.200 1.00 90.81 316 GLU A N 1
ATOM 2528 C CA . GLU A 1 316 ? 11.468 -13.953 -22.832 1.00 90.81 316 GLU A CA 1
ATOM 2529 C C . GLU A 1 316 ? 10.695 -12.673 -22.474 1.00 90.81 316 GLU A C 1
ATOM 2531 O O . GLU A 1 316 ? 11.048 -11.970 -21.524 1.00 90.81 316 GLU A O 1
ATOM 2536 N N . LEU A 1 317 ? 9.653 -12.363 -23.251 1.00 89.88 317 LEU A N 1
ATOM 2537 C CA . LEU A 1 317 ? 8.775 -11.214 -23.027 1.00 89.88 317 LEU A CA 1
ATOM 2538 C C . LEU A 1 317 ? 7.754 -11.512 -21.919 1.00 89.88 317 LEU A C 1
ATOM 2540 O O . LEU A 1 317 ? 7.024 -12.500 -21.970 1.00 89.88 317 LEU A O 1
ATOM 2544 N N . GLN A 1 318 ? 7.646 -10.588 -20.972 1.00 85.38 318 GLN A N 1
ATOM 2545 C CA . GLN A 1 318 ? 6.573 -10.479 -19.995 1.00 85.38 318 GLN A CA 1
ATOM 2546 C C . GLN A 1 318 ? 5.868 -9.131 -20.193 1.00 85.38 318 GLN A C 1
ATOM 2548 O O . GLN A 1 318 ? 6.444 -8.076 -19.926 1.00 85.38 318 GLN A O 1
ATOM 2553 N N . ILE A 1 319 ? 4.615 -9.161 -20.651 1.00 82.81 319 ILE A N 1
ATOM 2554 C CA . ILE A 1 319 ? 3.755 -7.971 -20.718 1.00 82.81 319 ILE A CA 1
ATOM 2555 C C . ILE A 1 319 ? 3.259 -7.657 -19.300 1.00 82.81 319 ILE A C 1
ATOM 2557 O O . ILE A 1 319 ? 2.885 -8.567 -18.558 1.00 82.81 319 ILE A O 1
ATOM 2561 N N . ILE A 1 320 ? 3.293 -6.380 -18.915 1.00 73.75 320 ILE A N 1
ATOM 2562 C CA . ILE A 1 320 ? 2.981 -5.909 -17.557 1.00 73.75 320 ILE A CA 1
ATOM 2563 C C . ILE A 1 320 ? 1.819 -4.909 -17.577 1.00 73.75 320 ILE A C 1
ATOM 2565 O O . ILE A 1 320 ? 0.893 -5.053 -16.776 1.00 73.75 320 ILE A O 1
ATOM 2569 N N . ASN A 1 321 ? 1.833 -3.945 -18.507 1.00 67.00 321 ASN A N 1
ATOM 2570 C CA . ASN A 1 321 ? 0.794 -2.921 -18.688 1.00 67.00 321 ASN A CA 1
ATOM 2571 C C . ASN A 1 321 ? 0.330 -2.276 -17.361 1.00 67.00 321 ASN A C 1
ATOM 2573 O O . ASN A 1 321 ? -0.865 -2.061 -17.135 1.00 67.00 321 ASN A O 1
ATOM 2577 N N . ASN A 1 322 ? 1.268 -1.983 -16.454 1.00 57.88 322 ASN A N 1
ATOM 2578 C CA . ASN A 1 322 ? 0.960 -1.360 -15.174 1.00 57.88 322 ASN A CA 1
ATOM 2579 C C . ASN A 1 322 ? 0.717 0.143 -15.383 1.00 57.88 322 ASN A C 1
ATOM 2581 O O . ASN A 1 322 ? 1.656 0.927 -15.498 1.00 57.88 322 ASN A O 1
ATOM 2585 N N . ARG A 1 323 ? -0.564 0.536 -15.382 1.00 54.03 323 ARG A N 1
ATOM 2586 C CA . ARG A 1 323 ? -1.050 1.929 -15.491 1.00 54.03 323 ARG A CA 1
ATOM 2587 C C . ARG A 1 323 ? -0.488 2.903 -14.446 1.00 54.03 323 ARG A C 1
ATOM 2589 O O . ARG A 1 323 ? -0.773 4.090 -14.533 1.00 54.03 323 ARG A O 1
ATOM 2596 N N . LEU A 1 324 ? 0.219 2.407 -13.434 1.00 45.66 324 LEU A N 1
ATOM 2597 C CA . LEU A 1 324 ? 0.591 3.155 -12.241 1.00 45.66 324 LEU A CA 1
ATOM 2598 C C . LEU A 1 324 ? 2.100 3.350 -12.190 1.00 45.66 324 LEU A C 1
ATOM 2600 O O . LEU A 1 324 ? 2.548 4.482 -12.286 1.00 45.66 324 LEU A O 1
ATOM 2604 N N . SER A 1 325 ? 2.884 2.267 -12.143 1.00 56.81 325 SER A N 1
ATOM 2605 C CA . SER A 1 325 ? 4.353 2.354 -12.233 1.00 56.81 325 SER A CA 1
ATOM 2606 C C . SER A 1 325 ? 4.863 2.692 -13.640 1.00 56.81 325 SER A C 1
ATOM 2608 O O . SER A 1 325 ? 6.070 2.736 -13.855 1.00 56.81 325 SER A O 1
ATOM 2610 N N . GLY A 1 326 ? 3.964 2.825 -14.618 1.00 70.94 326 GLY A N 1
ATOM 2611 C CA . GLY A 1 326 ? 4.290 3.027 -16.025 1.00 70.94 326 GLY A CA 1
ATOM 2612 C C . GLY A 1 326 ? 4.902 1.808 -16.723 1.00 70.94 326 GLY A C 1
ATOM 2613 O O . GLY A 1 326 ? 5.062 1.857 -17.938 1.00 70.94 326 GLY A O 1
ATOM 2614 N N . GLU A 1 327 ? 5.258 0.720 -16.021 1.00 79.81 327 GLU A N 1
ATOM 2615 C CA . GLU A 1 327 ? 5.962 -0.421 -16.628 1.00 79.81 327 GLU A CA 1
ATOM 2616 C C . GLU A 1 327 ? 5.047 -1.190 -17.602 1.00 79.81 327 GLU A C 1
ATOM 2618 O O . GLU A 1 327 ? 4.074 -1.843 -17.214 1.00 79.81 327 GLU A O 1
ATOM 2623 N N . ILE A 1 328 ? 5.376 -1.109 -18.894 1.00 86.19 328 ILE A N 1
ATOM 2624 C CA . ILE A 1 328 ? 4.622 -1.697 -20.006 1.00 86.19 328 ILE A CA 1
ATOM 2625 C C . ILE A 1 328 ? 5.042 -3.154 -20.213 1.00 86.19 328 ILE A C 1
ATOM 2627 O O . ILE A 1 328 ? 4.193 -4.046 -20.261 1.00 86.19 328 ILE A O 1
ATOM 2631 N N . ALA A 1 329 ? 6.347 -3.410 -20.327 1.00 88.56 329 ALA A N 1
ATOM 2632 C CA . ALA A 1 329 ? 6.885 -4.722 -20.679 1.00 88.56 329 ALA A CA 1
ATOM 2633 C C . ALA A 1 329 ? 8.293 -4.947 -20.113 1.00 88.56 329 ALA A C 1
ATOM 2635 O O . ALA A 1 329 ? 9.084 -4.013 -19.976 1.00 88.56 329 ALA A O 1
ATOM 2636 N N . LYS A 1 330 ? 8.616 -6.212 -19.829 1.00 90.69 330 LYS A N 1
ATOM 2637 C CA . LYS A 1 330 ? 9.896 -6.668 -19.276 1.00 90.69 330 LYS A CA 1
ATOM 2638 C C . LYS A 1 330 ? 10.428 -7.836 -20.107 1.00 90.69 330 LYS A C 1
ATOM 2640 O O . LYS A 1 330 ? 9.676 -8.718 -20.512 1.00 90.69 330 LYS A O 1
ATOM 2645 N N . PHE A 1 331 ? 11.721 -7.815 -20.384 1.00 93.44 331 PHE A N 1
ATOM 2646 C CA . PHE A 1 331 ? 12.391 -8.615 -21.401 1.00 93.44 331 PHE A CA 1
ATOM 2647 C C . PHE A 1 331 ? 13.562 -9.354 -20.747 1.00 93.44 331 PHE A C 1
ATOM 2649 O O . PHE A 1 331 ? 14.652 -8.806 -20.576 1.00 93.44 331 PHE A O 1
ATOM 2656 N N . TRP A 1 332 ? 13.314 -10.589 -20.318 1.00 90.31 332 TRP A N 1
ATOM 2657 C CA . TRP A 1 332 ? 14.258 -11.403 -19.551 1.00 90.31 332 TRP A CA 1
ATOM 2658 C C . TRP A 1 332 ? 15.255 -12.110 -20.467 1.00 90.31 332 TRP A C 1
ATOM 2660 O O . TRP A 1 332 ? 14.834 -12.784 -2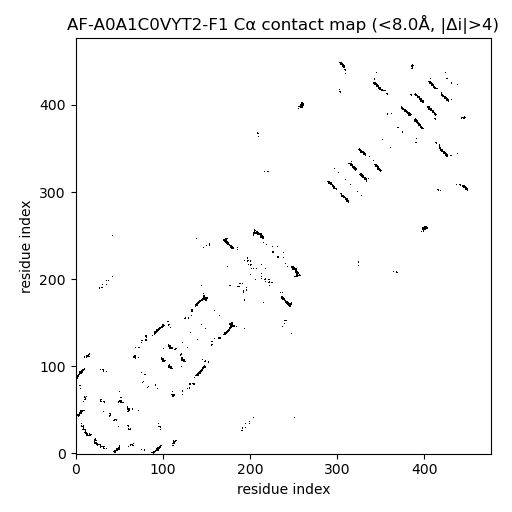1.405 1.00 90.31 332 TRP A O 1
ATOM 2670 N N . PHE A 1 333 ? 16.558 -12.022 -20.196 1.00 92.19 333 PHE A N 1
ATOM 2671 C CA . PHE A 1 333 ? 17.546 -12.748 -20.998 1.00 92.19 333 PHE A CA 1
ATOM 2672 C C . PHE A 1 333 ? 17.540 -14.248 -20.688 1.00 92.19 333 PHE A C 1
ATOM 2674 O O . PHE A 1 333 ? 17.374 -14.670 -19.542 1.00 92.19 333 PHE A O 1
ATOM 2681 N N . LYS A 1 334 ? 17.732 -15.066 -21.726 1.00 88.00 334 LYS A N 1
ATOM 2682 C CA . LYS A 1 334 ? 17.756 -16.530 -21.623 1.00 88.00 334 LYS A CA 1
ATOM 2683 C C . LYS A 1 334 ? 19.178 -17.050 -21.332 1.00 88.00 334 LYS A C 1
ATOM 2685 O O . LYS A 1 334 ? 20.140 -16.525 -21.898 1.00 88.00 334 LYS A O 1
ATOM 2690 N N . PRO A 1 335 ? 19.337 -18.100 -20.498 1.00 79.44 335 PRO A N 1
ATOM 2691 C CA . PRO A 1 335 ? 18.300 -18.767 -19.704 1.00 79.44 335 PRO A CA 1
ATOM 2692 C C . PRO A 1 335 ? 17.828 -17.897 -18.524 1.00 79.44 335 PRO A C 1
ATOM 2694 O O . PRO A 1 335 ? 18.638 -17.292 -17.823 1.00 79.44 335 PRO A O 1
ATOM 2697 N N . LYS A 1 336 ? 16.511 -17.859 -18.296 1.00 67.44 336 LYS A N 1
ATOM 2698 C CA . LYS A 1 336 ? 15.876 -17.024 -17.267 1.00 67.44 336 LYS A CA 1
ATOM 2699 C C . LYS A 1 336 ? 16.109 -17.609 -15.871 1.00 67.44 336 LYS A C 1
ATOM 2701 O O . LYS A 1 336 ? 15.531 -18.640 -15.534 1.00 67.44 336 LYS A O 1
ATOM 2706 N N . ASN A 1 337 ? 16.917 -16.943 -15.045 1.00 63.66 337 ASN A N 1
ATOM 2707 C CA . ASN A 1 337 ? 17.164 -17.384 -13.671 1.00 63.66 337 ASN A CA 1
ATOM 2708 C C . ASN A 1 337 ? 16.117 -16.811 -12.698 1.00 63.66 337 ASN A C 1
ATOM 2710 O O . ASN A 1 337 ? 16.281 -15.722 -12.146 1.00 63.66 337 ASN A O 1
ATOM 2714 N N . LEU A 1 338 ? 15.020 -17.550 -12.509 1.00 53.44 338 LEU A N 1
ATOM 2715 C CA . LEU A 1 338 ? 13.851 -17.119 -11.727 1.00 53.44 338 LEU A CA 1
ATOM 2716 C C . LEU A 1 338 ? 14.126 -16.851 -10.235 1.00 53.44 338 LEU A C 1
ATOM 2718 O O . LEU A 1 338 ? 13.303 -16.211 -9.593 1.00 53.44 338 LEU A O 1
ATOM 2722 N N . SER A 1 339 ? 15.248 -17.315 -9.677 1.00 49.34 339 SER A N 1
ATOM 2723 C CA . SER A 1 339 ? 15.605 -17.098 -8.266 1.00 49.34 339 SER A CA 1
ATOM 2724 C C . SER A 1 339 ? 16.353 -15.787 -7.990 1.00 49.34 339 SER A C 1
ATOM 2726 O O . SER A 1 339 ? 16.535 -15.437 -6.826 1.00 49.34 339 SER A O 1
ATOM 2728 N N . GLU A 1 340 ? 16.807 -15.067 -9.023 1.00 56.72 340 GLU A N 1
ATOM 2729 C CA . GLU A 1 340 ? 17.675 -13.887 -8.858 1.00 56.72 340 GLU A CA 1
ATOM 2730 C C . GLU A 1 340 ? 17.059 -12.560 -9.345 1.00 56.72 340 GLU A C 1
ATOM 2732 O O . GLU A 1 340 ? 17.524 -11.494 -8.934 1.00 56.72 340 GLU A O 1
ATOM 2737 N N . GLU A 1 341 ? 16.037 -12.619 -10.210 1.00 68.00 341 GLU A N 1
ATOM 2738 C CA . GLU A 1 341 ? 15.321 -11.466 -10.800 1.00 68.00 341 GLU A CA 1
ATOM 2739 C C . GLU A 1 341 ? 16.212 -10.389 -11.458 1.00 68.00 341 GLU A C 1
ATOM 2741 O O . GLU A 1 341 ? 15.919 -9.192 -11.444 1.00 68.00 341 GLU A O 1
ATOM 2746 N N . ILE A 1 342 ? 17.307 -10.815 -12.084 1.00 70.81 342 ILE A N 1
ATOM 2747 C CA . ILE A 1 342 ? 18.288 -9.958 -12.769 1.00 70.81 342 ILE A CA 1
ATOM 2748 C C . ILE A 1 342 ? 18.579 -10.477 -14.180 1.00 70.81 342 ILE A C 1
ATOM 2750 O O . ILE A 1 342 ? 18.125 -11.555 -14.554 1.00 70.81 342 ILE A O 1
ATOM 2754 N N . ASN A 1 343 ? 19.330 -9.697 -14.964 1.00 86.12 343 ASN A N 1
ATOM 2755 C CA . ASN A 1 343 ? 19.534 -9.893 -16.402 1.00 86.12 343 ASN A CA 1
ATOM 2756 C C . ASN A 1 343 ? 18.211 -9.739 -17.186 1.00 86.12 343 ASN A C 1
ATOM 2758 O O . ASN A 1 343 ? 17.668 -10.691 -17.750 1.00 86.12 343 ASN A O 1
ATOM 2762 N N . TYR A 1 344 ? 17.726 -8.496 -17.264 1.00 91.69 344 TYR A N 1
ATOM 2763 C CA . TYR A 1 344 ? 16.594 -8.089 -18.107 1.00 91.69 344 TYR A CA 1
ATOM 2764 C C . TYR A 1 344 ? 16.778 -6.667 -18.661 1.00 91.69 344 TYR A C 1
ATOM 2766 O O . TYR A 1 344 ? 17.578 -5.886 -18.140 1.00 91.69 344 TYR A O 1
ATOM 2774 N N . PHE A 1 345 ? 15.990 -6.306 -19.675 1.00 95.12 345 PHE A N 1
ATOM 2775 C CA . PHE A 1 345 ? 15.624 -4.909 -19.936 1.00 95.12 345 PHE A CA 1
ATOM 2776 C C . PHE A 1 345 ? 14.110 -4.706 -19.777 1.00 95.12 345 PHE A C 1
ATOM 2778 O O . PHE A 1 345 ? 13.349 -5.671 -19.783 1.00 95.12 345 PHE A O 1
ATOM 2785 N N . SER A 1 346 ? 13.651 -3.479 -19.556 1.00 92.31 346 SER A N 1
ATOM 2786 C CA . SER A 1 346 ? 12.227 -3.150 -19.469 1.00 92.31 346 SER A CA 1
ATOM 2787 C C . SER A 1 346 ? 11.909 -1.795 -20.081 1.00 92.31 346 SER A C 1
ATOM 2789 O O . SER A 1 346 ? 12.794 -0.963 -20.283 1.00 92.31 346 SER A O 1
ATOM 2791 N N . LEU A 1 347 ? 10.634 -1.619 -20.416 1.00 92.00 347 LEU A N 1
ATOM 2792 C CA . LEU A 1 347 ? 10.063 -0.442 -21.054 1.00 92.00 347 LEU A CA 1
ATOM 2793 C C . LEU A 1 347 ? 8.945 0.113 -20.167 1.00 92.00 347 LEU A C 1
ATOM 2795 O O . LEU A 1 347 ? 8.021 -0.625 -19.813 1.00 92.00 347 LEU A O 1
ATOM 2799 N N . ALA A 1 348 ? 9.008 1.406 -19.856 1.00 87.69 348 ALA A N 1
ATOM 2800 C CA . ALA A 1 348 ? 7.989 2.127 -19.101 1.00 87.69 348 ALA A CA 1
ATOM 2801 C C . ALA A 1 348 ? 7.562 3.433 -19.794 1.00 87.69 348 ALA A C 1
ATOM 2803 O O . ALA A 1 348 ? 8.331 4.017 -20.563 1.00 87.69 348 ALA A O 1
ATOM 2804 N N . ALA A 1 349 ? 6.340 3.885 -19.506 1.00 87.00 349 ALA A N 1
ATOM 2805 C CA . ALA A 1 349 ? 5.827 5.208 -19.852 1.00 87.00 349 ALA A CA 1
ATOM 2806 C C . ALA A 1 349 ? 5.130 5.837 -18.631 1.00 87.00 349 ALA A C 1
ATOM 2808 O O . ALA A 1 349 ? 3.996 5.489 -18.301 1.00 87.00 349 ALA A O 1
ATOM 2809 N N . GLU A 1 350 ? 5.821 6.754 -17.960 1.00 78.12 350 GLU A N 1
ATOM 2810 C CA . GLU A 1 350 ? 5.390 7.416 -16.718 1.00 78.12 350 GLU A CA 1
ATOM 2811 C C . GLU A 1 350 ? 4.786 8.796 -17.019 1.00 78.12 350 GLU A C 1
ATOM 2813 O O . GLU A 1 350 ? 5.247 9.477 -17.933 1.00 78.12 350 GLU A O 1
ATOM 2818 N N . ASP A 1 351 ? 3.767 9.242 -16.279 1.00 72.06 351 ASP A N 1
ATOM 2819 C CA . ASP A 1 351 ? 3.202 10.594 -16.431 1.00 72.06 351 ASP A CA 1
ATOM 2820 C C . ASP A 1 351 ? 4.094 11.666 -15.792 1.00 72.06 351 ASP A C 1
ATOM 2822 O O . ASP A 1 351 ? 4.493 11.542 -14.635 1.00 72.06 351 ASP A O 1
ATOM 2826 N N . THR A 1 352 ? 4.371 12.756 -16.516 1.00 64.81 352 THR A N 1
ATOM 2827 C CA . THR A 1 352 ? 5.095 13.906 -15.956 1.00 64.81 352 THR A CA 1
ATOM 2828 C C . THR A 1 352 ? 4.137 14.858 -15.249 1.00 64.81 352 THR A C 1
ATOM 2830 O O . THR A 1 352 ? 3.095 15.233 -15.793 1.00 64.81 352 THR A O 1
ATOM 2833 N N . ILE A 1 353 ? 4.515 15.326 -14.058 1.00 52.09 353 ILE A N 1
ATOM 2834 C CA . ILE A 1 353 ? 3.775 16.381 -13.360 1.00 52.09 353 ILE A CA 1
ATOM 2835 C C . ILE A 1 353 ? 3.917 17.684 -14.168 1.00 52.09 353 ILE A C 1
ATOM 2837 O O . ILE A 1 353 ? 4.982 18.290 -14.211 1.00 52.09 353 ILE A O 1
ATOM 2841 N N . GLN A 1 354 ? 2.817 18.111 -14.798 1.00 55.59 354 GLN A N 1
ATOM 2842 C CA . GLN A 1 354 ? 2.724 19.289 -15.679 1.00 55.59 354 GLN A CA 1
ATOM 2843 C C . GLN A 1 354 ? 3.585 19.205 -16.966 1.00 55.59 354 GLN A C 1
ATOM 2845 O O . GLN A 1 354 ? 4.031 18.133 -17.380 1.00 55.59 354 GLN A O 1
ATOM 2850 N N . TRP A 1 355 ? 3.735 20.335 -17.670 1.00 59.59 355 TRP A N 1
ATOM 2851 C CA . TRP A 1 355 ? 4.548 20.480 -18.887 1.00 59.59 355 TRP A CA 1
ATOM 2852 C C . TRP A 1 355 ? 6.041 20.616 -18.542 1.00 59.59 355 TRP A C 1
ATOM 2854 O O . TRP A 1 355 ? 6.639 21.671 -18.734 1.00 59.59 355 TRP A O 1
ATOM 2864 N N . MET A 1 356 ? 6.627 19.546 -18.015 1.00 69.69 356 MET A N 1
ATOM 2865 C CA . MET A 1 356 ? 8.026 19.512 -17.587 1.00 69.69 356 MET A CA 1
ATOM 2866 C C . MET A 1 356 ? 8.999 19.451 -18.778 1.00 69.69 356 MET A C 1
ATOM 2868 O O . MET A 1 356 ? 8.753 18.744 -19.762 1.00 69.69 356 MET A O 1
ATOM 2872 N N . ALA A 1 357 ? 10.129 20.158 -18.695 1.00 84.12 357 ALA A N 1
ATOM 2873 C CA . ALA A 1 357 ? 11.196 20.049 -19.694 1.00 84.12 357 ALA A CA 1
ATOM 2874 C C . ALA A 1 357 ? 12.026 18.761 -19.506 1.00 84.12 357 ALA A C 1
ATOM 2876 O O . ALA A 1 357 ? 12.185 18.269 -18.392 1.00 84.12 357 ALA A O 1
ATOM 2877 N N . LEU A 1 358 ? 12.639 18.229 -20.576 1.00 86.31 358 LEU A N 1
ATOM 2878 C CA . LEU A 1 358 ? 13.499 17.031 -20.471 1.00 86.31 358 LEU A CA 1
ATOM 2879 C C . LEU A 1 358 ? 14.660 17.236 -19.486 1.00 86.31 358 LEU A C 1
ATOM 2881 O O . LEU A 1 358 ? 15.020 16.311 -18.764 1.00 86.31 358 LEU A O 1
ATOM 2885 N N . GLU A 1 359 ? 15.239 18.435 -19.457 1.00 86.44 359 GLU A N 1
ATOM 2886 C CA . GLU A 1 359 ? 16.316 18.809 -18.535 1.00 86.44 359 GLU A CA 1
ATOM 2887 C C . GLU A 1 359 ? 15.829 18.910 -17.083 1.00 86.44 359 GLU A C 1
ATOM 2889 O O . GLU A 1 359 ? 16.512 18.454 -16.173 1.00 86.44 359 GLU A O 1
ATOM 2894 N N . GLU A 1 360 ? 14.622 19.427 -16.865 1.00 79.25 360 GLU A N 1
ATOM 2895 C CA . GLU A 1 360 ? 13.981 19.542 -15.552 1.00 79.25 360 GLU A CA 1
ATOM 2896 C C . GLU A 1 360 ? 13.660 18.157 -14.965 1.00 79.25 360 GLU A C 1
ATOM 2898 O O . GLU A 1 360 ? 14.121 17.838 -13.870 1.00 79.25 360 GLU A O 1
ATOM 2903 N N . TYR A 1 361 ? 13.007 17.288 -15.748 1.00 81.75 361 TYR A N 1
ATOM 2904 C CA . TYR A 1 361 ? 12.759 15.883 -15.395 1.00 81.75 361 TYR A CA 1
ATOM 2905 C C . TYR A 1 361 ? 14.067 15.129 -15.115 1.00 81.75 361 TYR A C 1
ATOM 2907 O O . TYR A 1 361 ? 14.201 14.425 -14.116 1.00 81.75 361 TYR A O 1
ATOM 2915 N N . THR A 1 362 ? 15.077 15.329 -15.967 1.00 86.06 362 THR A N 1
ATOM 2916 C CA . THR A 1 362 ? 16.413 14.744 -15.785 1.00 86.06 362 THR A CA 1
ATOM 2917 C C . THR A 1 362 ? 17.062 15.223 -14.488 1.00 86.06 362 THR A C 1
ATOM 2919 O O . THR A 1 362 ? 17.632 14.413 -13.762 1.00 86.06 362 THR A O 1
ATOM 2922 N N . ASN A 1 363 ? 16.966 16.513 -14.160 1.00 82.94 363 ASN A N 1
ATOM 2923 C CA . ASN A 1 363 ? 17.527 17.068 -12.931 1.00 82.94 363 ASN A CA 1
ATOM 2924 C C . ASN A 1 363 ? 16.799 16.564 -11.678 1.00 82.94 363 ASN A C 1
ATOM 2926 O O . ASN A 1 363 ? 17.469 16.297 -10.680 1.00 82.94 363 ASN A O 1
ATOM 2930 N N . GLN A 1 364 ? 15.476 16.366 -11.729 1.00 77.62 364 GLN A N 1
ATOM 2931 C CA . GLN A 1 364 ? 14.726 15.704 -10.659 1.00 77.62 364 GLN A CA 1
ATOM 2932 C C . GLN A 1 364 ? 15.235 14.268 -10.439 1.00 77.62 364 GLN A C 1
ATOM 2934 O O . GLN A 1 364 ? 15.766 13.972 -9.366 1.00 77.62 364 GLN A O 1
ATOM 2939 N N . VAL A 1 365 ? 15.180 13.416 -11.471 1.00 78.88 365 VAL A N 1
ATOM 2940 C CA . VAL A 1 365 ? 15.600 12.002 -11.394 1.00 78.88 365 VAL A CA 1
ATOM 2941 C C . VAL A 1 365 ? 17.065 11.876 -10.953 1.00 78.88 365 VAL A C 1
ATOM 2943 O O . VAL A 1 365 ? 17.407 11.048 -10.109 1.00 78.88 365 VAL A O 1
ATOM 2946 N N . LEU A 1 366 ? 17.956 12.736 -11.458 1.00 82.31 366 LEU A N 1
ATOM 2947 C CA . LEU A 1 366 ? 19.355 12.763 -11.027 1.00 82.31 366 LEU A CA 1
ATOM 2948 C C . LEU A 1 366 ? 19.526 13.198 -9.567 1.00 82.31 366 LEU A C 1
ATOM 2950 O O . LEU A 1 366 ? 20.481 12.762 -8.930 1.00 82.31 366 LEU A O 1
ATOM 2954 N N . ASN A 1 367 ? 18.671 14.062 -9.023 1.00 75.12 367 ASN A N 1
ATOM 2955 C CA . ASN A 1 367 ? 18.763 14.485 -7.625 1.00 75.12 367 ASN A CA 1
ATOM 2956 C C . ASN A 1 367 ? 18.231 13.419 -6.664 1.00 75.12 367 ASN A C 1
ATOM 2958 O O . ASN A 1 367 ? 18.830 13.223 -5.609 1.00 75.12 367 ASN A O 1
ATOM 2962 N N . GLU A 1 368 ? 17.182 12.693 -7.047 1.00 70.44 368 GLU A N 1
ATOM 2963 C CA . GLU A 1 368 ? 16.682 11.518 -6.323 1.00 70.44 368 GLU A CA 1
ATOM 2964 C C . GLU A 1 368 ? 17.756 10.416 -6.280 1.00 70.44 368 GLU A C 1
ATOM 2966 O O . GLU A 1 368 ? 18.134 9.949 -5.205 1.00 70.44 368 GLU A O 1
ATOM 2971 N N . ILE A 1 369 ? 18.356 10.085 -7.431 1.00 73.81 369 ILE A N 1
ATOM 2972 C CA . ILE A 1 369 ? 19.424 9.076 -7.532 1.00 73.81 369 ILE A CA 1
ATOM 2973 C C . ILE A 1 369 ? 20.683 9.471 -6.735 1.00 73.81 369 ILE A C 1
ATOM 2975 O O . ILE A 1 369 ? 21.321 8.604 -6.141 1.00 73.81 369 ILE A O 1
ATOM 2979 N N . LYS A 1 370 ? 21.047 10.761 -6.667 1.00 78.56 370 LYS A N 1
ATOM 2980 C CA . LYS A 1 370 ? 22.187 11.243 -5.852 1.00 78.56 370 LYS A CA 1
ATOM 2981 C C . LYS A 1 370 ? 21.954 11.134 -4.340 1.00 78.56 370 LYS A C 1
ATOM 2983 O O . LYS A 1 370 ? 22.930 11.132 -3.591 1.00 78.56 370 LYS A O 1
ATOM 2988 N N . GLN A 1 371 ? 20.702 11.094 -3.878 1.00 71.38 371 GLN A N 1
ATOM 2989 C CA . GLN A 1 371 ? 20.384 10.938 -2.452 1.00 71.38 371 GLN A CA 1
ATOM 2990 C C . GLN A 1 371 ? 20.491 9.474 -1.995 1.00 71.38 371 GLN A C 1
ATOM 2992 O O . GLN A 1 371 ? 20.737 9.212 -0.813 1.00 71.38 371 GLN A O 1
ATOM 2997 N N . ASP A 1 372 ? 20.377 8.519 -2.922 1.00 71.00 372 ASP A N 1
ATOM 2998 C CA . ASP A 1 372 ? 20.545 7.096 -2.648 1.00 71.00 372 ASP A CA 1
ATOM 2999 C C . ASP A 1 372 ? 22.028 6.709 -2.491 1.00 71.00 372 ASP A C 1
ATOM 3001 O O . ASP A 1 372 ? 22.769 6.481 -3.449 1.00 71.00 372 ASP A O 1
ATOM 3005 N N . LYS A 1 373 ? 22.450 6.554 -1.232 1.00 74.88 373 LYS A N 1
ATOM 3006 C CA . LYS A 1 373 ? 23.811 6.147 -0.838 1.00 74.88 373 LYS A CA 1
ATOM 3007 C C . LYS A 1 373 ? 24.209 4.731 -1.290 1.00 74.88 373 LYS A C 1
ATOM 3009 O O . LYS A 1 373 ? 25.352 4.330 -1.067 1.00 74.88 373 LYS A O 1
ATOM 3014 N N . THR A 1 374 ? 23.299 3.950 -1.875 1.00 77.56 374 THR A N 1
ATOM 3015 C CA . THR A 1 374 ? 23.585 2.615 -2.428 1.00 77.56 374 THR A CA 1
ATOM 3016 C C . THR A 1 374 ? 23.935 2.639 -3.922 1.00 77.56 374 THR A C 1
ATOM 3018 O O . THR A 1 374 ? 24.374 1.615 -4.463 1.00 77.56 374 THR A O 1
ATOM 3021 N N . VAL A 1 375 ? 23.777 3.793 -4.582 1.00 80.19 375 VAL A N 1
ATOM 3022 C CA . VAL A 1 375 ? 24.068 4.007 -6.003 1.00 80.19 375 VAL A CA 1
ATOM 3023 C C . VAL A 1 375 ? 25.459 4.621 -6.206 1.00 80.19 375 VAL A C 1
ATOM 3025 O O . VAL A 1 375 ? 25.989 5.364 -5.385 1.00 80.19 375 VAL A O 1
ATOM 3028 N N . THR A 1 376 ? 26.091 4.298 -7.332 1.00 88.44 376 THR A N 1
ATOM 3029 C CA . THR A 1 376 ? 27.314 4.938 -7.824 1.00 88.44 376 THR A CA 1
ATOM 3030 C C . THR A 1 376 ? 27.187 5.144 -9.331 1.00 88.44 376 THR A C 1
ATOM 3032 O O . THR A 1 376 ? 27.225 4.185 -10.107 1.00 88.44 376 THR A O 1
ATOM 3035 N N . ILE A 1 377 ? 27.012 6.401 -9.743 1.00 90.00 377 ILE A N 1
ATOM 3036 C CA . ILE A 1 377 ? 26.931 6.796 -11.154 1.00 90.00 377 ILE A CA 1
ATOM 3037 C C . ILE A 1 377 ? 28.301 6.578 -11.815 1.00 90.00 377 ILE A C 1
ATOM 3039 O O . ILE A 1 377 ? 29.328 6.971 -11.266 1.00 90.00 377 ILE A O 1
ATOM 3043 N N . LEU A 1 378 ? 28.303 5.930 -12.981 1.00 92.00 378 LEU A N 1
ATOM 3044 C CA . LEU A 1 378 ? 29.486 5.639 -13.800 1.00 92.00 378 LEU A CA 1
ATOM 3045 C C . LEU A 1 378 ? 29.526 6.508 -15.065 1.00 92.00 378 LEU A C 1
ATOM 3047 O O . LEU A 1 378 ? 30.592 6.932 -15.495 1.00 92.00 378 LEU A O 1
ATOM 3051 N N . GLU A 1 379 ? 28.359 6.769 -15.657 1.00 93.69 379 GLU A N 1
ATOM 3052 C CA . GLU A 1 379 ? 28.178 7.648 -16.810 1.00 93.69 379 GLU A CA 1
ATOM 3053 C C . GLU A 1 379 ? 26.870 8.436 -16.646 1.00 93.69 379 GLU A C 1
ATOM 3055 O O . GLU A 1 379 ? 25.873 7.895 -16.167 1.00 93.69 379 GLU A O 1
ATOM 3060 N N . SER A 1 380 ? 26.861 9.699 -17.067 1.00 93.50 380 SER A N 1
ATOM 3061 C CA . SER A 1 380 ? 25.677 10.562 -17.082 1.00 93.50 380 SER A CA 1
ATOM 3062 C C . SER A 1 380 ? 25.800 11.494 -18.286 1.00 93.50 380 SER A C 1
ATOM 3064 O O . SER A 1 380 ? 26.676 12.358 -18.301 1.00 93.50 380 SER A O 1
ATOM 3066 N N . SER A 1 381 ? 25.008 11.269 -19.334 1.00 95.69 381 SER A N 1
ATOM 3067 C CA . SER A 1 381 ? 25.236 11.877 -20.649 1.00 95.69 381 SER A CA 1
ATOM 3068 C C . SER A 1 381 ? 23.938 12.125 -21.435 1.00 95.69 381 SER A C 1
ATOM 3070 O O . SER A 1 381 ? 22.975 11.365 -21.318 1.00 95.69 381 SER A O 1
ATOM 3072 N N . PRO A 1 382 ? 23.882 13.174 -22.280 1.00 95.81 382 PRO A N 1
ATOM 3073 C CA . PRO A 1 382 ? 22.831 13.306 -23.284 1.00 95.81 382 PRO A CA 1
ATOM 3074 C C . PRO A 1 382 ? 22.836 12.113 -24.250 1.00 95.81 382 PRO A C 1
ATOM 3076 O O . PRO A 1 382 ? 23.891 11.580 -24.593 1.00 95.81 382 PRO A O 1
ATOM 3079 N N . GLY A 1 383 ? 21.659 11.724 -24.730 1.00 94.06 383 GLY A N 1
ATOM 3080 C CA . GLY A 1 383 ? 21.486 10.628 -25.681 1.00 94.06 383 GLY A CA 1
ATOM 3081 C C . GLY A 1 383 ? 20.391 10.906 -26.709 1.00 94.06 383 GLY A C 1
ATOM 3082 O O . GLY A 1 383 ? 19.821 11.998 -26.764 1.00 94.06 383 GLY A O 1
ATOM 3083 N N . ILE A 1 384 ? 20.074 9.886 -27.508 1.00 94.56 384 ILE A N 1
ATOM 3084 C CA . ILE A 1 384 ? 18.950 9.878 -28.450 1.00 94.56 384 ILE A CA 1
ATOM 3085 C C . ILE A 1 384 ? 18.114 8.623 -28.194 1.00 94.56 384 ILE A C 1
ATOM 3087 O O . ILE A 1 384 ? 18.665 7.534 -28.049 1.00 94.56 384 ILE A O 1
ATOM 3091 N N . LEU A 1 385 ? 16.790 8.778 -28.152 1.00 96.12 385 LEU A N 1
ATOM 3092 C CA . LEU A 1 385 ? 15.821 7.687 -28.010 1.00 96.12 385 LEU A CA 1
ATOM 3093 C C . LEU A 1 385 ? 14.598 8.007 -28.878 1.00 96.12 385 LEU A C 1
ATOM 3095 O O . LEU A 1 385 ? 14.129 9.144 -28.858 1.00 96.12 385 LEU A O 1
ATOM 3099 N N . ALA A 1 386 ? 14.103 7.047 -29.669 1.00 94.62 386 ALA A N 1
ATOM 3100 C CA . ALA A 1 386 ? 12.992 7.249 -30.615 1.00 94.62 386 ALA A CA 1
ATOM 3101 C C . ALA A 1 386 ? 13.130 8.514 -31.499 1.00 94.62 386 ALA A C 1
ATOM 3103 O O . ALA A 1 386 ? 12.167 9.252 -31.712 1.00 94.62 386 ALA A O 1
ATOM 3104 N N . ASN A 1 387 ? 14.350 8.787 -31.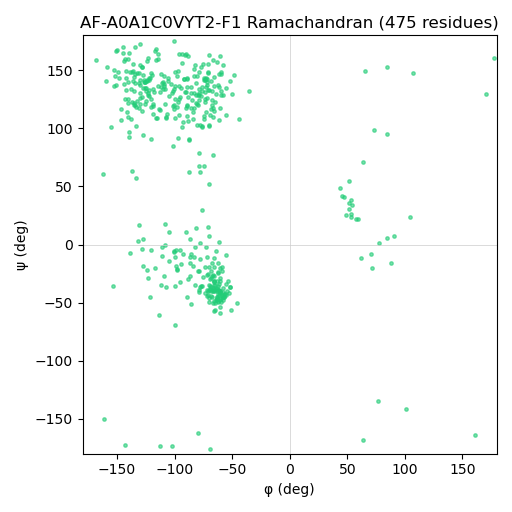984 1.00 92.81 387 ASN A N 1
ATOM 3105 C CA . ASN A 1 387 ? 14.727 9.982 -32.760 1.00 92.81 387 ASN A CA 1
ATOM 3106 C C . ASN A 1 387 ? 14.461 11.336 -32.061 1.00 92.81 387 ASN A C 1
ATOM 3108 O O . ASN A 1 387 ? 14.377 12.375 -32.715 1.00 92.81 387 ASN A O 1
ATOM 3112 N N . LYS A 1 388 ? 14.357 11.347 -30.727 1.00 93.06 388 LYS A N 1
ATOM 3113 C CA . LYS A 1 388 ? 14.219 12.546 -29.886 1.00 93.06 388 LYS A CA 1
ATOM 3114 C C . LYS A 1 388 ? 15.455 12.717 -29.001 1.00 93.06 388 LYS A C 1
ATOM 3116 O O . LYS A 1 388 ? 16.167 11.750 -28.726 1.00 93.06 388 LYS A O 1
ATOM 3121 N N . LYS A 1 389 ? 15.683 13.943 -28.510 1.00 95.94 389 LYS A N 1
ATOM 3122 C CA . LYS A 1 389 ? 16.642 14.185 -27.418 1.00 95.94 389 LYS A CA 1
ATOM 3123 C C . LYS A 1 389 ? 16.267 13.303 -26.226 1.00 95.94 389 LYS A C 1
ATOM 3125 O O . LYS A 1 389 ? 15.096 13.233 -25.854 1.00 95.94 389 LYS A O 1
ATOM 3130 N N . ALA A 1 390 ? 17.258 12.657 -25.638 1.00 97.00 390 ALA A N 1
ATOM 3131 C CA . ALA A 1 390 ? 17.114 11.799 -24.475 1.00 97.00 390 ALA A CA 1
ATOM 3132 C C . ALA A 1 390 ? 18.217 12.112 -23.460 1.00 97.00 390 ALA A C 1
ATOM 3134 O O . ALA A 1 390 ? 19.186 12.811 -23.772 1.00 97.00 390 ALA A O 1
ATOM 3135 N N . TYR A 1 391 ? 18.096 11.560 -22.261 1.00 96.88 391 TYR A N 1
ATOM 3136 C CA . TYR A 1 391 ? 19.197 11.495 -21.308 1.00 96.88 391 TYR A CA 1
ATOM 3137 C C . TYR A 1 391 ? 19.477 10.038 -20.953 1.00 96.88 391 TYR A C 1
ATOM 3139 O O . TYR A 1 391 ? 18.549 9.231 -20.897 1.00 96.88 391 TYR A O 1
ATOM 3147 N N . LYS A 1 392 ? 20.753 9.698 -20.765 1.00 96.88 392 LYS A N 1
ATOM 3148 C CA . LYS A 1 392 ? 21.229 8.354 -20.447 1.00 96.88 392 LYS A CA 1
ATOM 3149 C C . LYS A 1 392 ? 22.085 8.400 -19.185 1.00 96.88 392 LYS A C 1
ATOM 3151 O O . LYS A 1 392 ? 22.994 9.219 -19.070 1.00 96.88 392 LYS A O 1
ATOM 3156 N N . ILE A 1 393 ? 21.854 7.456 -18.283 1.00 94.94 393 ILE A N 1
ATOM 3157 C CA . ILE A 1 393 ? 22.752 7.164 -17.164 1.00 94.94 393 ILE A CA 1
ATOM 3158 C C . ILE A 1 393 ? 23.226 5.716 -17.228 1.00 94.94 393 ILE A C 1
ATOM 3160 O O . ILE A 1 393 ? 22.486 4.822 -17.637 1.00 94.94 393 ILE A O 1
ATOM 3164 N N . ILE A 1 394 ? 24.454 5.476 -16.776 1.00 93.88 394 ILE A N 1
ATOM 3165 C CA . ILE A 1 394 ? 24.948 4.147 -16.415 1.00 93.88 394 ILE A CA 1
ATOM 3166 C C . ILE A 1 394 ? 25.405 4.230 -14.966 1.00 93.88 394 ILE A C 1
ATOM 3168 O O . ILE A 1 394 ? 26.171 5.121 -14.603 1.00 93.88 394 ILE A O 1
ATOM 3172 N N . TYR A 1 395 ? 24.935 3.319 -14.122 1.00 91.25 395 TYR A N 1
ATOM 3173 C CA . TYR A 1 395 ? 25.241 3.330 -12.696 1.00 91.25 395 TYR A CA 1
ATOM 3174 C C . TYR A 1 395 ? 25.293 1.915 -12.131 1.00 91.25 395 TYR A C 1
ATOM 3176 O O . TYR A 1 395 ? 24.499 1.045 -12.490 1.00 91.25 395 TYR A O 1
ATOM 3184 N N . ASN A 1 396 ? 26.208 1.694 -11.196 1.00 89.69 396 ASN A N 1
ATOM 3185 C CA . ASN A 1 396 ? 26.105 0.553 -10.302 1.00 89.69 396 ASN A CA 1
ATOM 3186 C C . ASN A 1 396 ? 25.078 0.906 -9.225 1.00 89.69 396 ASN A C 1
ATOM 3188 O O . ASN A 1 396 ? 25.209 1.944 -8.579 1.00 89.69 396 ASN A O 1
ATOM 3192 N N . SER A 1 397 ? 24.089 0.048 -8.992 1.00 82.50 397 SER A N 1
ATOM 3193 C CA . SER A 1 397 ? 23.409 0.023 -7.697 1.00 82.50 397 SER A CA 1
ATOM 3194 C C . SER A 1 397 ? 23.879 -1.210 -6.947 1.00 82.50 397 SER A C 1
ATOM 3196 O O . SER A 1 397 ? 24.082 -2.282 -7.526 1.00 82.50 397 SER A O 1
ATOM 3198 N N . LYS A 1 398 ? 24.037 -1.081 -5.634 1.00 71.75 398 LYS A N 1
ATOM 3199 C CA . LYS A 1 398 ? 24.005 -2.267 -4.789 1.00 71.75 398 LYS A CA 1
ATOM 3200 C C . LYS A 1 398 ? 22.583 -2.823 -4.754 1.00 71.75 398 LYS A C 1
ATOM 3202 O O . LYS A 1 398 ? 21.670 -2.385 -5.455 1.00 71.75 398 LYS A O 1
ATOM 3207 N N . LYS A 1 399 ? 22.452 -3.850 -3.939 1.00 51.62 399 LYS A N 1
ATOM 3208 C CA . LYS A 1 399 ? 21.215 -4.475 -3.509 1.00 51.62 399 LYS A CA 1
ATOM 3209 C C . LYS A 1 399 ? 20.968 -3.905 -1.990 1.00 51.62 399 LYS A C 1
ATOM 3211 O O . LYS A 1 399 ? 21.661 -2.941 -1.695 1.00 51.62 399 LYS A O 1
ATOM 3216 N N . ALA A 1 400 ? 20.014 -4.266 -1.065 1.00 42.56 400 ALA A N 1
ATOM 3217 C CA . ALA A 1 400 ? 19.861 -4.033 0.440 1.00 42.56 400 ALA A CA 1
ATOM 3218 C C . ALA A 1 400 ? 19.303 -5.270 1.317 1.00 42.56 400 ALA A C 1
ATOM 3220 O O . ALA A 1 400 ? 18.100 -5.462 1.325 1.00 42.56 400 ALA A O 1
ATOM 3221 N N . GLY A 1 401 ? 20.134 -6.180 1.930 1.00 44.34 401 GLY A N 1
ATOM 3222 C CA . GLY A 1 401 ? 19.947 -7.646 2.298 1.00 44.34 401 GLY A CA 1
ATOM 3223 C C . GLY A 1 401 ? 20.589 -8.907 1.523 1.00 44.34 401 GLY A C 1
ATOM 3224 O O . GLY A 1 401 ? 20.007 -9.982 1.603 1.00 44.34 401 GLY A O 1
ATOM 3225 N N . GLN A 1 402 ? 21.706 -8.857 0.751 1.00 49.69 402 GLN A N 1
ATOM 3226 C CA . GLN A 1 402 ? 22.486 -9.860 -0.102 1.00 49.69 402 GLN A CA 1
ATOM 3227 C C . GLN A 1 402 ? 23.914 -9.242 -0.306 1.00 49.69 402 GLN A C 1
ATOM 3229 O O . GLN A 1 402 ? 24.340 -8.498 0.558 1.00 49.69 402 GLN A O 1
ATOM 3234 N N . GLN A 1 403 ? 24.695 -9.445 -1.387 1.00 51.59 403 GLN A N 1
ATOM 3235 C CA . GLN A 1 403 ? 25.911 -8.633 -1.663 1.00 51.59 403 GLN A CA 1
ATOM 3236 C C . GLN A 1 403 ? 26.141 -8.211 -3.128 1.00 51.59 403 GLN A C 1
ATOM 3238 O O . GLN A 1 403 ? 27.059 -7.434 -3.398 1.00 51.59 403 GLN A O 1
ATOM 3243 N N . GLU A 1 404 ? 25.349 -8.690 -4.088 1.00 67.38 404 GLU A N 1
ATOM 3244 C CA . GLU A 1 404 ? 25.693 -8.551 -5.507 1.00 67.38 404 GLU A CA 1
ATOM 3245 C C . GLU A 1 404 ? 25.363 -7.150 -6.056 1.00 67.38 404 GLU A C 1
ATOM 3247 O O . GLU A 1 404 ? 24.215 -6.708 -6.050 1.00 67.38 404 GLU A O 1
ATOM 3252 N N . ILE A 1 405 ? 26.388 -6.440 -6.541 1.00 81.12 405 ILE A N 1
ATOM 3253 C CA . ILE A 1 405 ? 26.219 -5.200 -7.313 1.00 81.12 405 ILE A CA 1
ATOM 3254 C C . ILE A 1 405 ? 25.523 -5.550 -8.631 1.00 81.12 405 ILE A C 1
ATOM 3256 O O . ILE A 1 405 ? 25.928 -6.500 -9.298 1.00 81.12 405 ILE A O 1
ATOM 3260 N N . VAL A 1 406 ? 24.539 -4.751 -9.043 1.00 87.00 406 VAL A N 1
ATOM 3261 C CA . VAL A 1 406 ? 23.983 -4.784 -10.402 1.00 87.00 406 VAL A CA 1
ATOM 3262 C C . VAL A 1 406 ? 24.393 -3.523 -11.155 1.00 87.00 406 VAL A C 1
ATOM 3264 O O . VAL A 1 406 ? 24.393 -2.419 -10.607 1.00 87.00 406 VAL A O 1
ATOM 3267 N N . LYS A 1 407 ? 24.767 -3.688 -12.425 1.00 92.19 407 LYS A N 1
ATOM 3268 C CA . LYS A 1 407 ? 25.103 -2.581 -13.324 1.00 92.19 407 LYS A CA 1
ATOM 3269 C C . LYS A 1 407 ? 23.858 -2.268 -14.148 1.00 92.19 407 LYS A C 1
ATOM 3271 O O . LYS A 1 407 ? 23.297 -3.148 -14.805 1.00 92.19 407 LYS A O 1
ATOM 3276 N N . ASN A 1 408 ? 23.413 -1.021 -14.065 1.00 93.00 408 ASN A N 1
ATOM 3277 C CA . ASN A 1 408 ? 22.214 -0.520 -14.715 1.00 93.00 408 ASN A CA 1
ATOM 3278 C C . ASN A 1 408 ? 22.582 0.474 -15.817 1.00 93.00 408 ASN A C 1
ATOM 3280 O O . ASN A 1 408 ? 23.516 1.260 -15.658 1.00 93.00 408 ASN A O 1
ATOM 3284 N N . MET A 1 409 ? 21.788 0.496 -16.881 1.00 95.44 409 MET A N 1
ATOM 3285 C CA . MET A 1 409 ? 21.684 1.622 -17.804 1.00 95.44 409 MET A CA 1
ATOM 3286 C C . MET A 1 409 ? 20.221 2.032 -17.894 1.00 95.44 409 MET A C 1
ATOM 3288 O O . MET A 1 409 ? 19.351 1.178 -18.048 1.00 95.44 409 MET A O 1
ATOM 3292 N N . GLU A 1 410 ? 19.951 3.329 -17.831 1.00 95.38 410 GLU A N 1
ATOM 3293 C CA . GLU A 1 410 ? 18.640 3.886 -18.156 1.00 95.38 410 GLU A CA 1
ATOM 3294 C C . GLU A 1 410 ? 18.791 4.943 -19.237 1.00 95.38 410 GLU A C 1
ATOM 3296 O O . GLU A 1 410 ? 19.759 5.703 -19.233 1.00 95.38 410 GLU A O 1
ATOM 3301 N N . ILE A 1 411 ? 17.835 4.982 -20.161 1.00 96.75 411 ILE A N 1
ATOM 3302 C CA . ILE A 1 411 ? 17.702 6.043 -21.155 1.00 96.75 411 ILE A CA 1
ATOM 3303 C C . ILE A 1 411 ? 16.238 6.471 -21.246 1.00 96.75 411 ILE A C 1
ATOM 3305 O O . ILE A 1 411 ? 15.352 5.620 -21.345 1.00 96.75 411 ILE A O 1
ATOM 3309 N N . TRP A 1 412 ? 15.981 7.781 -21.208 1.00 95.88 412 TRP A N 1
ATOM 3310 C CA . TRP A 1 412 ? 14.626 8.336 -21.233 1.00 95.88 412 TRP A CA 1
ATOM 3311 C C . TRP A 1 412 ? 14.468 9.545 -22.156 1.00 95.88 412 TRP A C 1
ATOM 3313 O O . TRP A 1 412 ? 15.383 10.352 -22.323 1.00 95.88 412 TRP A O 1
ATOM 3323 N N . THR A 1 413 ? 13.272 9.697 -22.726 1.00 94.88 413 THR A N 1
ATOM 3324 C CA . THR A 1 413 ? 12.844 10.885 -23.485 1.00 94.88 413 THR A CA 1
ATOM 3325 C C . THR A 1 413 ? 11.419 11.286 -23.101 1.00 94.88 413 THR A C 1
ATOM 3327 O O . THR A 1 413 ? 10.641 10.445 -22.652 1.00 94.88 413 THR A O 1
ATOM 3330 N N . LEU A 1 414 ? 11.063 12.561 -23.283 1.00 90.75 414 LEU A N 1
ATOM 3331 C CA . LEU A 1 414 ? 9.705 13.056 -23.035 1.00 90.75 414 LEU A CA 1
ATOM 3332 C C . LEU A 1 414 ? 8.913 13.170 -24.343 1.00 90.75 414 LEU A C 1
ATOM 3334 O O . LEU A 1 414 ? 9.406 13.698 -25.343 1.00 90.75 414 LEU A O 1
ATOM 3338 N N . PHE A 1 415 ? 7.655 12.730 -24.325 1.00 87.25 415 PHE A N 1
ATOM 3339 C CA . PHE A 1 415 ? 6.696 12.956 -25.408 1.00 87.25 415 PHE A CA 1
ATOM 3340 C C . PHE A 1 415 ? 5.266 13.012 -24.848 1.00 87.25 415 PHE A C 1
ATOM 3342 O O . PHE A 1 415 ? 4.912 12.220 -23.984 1.00 87.25 415 PHE A O 1
ATOM 3349 N N . ASN A 1 416 ? 4.437 13.955 -25.306 1.00 81.06 416 ASN A N 1
ATOM 3350 C CA . ASN A 1 416 ? 3.035 14.117 -24.879 1.00 81.06 416 ASN A CA 1
ATOM 3351 C C . ASN A 1 416 ? 2.797 14.000 -23.352 1.00 81.06 416 ASN A C 1
ATOM 3353 O O . ASN A 1 416 ? 1.912 13.269 -22.917 1.00 81.06 416 ASN A O 1
ATOM 3357 N N . ARG A 1 417 ? 3.593 14.716 -22.538 1.00 75.56 417 ARG A N 1
ATOM 3358 C CA . ARG A 1 417 ? 3.546 14.700 -21.054 1.00 75.56 417 ARG A CA 1
ATOM 3359 C C . ARG A 1 417 ? 3.792 13.329 -20.395 1.00 75.56 417 ARG A C 1
ATOM 3361 O O . ARG A 1 417 ? 3.412 13.122 -19.247 1.00 75.56 417 ARG A O 1
ATOM 3368 N N . LYS A 1 418 ? 4.445 12.400 -21.099 1.00 82.69 418 LYS A N 1
ATOM 3369 C CA . LYS A 1 418 ? 4.949 11.143 -20.534 1.00 82.69 418 LYS A CA 1
ATOM 3370 C C . LYS A 1 418 ? 6.458 11.004 -20.740 1.00 82.69 418 LYS A C 1
ATOM 3372 O O . LYS A 1 418 ? 6.986 11.390 -21.788 1.00 82.69 418 LYS A O 1
ATOM 3377 N N . ALA A 1 419 ? 7.137 10.438 -19.748 1.00 88.06 419 ALA A N 1
ATOM 3378 C CA . ALA A 1 419 ? 8.523 10.002 -19.821 1.00 88.06 419 ALA A CA 1
ATOM 3379 C C . ALA A 1 419 ? 8.572 8.544 -20.287 1.00 88.06 419 ALA A C 1
ATOM 3381 O O . ALA A 1 419 ? 8.057 7.655 -19.613 1.00 88.06 419 ALA A O 1
ATOM 3382 N N . TYR A 1 420 ? 9.183 8.298 -21.445 1.00 92.06 420 TYR A N 1
ATOM 3383 C CA . TYR A 1 420 ? 9.373 6.958 -21.999 1.00 92.06 420 TYR A CA 1
ATOM 3384 C C . TYR A 1 420 ? 10.780 6.492 -21.661 1.00 92.06 420 TYR A C 1
ATOM 3386 O O . TYR A 1 420 ? 11.751 7.129 -22.079 1.00 92.06 420 TYR A O 1
ATOM 3394 N N . ILE A 1 421 ? 10.878 5.406 -20.898 1.00 93.06 421 ILE A N 1
ATOM 3395 C CA . ILE A 1 421 ? 12.112 4.944 -20.260 1.00 93.06 421 ILE A CA 1
ATOM 3396 C C . ILE A 1 421 ? 12.409 3.518 -20.711 1.00 93.06 421 ILE A C 1
ATOM 3398 O O . ILE A 1 421 ? 11.552 2.640 -20.601 1.00 93.06 421 ILE A O 1
ATOM 3402 N N . ILE A 1 422 ? 13.641 3.271 -21.158 1.00 95.75 422 ILE A N 1
ATOM 3403 C CA . ILE A 1 422 ? 14.187 1.916 -21.268 1.00 95.75 422 ILE A CA 1
ATOM 3404 C C . ILE A 1 422 ? 15.238 1.731 -20.178 1.00 95.75 422 ILE A C 1
ATOM 3406 O O . ILE A 1 422 ? 16.233 2.457 -20.128 1.00 95.75 422 ILE A O 1
ATOM 3410 N N . LYS A 1 423 ? 15.017 0.733 -19.320 1.00 94.62 423 LYS A N 1
ATOM 3411 C CA . LYS A 1 423 ? 15.947 0.296 -18.274 1.00 94.62 423 LYS A CA 1
ATOM 3412 C C . LYS A 1 423 ? 16.600 -1.015 -18.684 1.00 94.62 423 LYS A C 1
ATOM 3414 O O . LYS A 1 423 ? 15.936 -1.908 -19.193 1.00 94.62 423 LYS A O 1
ATOM 3419 N N . TYR A 1 424 ? 17.886 -1.162 -18.406 1.00 94.88 424 TYR A N 1
ATOM 3420 C CA . TYR A 1 424 ? 18.646 -2.397 -18.553 1.00 94.88 424 TYR A CA 1
ATOM 3421 C C . TYR A 1 424 ? 19.377 -2.696 -17.247 1.00 94.88 424 TYR A C 1
ATOM 3423 O O . TYR A 1 424 ? 20.093 -1.836 -16.741 1.00 94.88 424 TYR A O 1
ATOM 3431 N N . THR A 1 425 ? 19.201 -3.904 -16.709 1.00 91.81 425 THR A N 1
ATOM 3432 C CA . THR A 1 425 ? 19.771 -4.331 -15.424 1.00 91.81 425 THR A CA 1
ATOM 3433 C C . THR A 1 425 ? 20.404 -5.708 -15.571 1.00 91.81 425 THR A C 1
ATOM 3435 O O . THR A 1 425 ? 19.717 -6.697 -15.844 1.00 91.81 425 THR A O 1
ATOM 3438 N N . ALA A 1 426 ? 21.715 -5.792 -15.339 1.00 90.00 426 ALA A N 1
ATOM 3439 C CA . ALA A 1 426 ? 22.459 -7.046 -15.400 1.00 90.00 426 ALA A CA 1
ATOM 3440 C C . ALA A 1 426 ? 23.525 -7.168 -14.301 1.00 90.00 426 ALA A C 1
ATOM 3442 O O . ALA A 1 426 ? 23.993 -6.180 -13.726 1.00 90.00 426 ALA A O 1
ATOM 3443 N N . LYS A 1 427 ? 23.937 -8.410 -14.033 1.00 88.56 427 LYS A N 1
ATOM 3444 C CA . LYS A 1 427 ? 25.115 -8.723 -13.208 1.00 88.56 427 LYS A CA 1
ATOM 3445 C C . LYS A 1 427 ? 26.348 -8.144 -13.926 1.00 88.56 427 LYS A C 1
ATOM 3447 O O . LYS A 1 427 ? 26.441 -8.336 -15.135 1.00 88.56 427 LYS A O 1
ATOM 3452 N N . PRO A 1 428 ? 27.322 -7.489 -13.264 1.00 88.62 428 PRO A N 1
ATOM 3453 C CA . PRO A 1 428 ? 28.468 -6.869 -13.941 1.00 88.62 428 PRO A CA 1
ATOM 3454 C C . PRO A 1 428 ? 29.223 -7.812 -14.894 1.00 88.62 428 PRO A C 1
ATOM 3456 O O . PRO A 1 428 ? 29.594 -7.397 -15.985 1.00 88.62 428 PRO A O 1
ATOM 3459 N N . LYS A 1 429 ? 29.350 -9.098 -14.530 1.00 88.00 429 LYS A N 1
ATOM 3460 C CA . LYS A 1 429 ? 29.927 -10.175 -15.363 1.00 88.00 429 LYS A CA 1
ATOM 3461 C C . LYS A 1 429 ? 29.105 -10.553 -16.609 1.00 88.00 429 LYS A C 1
ATOM 3463 O O . LYS A 1 429 ? 29.659 -11.065 -17.572 1.00 88.00 429 LYS A O 1
ATOM 3468 N N . ASP A 1 430 ? 27.790 -10.340 -16.573 1.00 89.44 430 ASP A N 1
ATOM 3469 C CA . ASP A 1 430 ? 26.842 -10.627 -17.658 1.00 89.44 430 ASP A CA 1
ATOM 3470 C C . ASP A 1 430 ? 26.471 -9.358 -18.451 1.00 89.44 430 ASP A C 1
ATOM 3472 O O . ASP A 1 430 ? 25.761 -9.440 -19.453 1.00 89.44 430 ASP A O 1
ATOM 3476 N N . TYR A 1 431 ? 26.926 -8.178 -18.015 1.00 91.81 431 TYR A N 1
ATOM 3477 C CA . TYR A 1 431 ? 26.495 -6.904 -18.584 1.00 91.81 431 TYR A CA 1
ATOM 3478 C C . TYR A 1 431 ? 26.932 -6.775 -20.047 1.00 91.81 431 TYR A C 1
ATOM 3480 O O . TYR A 1 431 ? 26.104 -6.656 -20.944 1.00 91.81 431 TYR A O 1
ATOM 3488 N N . ASP A 1 432 ? 28.226 -6.895 -20.337 1.00 93.25 432 ASP A N 1
ATOM 3489 C CA . ASP A 1 432 ? 28.711 -6.706 -21.712 1.00 93.25 432 ASP A CA 1
ATOM 3490 C C . ASP A 1 432 ? 28.267 -7.854 -22.655 1.00 93.25 432 ASP A C 1
ATOM 3492 O O . ASP A 1 432 ? 28.174 -7.669 -23.866 1.00 93.25 432 ASP A O 1
ATOM 3496 N N . LYS A 1 433 ? 27.882 -9.013 -22.093 1.00 92.31 433 LYS A N 1
ATOM 3497 C CA . LYS A 1 433 ? 27.295 -10.168 -22.802 1.00 92.31 433 LYS A CA 1
ATOM 3498 C C . LYS A 1 433 ? 25.879 -9.902 -23.330 1.00 92.31 433 LYS A C 1
ATOM 3500 O O . LYS A 1 433 ? 25.535 -10.415 -24.392 1.00 92.31 433 LYS A O 1
ATOM 3505 N N . PHE A 1 434 ? 25.055 -9.144 -22.604 1.00 93.31 434 PHE A N 1
ATOM 3506 C CA . PHE A 1 434 ? 23.673 -8.843 -23.011 1.00 93.31 434 PHE A CA 1
ATOM 3507 C C . PHE A 1 434 ? 23.485 -7.406 -23.536 1.00 93.31 434 PHE A C 1
ATOM 3509 O O . PHE A 1 434 ? 22.484 -7.129 -24.199 1.00 93.31 434 PHE A O 1
ATOM 3516 N N . LEU A 1 435 ? 24.454 -6.509 -23.311 1.00 93.62 435 LEU A N 1
ATOM 3517 C CA . LEU A 1 435 ? 24.413 -5.100 -23.720 1.00 93.62 435 LEU A CA 1
ATOM 3518 C C . LEU A 1 435 ? 24.095 -4.900 -25.210 1.00 93.62 435 LEU A C 1
ATOM 3520 O O . LEU A 1 435 ? 23.303 -4.022 -25.539 1.00 93.62 435 LEU A O 1
ATOM 3524 N N . SER A 1 436 ? 24.664 -5.709 -26.107 1.00 93.19 436 SER A N 1
ATOM 3525 C CA . SER A 1 436 ? 24.421 -5.606 -27.556 1.00 93.19 436 SER A CA 1
ATOM 3526 C C . SER A 1 436 ? 22.967 -5.908 -27.943 1.00 93.19 436 SER A C 1
ATOM 3528 O O . SER A 1 436 ? 22.412 -5.263 -28.833 1.00 93.19 436 SER A O 1
ATOM 3530 N N . ILE A 1 437 ? 22.317 -6.834 -27.233 1.00 93.81 437 ILE A N 1
ATOM 3531 C CA . ILE A 1 437 ? 20.904 -7.187 -27.428 1.00 93.81 437 ILE A CA 1
ATOM 3532 C C . ILE A 1 437 ? 20.022 -6.023 -26.957 1.00 93.81 437 ILE A C 1
ATOM 3534 O O . ILE A 1 437 ? 19.143 -5.575 -27.693 1.00 93.81 437 ILE A O 1
ATOM 3538 N N . THR A 1 438 ? 20.317 -5.467 -25.776 1.00 94.94 438 THR A N 1
ATOM 3539 C CA . THR A 1 438 ? 19.678 -4.245 -25.260 1.00 94.94 438 THR A CA 1
ATOM 3540 C C . THR A 1 438 ? 19.847 -3.067 -26.221 1.00 94.94 438 THR A C 1
ATOM 3542 O O . THR A 1 438 ? 18.890 -2.345 -26.484 1.00 94.94 438 THR A O 1
ATOM 3545 N N . GLN A 1 439 ? 21.048 -2.856 -26.766 1.00 95.56 439 GLN A N 1
ATOM 3546 C CA . GLN A 1 439 ? 21.329 -1.768 -27.704 1.00 95.56 439 GLN A CA 1
ATOM 3547 C C . GLN A 1 439 ? 20.552 -1.932 -29.013 1.00 95.56 439 GLN A C 1
ATOM 3549 O O . GLN A 1 439 ? 20.008 -0.947 -29.508 1.00 95.56 439 GLN A O 1
ATOM 3554 N N . SER A 1 440 ? 20.423 -3.158 -29.536 1.00 94.19 440 SER A N 1
ATOM 3555 C CA . SER A 1 440 ? 19.566 -3.427 -30.698 1.00 94.19 440 SER A CA 1
ATOM 3556 C C . SER A 1 440 ? 18.093 -3.129 -30.406 1.00 94.19 440 SER A C 1
ATOM 3558 O O . SER A 1 440 ? 17.413 -2.577 -31.269 1.00 94.19 440 SER A O 1
ATOM 3560 N N . ALA A 1 441 ? 17.601 -3.456 -29.206 1.00 95.88 441 ALA A N 1
ATOM 3561 C CA . ALA A 1 441 ? 16.241 -3.115 -28.800 1.00 95.88 441 ALA A CA 1
ATOM 3562 C C . ALA A 1 441 ? 16.059 -1.586 -28.704 1.00 95.88 441 ALA A C 1
ATOM 3564 O O . ALA A 1 441 ? 15.172 -1.035 -29.350 1.00 95.88 441 ALA A O 1
ATOM 3565 N N . ILE A 1 442 ? 16.950 -0.873 -28.003 1.00 96.62 442 ILE A N 1
ATOM 3566 C CA . ILE A 1 442 ? 16.929 0.600 -27.887 1.00 96.62 442 ILE A CA 1
ATOM 3567 C C . ILE A 1 442 ? 16.966 1.284 -29.264 1.00 96.62 442 ILE A C 1
ATOM 3569 O O . ILE A 1 442 ? 16.213 2.227 -29.493 1.00 96.62 442 ILE A O 1
ATOM 3573 N N . ALA A 1 443 ? 17.793 0.800 -30.195 1.00 96.00 443 ALA A N 1
ATOM 3574 C CA . ALA A 1 443 ? 17.891 1.350 -31.549 1.00 96.00 443 ALA A CA 1
ATOM 3575 C C . ALA A 1 443 ? 16.608 1.154 -32.383 1.00 96.00 443 ALA A C 1
ATOM 3577 O O . ALA A 1 443 ? 16.329 1.956 -33.270 1.00 96.00 443 ALA A O 1
ATOM 3578 N N . SER A 1 444 ? 15.822 0.115 -32.087 1.00 96.69 444 SER A N 1
ATOM 3579 C CA . SER A 1 444 ? 14.529 -0.157 -32.733 1.00 96.69 444 SER A CA 1
ATOM 3580 C C . SER A 1 444 ? 13.336 0.577 -32.104 1.00 96.69 444 SER A C 1
ATOM 3582 O O . SER A 1 444 ? 12.229 0.510 -32.636 1.00 96.69 444 SER A O 1
ATOM 3584 N N . PHE A 1 445 ? 13.528 1.238 -30.957 1.00 96.62 445 PHE A N 1
ATOM 3585 C CA . PHE A 1 445 ? 12.428 1.796 -30.177 1.00 96.62 445 PHE A CA 1
ATOM 3586 C C . PHE A 1 445 ? 11.798 3.023 -30.845 1.00 96.62 445 PHE A C 1
ATOM 3588 O O . PHE A 1 445 ? 12.479 4.014 -31.124 1.00 96.62 445 PHE A O 1
ATOM 3595 N N . THR A 1 446 ? 10.478 2.989 -31.038 1.00 95.06 446 THR A N 1
ATOM 3596 C CA . THR A 1 446 ? 9.704 4.084 -31.639 1.00 95.06 446 THR A CA 1
ATOM 3597 C C . THR A 1 446 ? 8.499 4.484 -30.790 1.00 95.06 446 THR A C 1
ATOM 3599 O O . THR A 1 446 ? 7.948 3.691 -30.026 1.00 95.06 446 THR A O 1
ATOM 3602 N N . ILE A 1 447 ? 8.100 5.753 -30.936 1.00 92.06 447 ILE A N 1
ATOM 3603 C CA . ILE A 1 447 ? 6.954 6.377 -30.267 1.00 92.06 447 ILE A CA 1
ATOM 3604 C C . ILE A 1 447 ? 6.087 7.038 -31.352 1.00 92.06 447 ILE A C 1
ATOM 3606 O O . ILE A 1 447 ? 6.531 7.990 -31.997 1.00 92.06 447 ILE A O 1
ATOM 3610 N N . GLU A 1 448 ? 4.866 6.547 -31.554 1.00 88.25 448 GLU A N 1
ATOM 3611 C CA . GLU A 1 448 ? 3.925 6.990 -32.594 1.00 88.25 448 GLU A CA 1
ATOM 3612 C C . GLU A 1 448 ? 2.713 7.709 -31.983 1.00 88.25 448 GLU A C 1
ATOM 3614 O O . GLU A 1 448 ? 2.139 7.254 -30.994 1.00 88.25 448 GLU A O 1
ATOM 3619 N N . ASN A 1 449 ? 2.297 8.839 -32.561 1.00 75.69 449 ASN A N 1
ATOM 3620 C CA . ASN A 1 449 ? 1.169 9.604 -32.027 1.00 75.69 449 ASN A CA 1
ATOM 3621 C C . ASN A 1 449 ? -0.175 8.983 -32.442 1.00 75.69 449 ASN A C 1
ATOM 3623 O O . ASN A 1 449 ? -0.428 8.777 -33.629 1.00 75.69 449 ASN A O 1
ATOM 3627 N N . ASN A 1 450 ? -1.065 8.744 -31.477 1.00 63.97 450 ASN A N 1
ATOM 3628 C CA . ASN A 1 450 ? -2.426 8.276 -31.743 1.00 63.97 450 ASN A CA 1
ATOM 3629 C C . ASN A 1 450 ? -3.310 9.461 -32.194 1.00 63.97 450 ASN A C 1
ATOM 3631 O O . ASN A 1 450 ? -4.077 10.027 -31.415 1.00 63.97 450 ASN A O 1
ATOM 3635 N N . ASN A 1 451 ? -3.175 9.852 -33.468 1.00 47.66 451 ASN A N 1
ATOM 3636 C CA . ASN A 1 451 ? -3.854 10.996 -34.098 1.00 47.66 451 ASN A CA 1
ATOM 3637 C C . ASN A 1 451 ? -5.385 10.808 -34.216 1.00 47.66 451 ASN A C 1
ATOM 3639 O O . ASN A 1 451 ? -5.907 10.544 -35.298 1.00 47.66 451 ASN A O 1
ATOM 3643 N N . SER A 1 452 ? -6.122 10.974 -33.113 1.00 41.47 452 SER A N 1
ATOM 3644 C CA . SER A 1 452 ? -7.593 10.851 -33.080 1.00 41.47 452 SER A CA 1
ATOM 3645 C C . SER A 1 452 ? -8.345 12.037 -32.451 1.00 41.47 452 SER A C 1
ATOM 3647 O O . SER A 1 452 ? -9.575 12.042 -32.471 1.00 41.47 452 SER A O 1
ATOM 3649 N N . ARG A 1 453 ? -7.651 13.058 -31.914 1.00 41.69 453 ARG A N 1
ATOM 3650 C CA . ARG A 1 453 ? -8.280 14.208 -31.212 1.00 41.69 453 ARG A CA 1
ATOM 3651 C C . ARG A 1 453 ? -7.811 15.614 -31.627 1.00 41.69 453 ARG A C 1
ATOM 3653 O O . ARG A 1 453 ? -8.308 16.594 -31.087 1.00 41.69 453 ARG A O 1
ATOM 3660 N N . GLU A 1 454 ? -6.931 15.751 -32.617 1.00 37.31 454 GLU A N 1
ATOM 3661 C CA . GLU A 1 454 ? -6.262 17.020 -32.989 1.00 37.31 454 GLU A CA 1
ATOM 3662 C C . GLU A 1 454 ? -7.149 18.031 -33.770 1.00 37.31 454 GLU A C 1
ATOM 3664 O O . GLU A 1 454 ? -6.659 18.792 -34.596 1.00 37.31 454 GLU A O 1
ATOM 3669 N N . LYS A 1 455 ? -8.476 18.034 -33.559 1.00 34.06 455 LYS A N 1
ATOM 3670 C CA . LYS A 1 455 ? -9.432 18.884 -34.307 1.00 34.06 455 LYS A CA 1
ATOM 3671 C C . LYS A 1 455 ? -10.109 20.010 -33.517 1.00 34.06 455 LYS A C 1
ATOM 3673 O O . LYS A 1 455 ? -10.763 20.835 -34.149 1.00 34.06 455 LYS A O 1
ATOM 3678 N N . ASN A 1 456 ? -9.975 20.055 -32.187 1.00 32.22 456 ASN A N 1
ATOM 3679 C CA . ASN A 1 456 ? -10.837 20.898 -31.340 1.00 32.22 456 ASN A CA 1
ATOM 3680 C C . ASN A 1 456 ? -10.125 21.970 -30.487 1.00 32.22 456 ASN A C 1
ATOM 3682 O O . ASN A 1 456 ? -10.829 22.756 -29.856 1.00 32.22 456 ASN A O 1
ATOM 3686 N N . ASP A 1 457 ? -8.790 22.048 -30.468 1.00 35.38 457 ASP A N 1
ATOM 3687 C CA . ASP A 1 457 ? -8.070 23.115 -29.747 1.00 35.38 457 ASP A CA 1
ATOM 3688 C C . ASP A 1 457 ? -7.716 24.298 -30.679 1.00 35.38 457 ASP A C 1
ATOM 3690 O O . ASP A 1 457 ? -7.237 24.078 -31.796 1.00 35.38 457 ASP A O 1
ATOM 3694 N N . PRO A 1 458 ? -7.937 25.562 -30.259 1.00 32.56 458 PRO A N 1
ATOM 3695 C CA . PRO A 1 458 ? -7.631 26.745 -31.064 1.00 32.56 458 PRO A CA 1
ATOM 3696 C C . PRO A 1 458 ? -6.118 27.053 -31.110 1.00 32.56 458 PRO A C 1
ATOM 3698 O O . PRO A 1 458 ? -5.380 26.705 -30.186 1.00 32.56 458 PRO A O 1
ATOM 3701 N N . PRO A 1 459 ? -5.631 27.743 -32.161 1.00 34.12 459 PRO A N 1
ATOM 3702 C CA . PRO A 1 459 ? -4.200 27.950 -32.381 1.00 34.12 459 PRO A CA 1
ATOM 3703 C C . PRO A 1 459 ? -3.536 28.826 -31.308 1.00 34.12 459 PRO A C 1
ATOM 3705 O O . PRO A 1 459 ? -4.102 29.811 -30.829 1.00 34.12 459 PRO A O 1
ATOM 3708 N N . GLN A 1 460 ? -2.286 28.487 -30.979 1.00 36.72 460 GLN A N 1
ATOM 3709 C CA . GLN A 1 460 ? -1.458 29.218 -30.019 1.00 36.72 460 GLN A CA 1
ATOM 3710 C C . GLN A 1 460 ? -1.235 30.676 -30.455 1.00 36.72 460 GLN A C 1
ATOM 3712 O O . GLN A 1 460 ? -0.837 30.949 -31.588 1.00 36.72 460 GLN A O 1
ATOM 3717 N N . LYS A 1 461 ? -1.432 31.625 -29.530 1.00 33.41 461 LYS A N 1
ATOM 3718 C CA . LYS A 1 461 ? -1.009 33.019 -29.718 1.00 33.41 461 LYS A CA 1
ATOM 3719 C C . LYS A 1 461 ? 0.466 33.175 -29.353 1.00 33.41 461 LYS A C 1
ATOM 3721 O O . LYS A 1 461 ? 0.836 33.018 -28.193 1.00 33.41 461 LYS A O 1
ATOM 3726 N N . ASN A 1 462 ? 1.279 33.559 -30.331 1.00 33.72 462 ASN A N 1
ATOM 3727 C CA . ASN A 1 462 ? 2.652 34.001 -30.102 1.00 33.72 462 ASN A CA 1
ATOM 3728 C C . ASN A 1 462 ? 2.650 35.403 -29.467 1.00 33.72 462 ASN A C 1
ATOM 3730 O O . ASN A 1 462 ? 2.140 36.340 -30.079 1.00 33.72 462 ASN A O 1
ATOM 3734 N N . ASN A 1 463 ? 3.267 35.559 -28.293 1.00 29.12 463 ASN A N 1
ATOM 3735 C CA . ASN A 1 463 ? 3.600 36.867 -27.721 1.00 29.12 463 ASN A CA 1
ATOM 3736 C C . ASN A 1 463 ? 5.094 37.167 -27.966 1.00 29.12 463 ASN A C 1
ATOM 3738 O O . ASN A 1 463 ? 5.933 36.437 -27.437 1.00 29.12 463 ASN A O 1
ATOM 3742 N N . PRO A 1 464 ? 5.454 38.214 -28.731 1.00 34.75 464 PRO A N 1
ATOM 3743 C CA . PRO A 1 464 ? 6.841 38.654 -28.869 1.00 34.75 464 PRO A CA 1
ATOM 3744 C C . PRO A 1 464 ? 7.289 39.515 -27.676 1.00 34.75 464 PRO A C 1
ATOM 3746 O O . PRO A 1 464 ? 6.517 40.303 -27.132 1.00 34.75 464 PRO A O 1
ATOM 3749 N N . THR A 1 465 ? 8.559 39.397 -27.286 1.00 35.47 465 THR A N 1
ATOM 3750 C CA . THR A 1 465 ? 9.167 40.156 -26.180 1.00 35.47 465 THR A CA 1
ATOM 3751 C C . THR A 1 465 ? 9.851 41.446 -26.639 1.00 35.47 465 THR A C 1
ATOM 3753 O O . THR A 1 465 ? 10.978 41.415 -27.126 1.00 35.47 465 THR A O 1
ATOM 3756 N N . THR A 1 466 ? 9.204 42.580 -26.368 1.00 33.84 466 THR A N 1
ATOM 3757 C CA . THR A 1 466 ? 9.772 43.942 -26.264 1.00 33.84 466 THR A CA 1
ATOM 3758 C C . THR A 1 466 ? 8.883 44.728 -25.295 1.00 33.84 466 THR A C 1
ATOM 3760 O O . THR A 1 466 ? 7.673 44.533 -25.329 1.00 33.84 466 THR A O 1
ATOM 3763 N N . GLY A 1 467 ? 9.344 45.644 -24.448 1.00 30.77 467 GLY A N 1
ATOM 3764 C CA . GLY A 1 467 ? 10.690 46.146 -24.156 1.00 30.77 467 GLY A CA 1
ATOM 3765 C C . GLY A 1 467 ? 10.511 47.369 -23.240 1.00 30.77 467 GLY A C 1
ATOM 3766 O O . GLY A 1 467 ? 9.650 48.197 -23.523 1.00 30.77 467 GLY A O 1
ATOM 3767 N N . ASN A 1 468 ? 11.218 47.449 -22.109 1.00 31.55 468 ASN A N 1
ATOM 3768 C CA . ASN A 1 468 ? 10.826 48.357 -21.022 1.00 31.55 468 ASN A CA 1
ATOM 3769 C C . ASN A 1 468 ? 11.442 49.763 -21.135 1.00 31.55 468 ASN A C 1
ATOM 3771 O O . ASN A 1 468 ? 12.661 49.888 -21.032 1.00 31.55 468 ASN A O 1
ATOM 3775 N N . VAL A 1 469 ? 10.607 50.804 -21.257 1.00 33.50 469 VAL A N 1
ATOM 3776 C CA . VAL A 1 469 ? 10.973 52.212 -21.007 1.00 33.50 469 VAL A CA 1
ATOM 3777 C C . VAL A 1 469 ? 9.758 52.957 -20.442 1.00 33.50 469 VAL A C 1
ATOM 3779 O O . VAL A 1 469 ? 8.752 53.110 -21.133 1.00 33.50 469 VAL A O 1
ATOM 3782 N N . ASP A 1 470 ? 9.856 53.446 -19.206 1.00 35.53 470 ASP A N 1
ATOM 3783 C CA . ASP A 1 470 ? 8.855 54.333 -18.603 1.00 35.53 470 ASP A CA 1
ATOM 3784 C C . ASP A 1 470 ? 8.928 55.752 -19.196 1.00 35.53 470 ASP A C 1
ATOM 3786 O O . ASP A 1 470 ? 10.012 56.285 -19.441 1.00 35.53 470 ASP A O 1
ATOM 3790 N N . GLY A 1 471 ? 7.772 56.391 -19.404 1.00 30.30 471 GLY A N 1
ATOM 3791 C CA . GLY A 1 471 ? 7.686 57.679 -20.105 1.00 30.30 471 GLY A CA 1
ATOM 3792 C C . GLY A 1 471 ? 6.379 58.432 -19.858 1.00 30.30 471 GLY A C 1
ATOM 3793 O O . GLY A 1 471 ? 5.617 58.684 -20.789 1.00 30.30 471 GLY A O 1
ATOM 3794 N N . VAL A 1 472 ? 6.091 58.776 -18.599 1.00 36.81 472 VAL A N 1
ATOM 3795 C CA . VAL A 1 472 ? 4.873 59.516 -18.225 1.00 36.81 472 VAL A CA 1
ATOM 3796 C C . VAL A 1 472 ? 4.922 60.956 -18.747 1.00 36.81 472 VAL A C 1
ATOM 3798 O O . VAL A 1 472 ? 5.723 61.761 -18.280 1.00 36.81 472 VAL A O 1
ATOM 3801 N N . ILE A 1 473 ? 3.995 61.307 -19.643 1.00 32.81 473 ILE A N 1
ATOM 3802 C CA . ILE A 1 473 ? 3.660 62.698 -19.979 1.00 32.81 473 ILE A CA 1
ATOM 3803 C C . ILE A 1 473 ? 2.137 62.854 -19.915 1.00 32.81 473 ILE A C 1
ATOM 3805 O O . ILE A 1 473 ? 1.404 62.227 -20.676 1.00 32.81 473 ILE A O 1
ATOM 3809 N N . MET A 1 474 ? 1.655 63.703 -19.005 1.00 38.78 474 MET A N 1
ATOM 3810 C CA . MET A 1 474 ? 0.250 64.118 -18.979 1.00 38.78 474 MET A CA 1
ATOM 3811 C C . MET A 1 474 ? -0.044 65.086 -20.129 1.00 38.78 474 MET A C 1
ATOM 3813 O O . MET A 1 474 ? 0.746 65.990 -20.395 1.00 38.78 474 MET A O 1
ATOM 3817 N N . THR A 1 475 ? -1.232 64.987 -20.726 1.00 31.19 475 THR A N 1
ATOM 3818 C CA . THR A 1 475 ? -1.858 66.107 -21.450 1.00 31.19 475 THR A CA 1
ATOM 3819 C C . THR A 1 475 ? -3.311 66.266 -20.981 1.00 31.19 475 THR A C 1
ATOM 3821 O O . THR A 1 475 ? -3.966 65.252 -20.741 1.00 31.19 475 THR A O 1
ATOM 3824 N N . PRO A 1 476 ? -3.816 67.500 -20.773 1.00 49.41 476 PRO A N 1
ATOM 3825 C CA . PRO A 1 476 ? -5.130 67.712 -20.171 1.00 49.41 476 PRO A CA 1
ATOM 3826 C C . PRO A 1 476 ? -6.229 68.036 -21.195 1.00 49.41 476 PRO A C 1
ATOM 3828 O O . PRO A 1 476 ? -6.066 68.958 -22.000 1.00 49.41 476 PRO A O 1
ATOM 3831 N N . LYS A 1 477 ? -7.384 67.371 -21.068 1.00 35.62 477 LYS A N 1
ATOM 3832 C CA . LYS A 1 477 ? -8.727 67.983 -21.078 1.00 35.62 477 LYS A CA 1
ATOM 3833 C C . LYS A 1 477 ? -9.811 66.979 -20.695 1.00 35.62 477 LYS A C 1
ATOM 3835 O O . LYS A 1 477 ? -9.601 65.780 -20.968 1.00 35.62 477 LYS A O 1
#

Solvent-accessible surface area (backbone atoms only — not comparable to full-atom values): 27094 Å² total; per-residue (Å²): 131,54,30,37,28,42,28,26,10,47,16,41,21,82,54,34,71,48,97,89,48,55,58,53,51,82,33,18,18,56,38,21,42,52,52,42,51,49,35,50,75,64,45,68,30,54,68,47,61,37,20,70,39,76,56,96,92,42,81,44,55,25,63,86,35,69,41,43,44,65,61,53,52,54,51,56,39,32,68,39,64,48,39,87,84,71,65,77,34,50,32,35,35,42,38,39,24,31,56,37,43,70,57,99,88,43,41,22,48,43,27,27,66,19,23,73,95,74,74,31,57,39,43,46,48,63,57,53,30,46,43,64,40,70,25,85,44,36,32,38,35,39,38,34,46,18,38,40,42,30,82,51,45,71,68,58,63,50,90,66,96,72,89,68,60,70,94,56,94,72,46,18,38,37,37,42,20,25,20,24,62,91,90,64,88,60,73,45,102,74,20,40,59,55,50,46,34,45,54,73,39,62,46,34,62,82,30,48,62,68,42,74,40,29,46,64,48,37,51,50,42,33,50,48,57,43,77,67,36,86,66,50,78,75,45,71,56,45,82,36,77,46,76,41,73,59,75,49,75,56,42,57,15,59,16,60,84,56,26,28,75,87,91,81,89,88,86,90,86,82,88,87,88,87,79,93,78,91,85,84,84,84,83,89,78,95,69,91,69,66,72,65,44,74,50,64,56,74,81,86,68,90,51,60,43,37,36,33,42,46,36,64,82,53,32,47,82,44,84,60,65,36,89,68,83,12,38,38,35,38,38,34,38,61,83,72,56,85,91,71,82,60,38,33,38,36,38,30,52,36,80,45,83,61,93,65,49,68,67,56,54,48,52,50,55,52,51,50,53,69,68,40,85,58,48,46,80,77,44,80,45,82,44,74,42,57,94,36,73,21,42,33,40,30,30,39,30,48,25,62,75,39,75,62,55,34,38,33,38,40,38,36,28,70,55,96,56,23,40,41,36,42,40,35,41,18,44,64,91,49,31,80,79,46,44,63,60,54,49,54,21,54,74,50,28,43,73,41,78,71,89,79,71,96,82,78,79,81,83,84,82,86,81,82,93,80,80,94,76,92,80,94,74,92,82,92,132

Sequence (477 aa):
MTRKALVVGINRYPYFRGEEQPSNLKNACRDAEAIANFLREFGDFKVDILPKTERNGIYLVDEEGFVNRKQLEDAISNLFVKQKDGEIPSTALLFFAGHGLVIDGFGYLCTSDVNQQRQKYGVSLSWVAQQLADSDVLEQIVWLDCCHSGSLTTEIFKPTNHSSQKNNNNISRSIIASCGELEKSYGVDGHGVLTHLLLKALNPHEYRVGFDINSHQVTAVVEQKFKNHRKFKTYAQQPVFFNYGKSISFWSGRSFNFILIPLLLLLIITASIPLISKFYIPQNSSFTQKEKELFTSDDFMDSAKVKIEYNPNQVELQIINNRLSGEIAKFWFKPKNLSEEINYFSLAAEDTIQWMALEEYTNQVLNEIKQDKTVTILESSPGILANKKAYKIIYNSKKAGQQEIVKNMEIWTLFNRKAYIIKYTAKPKDYDKFLSITQSAIASFTIENNNSREKNDPPQKNNPTTGNVDGVIMTPK

pLDDT: mean 76.65, std 21.12, range [24.97, 98.62]

Radius of gyration: 27.94 Å; Cα contacts (8 Å, |Δi|>4): 941; chains: 1; bounding box: 78×96×68 Å

Secondary structure (DSSP, 8-state):
--EEEEEEE----TT-B-SSSB---SSHHHHHHHHHHHHHHHS-EEEEEESEEEETTEEEE-TT----HHHHHHHHHHHHT--TTS---SEEEEEEEE-EEEETTEEEE--TT-BGGGTB--EEHHHHHHHHHS---SEEEEEEEETTTHHHHHHHTS--SSS-S-S-TT-EEEEEEEE--TT---EETTEEHHHHHHHHHH-GGGSBTT-EEEHHHHHHHHHHHHHH-TTGGG-S-EEEEEEESSPPEEEE--BS---------------------PPP------------EEEE--STTSS-EEEEEE-TTTEEEEE---TTT-EEEEEEESS--TTT--SEEEEEEEEPSSS--HHHHHHHHHHHHHH-TTEEEEEEEEEEETTEEEEEEEEEE--SSS---EEEEEEEEEETTEEEEEEEEE-HHHHHHHHHHHHHHHHH-EEE---SSTTSSPPPPPPP-------------

Mean predicted aligned error: 16.79 Å

Foldseek 3Di:
DAAEEEQEFFQAAQQCDDPHHGRGHQQRQVLSQLVQVLCVPFFNYPYHYPPWDDDPNDIGRDNHDFDAQVNVVVVLCCQFPNVPVPDQGLHYEYHGADEWDDDPNWIADAGSPDHVVVPRRHHTVLVSLVSNQNGPHQHYEYEELYEQPQVRNAPSNDPDPDPDRDPDLRRKYKYKYKYFDDPDQDDDPSHGLLSVQLCVQSQLQVADQQQWRWRVSSVVSSVVCQVPDPCNVVGRIDMDIDIDHDTGTRHHHDDPQFAADDDDDDDDDDDDDDDDDDDDDDDDDDDPQPQKDKDWFDCVQVFFIKIWIAGVVQWDKDADCSNRSQWGIKIAGPPHDPVPPFRIKTKGKAAADPPDDQVRVLVSVVVSQVVPPQKDWPDWAWDAFQNDTKTKTWIWGHHHRHHFIKIKIKIWDDDPRIIIMMIHIHGPVCCVVCVVRSVNRRVRMHTHDPPDPPPPDDDDDDDDDDDDDDDDDDDDD